Protein AF-0000000066373130 (afdb_homodimer)

Nearest PDB structures (foldseek):
  7jg9-assembly1_d  TM=2.038E-01  e=5.137E+00  Mycolicibacterium smegmatis
  7jg9-assembly1_d  TM=2.038E-01  e=3.773E+00  Mycolicibacterium smegmatis

Solvent-accessible surface area (backbone atoms only — not comparable to full-atom values): 36652 Å² total; per-residue (Å²): 127,53,70,68,50,49,51,32,49,50,33,51,51,48,52,54,63,70,34,48,72,80,34,61,65,54,43,24,52,32,41,46,44,46,37,3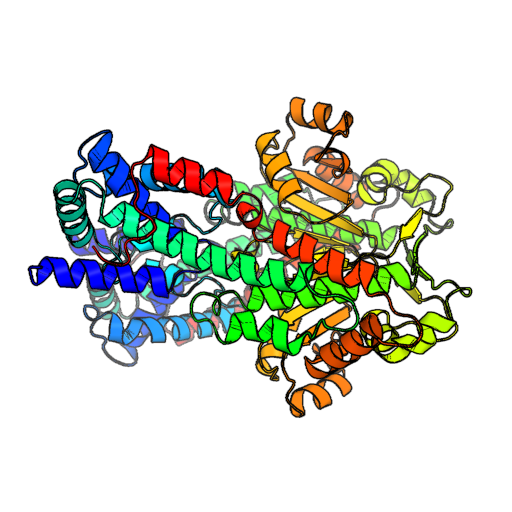0,69,71,74,50,78,64,62,47,80,46,52,82,79,42,58,67,59,28,53,53,52,24,36,56,53,28,37,72,45,42,68,43,64,85,80,66,54,71,66,62,62,51,49,50,48,34,83,90,40,46,20,39,70,39,44,39,48,48,40,51,51,16,56,75,52,68,41,33,52,37,18,41,46,53,27,53,46,49,51,43,41,48,51,50,36,46,55,51,44,49,61,68,72,34,50,50,85,66,58,46,69,69,59,58,54,42,61,24,62,72,31,72,63,36,37,77,44,40,59,59,50,51,47,39,56,51,45,18,46,51,41,35,49,41,51,71,49,49,31,30,30,33,41,41,70,47,73,90,35,46,72,52,45,63,73,42,35,71,56,44,53,55,70,67,61,53,60,94,86,46,73,42,75,40,73,42,47,65,28,54,45,34,94,52,71,64,29,66,79,37,56,38,26,40,24,27,75,41,40,33,34,40,71,40,85,40,72,37,41,59,66,55,48,51,52,52,50,74,42,44,53,58,72,28,30,34,41,35,24,45,37,67,39,66,66,36,60,54,50,42,67,65,39,57,76,73,27,52,24,46,67,34,76,43,36,42,66,54,48,52,52,52,48,46,36,33,32,66,38,94,76,51,48,31,68,55,28,54,49,35,38,54,51,47,48,39,69,72,42,40,35,58,79,42,58,63,58,51,52,51,50,32,52,76,71,64,37,55,66,82,51,89,74,115,126,54,70,67,49,49,51,33,50,52,34,51,51,50,52,54,64,71,31,47,71,79,33,60,66,51,44,24,52,30,41,47,43,45,38,29,70,72,74,48,78,65,60,44,80,46,52,83,79,43,57,68,58,29,53,52,51,25,36,54,52,29,38,72,45,42,67,42,61,86,82,66,53,70,66,63,61,51,50,48,48,34,83,92,40,46,22,39,70,38,45,41,50,46,40,52,51,16,54,76,52,68,42,32,51,39,20,39,45,52,25,52,47,47,51,43,43,47,52,51,36,46,54,52,44,48,60,70,73,35,50,50,86,66,58,47,69,69,59,56,54,41,60,25,62,72,32,71,62,35,38,76,44,39,55,59,50,52,48,40,54,50,47,18,46,51,40,35,49,42,50,71,49,49,31,31,28,32,41,43,71,45,72,90,36,45,69,53,46,64,74,40,35,71,56,42,53,55,71,67,59,52,58,94,86,46,74,40,75,40,74,41,47,64,28,50,32,51,94,55,71,66,29,68,77,36,68,42,27,39,24,27,75,41,41,33,36,39,71,41,83,40,72,37,40,59,68,56,49,51,52,52,50,72,39,46,54,57,72,28,29,34,40,35,24,45,37,67,38,65,67,36,58,53,47,43,70,65,38,59,74,73,28,53,25,46,67,33,76,43,34,42,67,54,49,52,52,50,48,47,37,31,31,66,38,95,76,50,48,32,67,56,28,54,49,36,39,53,50,47,48,39,68,74,41,43,34,60,78,42,58,65,58,51,52,52,50,31,52,75,70,63,36,54,68,81,50,90,73,114

pLDDT: mean 85.78, std 11.6, range [41.19, 98.12]

Foldseek 3Di:
DDPLLVVLVVLLVVLLLPDALLSLLLLLLLQVLLCCQPPNNDDLLPCVVCLVVSQVSSQVVSCVQFVDHAPDDSVVSSCCQDPSHNNSSSSVSVSVVCNVVVRASSLQSVLSSLVSLVLLLVLLVLLVVDALVGDAPVVSLVSQCVDSNRVVVSQVLQLLLVQLLVFLVQVVVFDKDKDDDDPVCVVVCVVCVVVCCVPVVDDSPDIDMGRKGKDADDLHPVCLQAFGIDIPVFETEAEEAAEDDPVNLVSHLVRYDGQAYEYEYAHYDPVLVVVLVVLPDSSVRYPYYHHVVNSSVSSNCCRPNPDHSGVSSSVSSSVSSCVSGVSSPPSVVSVVVCVVSPRDSPDNHD/DDPLLVVLVVLLVVLLLPDALLSLLLLLLLQVLLCCQPPNNDDLLPCVVCLVVSQVSSQVVSCVQFVDHAPDDSVVSSCCQDPSHNNSSSSVSVSVVCNVVVRASSLQSVLSSLVSLVLLLVLLVLLVVDALVGDAPVVSLVSQCVDSNRVVVSQVLQLLLVQLLVFLVQVVVFDKDKDDDDPVCVVVCVVCVVVCCVPVVDDSPDIDMGRKGKDADDLHPVCLQAFGIDIPVFETEAEEAAEDDPVNLVSNLVRYDGQAYEYEYAHYDPVLQVVLVVLPDSSVRYPYYHHVVNSSVSSNCCRPNPDHSGVSSSVSSSVSSCVSGVNSPPSVVSVVVCVVSPRDSVDNHD

InterPro domains:
  IPR019058 Restriction endonuclease, type II, HaeII [PF09554] (8-343)

Structure (mmCIF, N/CA/C/O backbone):
data_AF-0000000066373130-model_v1
#
loop_
_entity.id
_entity.type
_entity.pdbx_description
1 polymer 'Restriction endonuclease HaeII'
#
loop_
_atom_site.group_PDB
_atom_site.id
_atom_site.type_symbol
_atom_site.label_atom_id
_atom_site.label_alt_id
_atom_site.label_comp_id
_atom_site.label_asym_id
_atom_site.label_entity_id
_atom_site.label_seq_id
_atom_site.pdbx_PDB_ins_code
_atom_site.Cartn_x
_atom_site.Cartn_y
_atom_site.Cartn_z
_atom_site.occupancy
_atom_site.B_iso_or_equiv
_atom_site.auth_seq_id
_atom_site.auth_comp_id
_atom_site.auth_asym_id
_atom_site.auth_atom_id
_atom_site.pdbx_PDB_model_num
ATOM 1 N N . MET A 1 1 ? -40.75 17.141 11.211 1 78 1 MET A N 1
ATOM 2 C CA . MET A 1 1 ? -40.188 16.078 10.398 1 78 1 MET A CA 1
ATOM 3 C C . MET A 1 1 ? -40.906 14.758 10.633 1 78 1 MET A C 1
ATOM 5 O O . MET A 1 1 ? -41.219 14.406 11.773 1 78 1 MET A O 1
ATOM 9 N N . THR A 1 2 ? -41.375 14.164 9.57 1 89.5 2 THR A N 1
ATOM 10 C CA . THR A 1 2 ? -42 12.852 9.664 1 89.5 2 THR A CA 1
ATOM 11 C C . THR A 1 2 ? -41 11.805 10.172 1 89.5 2 THR A C 1
ATOM 13 O O . THR A 1 2 ? -39.812 12.078 10.266 1 89.5 2 THR A O 1
ATOM 16 N N . LEU A 1 3 ? -41.5 10.719 10.617 1 91.5 3 LEU A N 1
ATOM 17 C CA . LEU A 1 3 ? -40.656 9.641 11.109 1 91.5 3 LEU A CA 1
ATOM 18 C C . LEU A 1 3 ? -39.625 9.219 10.047 1 91.5 3 LEU A C 1
ATOM 20 O O . LEU A 1 3 ? -38.469 8.953 10.352 1 91.5 3 LEU A O 1
ATOM 24 N N . GLU A 1 4 ? -40.156 9.188 8.844 1 92.25 4 GLU A N 1
ATOM 25 C CA . GLU A 1 4 ? -39.281 8.805 7.73 1 92.25 4 GLU A CA 1
ATOM 26 C C . GLU A 1 4 ? -38.156 9.82 7.516 1 92.25 4 GLU A C 1
ATOM 28 O O . GLU A 1 4 ? -37.031 9.453 7.238 1 92.25 4 GLU A O 1
ATOM 33 N N . GLU A 1 5 ? -38.562 11.023 7.672 1 94.19 5 GLU A N 1
ATOM 34 C CA . GLU A 1 5 ? -37.594 12.102 7.523 1 94.19 5 GLU A CA 1
ATOM 35 C C . GLU A 1 5 ? -36.562 12.062 8.641 1 94.19 5 GLU A C 1
ATOM 37 O O . GLU A 1 5 ? -35.375 12.273 8.391 1 94.19 5 GLU A O 1
ATOM 42 N N . GLN A 1 6 ? -37 11.781 9.797 1 94 6 GLN A N 1
ATOM 43 C CA . GLN A 1 6 ? -36.094 11.688 10.938 1 94 6 GLN A CA 1
ATOM 44 C C . GLN A 1 6 ? -35.125 10.531 10.773 1 94 6 GLN A C 1
ATOM 46 O O . GLN A 1 6 ? -33.938 10.664 11.094 1 94 6 GLN A O 1
ATOM 51 N N . GLN A 1 7 ? -35.594 9.484 10.258 1 94.38 7 GLN A N 1
ATOM 52 C CA . GLN A 1 7 ? -34.719 8.312 10.039 1 94.38 7 GLN A CA 1
ATOM 53 C C . GLN A 1 7 ? -33.688 8.586 8.961 1 94.38 7 GLN A C 1
ATOM 55 O O . GLN A 1 7 ? -32.531 8.148 9.078 1 94.38 7 GLN A O 1
ATOM 60 N N . ALA A 1 8 ? -34.125 9.242 7.973 1 95.56 8 ALA A N 1
ATOM 61 C CA . ALA A 1 8 ? -33.219 9.594 6.898 1 95.56 8 ALA A CA 1
ATOM 62 C C . ALA A 1 8 ? -32.125 10.539 7.395 1 95.56 8 ALA A C 1
ATOM 64 O O . ALA A 1 8 ? -30.953 10.383 7.055 1 95.56 8 ALA A O 1
ATOM 65 N N . LYS A 1 9 ? -32.531 11.477 8.227 1 95.19 9 LYS A N 1
ATOM 66 C CA . LYS A 1 9 ? -31.562 12.422 8.805 1 95.19 9 LYS A CA 1
ATOM 67 C C . LYS A 1 9 ? -30.578 11.703 9.734 1 95.19 9 LYS A C 1
ATOM 69 O O . LYS A 1 9 ? -29.391 12 9.727 1 95.19 9 LYS A O 1
ATOM 74 N N . GLU A 1 10 ? -31.094 10.844 10.484 1 94.69 10 GLU A N 1
ATOM 75 C CA . GLU A 1 10 ? -30.25 10.078 11.391 1 94.69 10 GLU A CA 1
ATOM 76 C C . GLU A 1 10 ? -29.219 9.25 10.625 1 94.69 10 GLU A C 1
ATOM 78 O O . GLU A 1 10 ? -28.062 9.117 11.055 1 94.69 10 GLU A O 1
ATOM 83 N N . ALA A 1 11 ? -29.656 8.695 9.578 1 95.69 11 ALA A N 1
ATOM 84 C CA . ALA A 1 11 ? -28.734 7.934 8.734 1 95.69 11 ALA A CA 1
ATOM 85 C C . ALA A 1 11 ? -27.641 8.828 8.172 1 95.69 11 ALA A C 1
ATOM 87 O O . ALA A 1 11 ? -26.453 8.453 8.18 1 95.69 11 ALA A O 1
ATOM 88 N N . LEU A 1 12 ? -28.031 9.984 7.715 1 96.19 12 LEU A N 1
ATOM 89 C CA . LEU A 1 12 ? -27.062 10.945 7.184 1 96.19 12 LEU A CA 1
ATOM 90 C C . LEU A 1 12 ? -26.078 11.383 8.258 1 96.19 12 LEU A C 1
ATOM 92 O O . LEU A 1 12 ? -24.875 11.422 8.023 1 96.19 12 LEU A O 1
ATOM 96 N N . ASP A 1 13 ? -26.578 11.648 9.438 1 93.69 13 ASP A N 1
ATOM 97 C CA . ASP A 1 13 ? -25.734 12.039 10.555 1 93.69 13 ASP A CA 1
ATOM 98 C C . ASP A 1 13 ? -24.75 10.922 10.898 1 93.69 13 ASP A C 1
ATOM 100 O O . ASP A 1 13 ? -23.594 11.195 11.242 1 93.69 13 ASP A O 1
ATOM 104 N N . GLY A 1 14 ? -25.266 9.781 10.797 1 92 14 GLY A N 1
ATOM 105 C CA . GLY A 1 14 ? -24.406 8.641 11.07 1 92 14 GLY A CA 1
ATOM 106 C C . GLY A 1 14 ? -23.25 8.516 10.102 1 92 14 GLY A C 1
ATOM 107 O O . GLY A 1 14 ? -22.109 8.281 10.516 1 92 14 GLY A O 1
ATOM 108 N N . ILE A 1 15 ? -23.5 8.742 8.828 1 93.25 15 ILE A N 1
ATOM 109 C CA . ILE A 1 15 ? -22.453 8.648 7.805 1 93.25 15 ILE A CA 1
ATOM 110 C C . ILE A 1 15 ? -21.453 9.781 7.992 1 93.25 15 ILE A C 1
ATOM 112 O O . ILE A 1 15 ? -20.25 9.586 7.836 1 93.25 15 ILE A O 1
ATOM 116 N N . ILE A 1 16 ? -21.906 10.93 8.305 1 90.94 16 ILE A N 1
ATOM 117 C CA . ILE A 1 16 ? -21.047 12.094 8.508 1 90.94 16 ILE A CA 1
ATOM 118 C C . ILE A 1 16 ? -20.141 11.859 9.719 1 90.94 16 ILE A C 1
ATOM 120 O O . ILE A 1 16 ? -18.938 12.109 9.664 1 90.94 16 ILE A O 1
ATOM 124 N N . LYS A 1 17 ? -20.719 11.32 10.734 1 86.88 17 LYS A N 1
ATOM 125 C CA . LYS A 1 17 ? -19.969 11.07 11.969 1 86.88 17 LYS A CA 1
ATOM 126 C C . LYS A 1 17 ? -18.875 10.039 11.758 1 86.88 17 LYS A C 1
ATOM 128 O O . LYS A 1 17 ? -17.781 10.164 12.32 1 86.88 17 LYS A O 1
ATOM 133 N N . LYS A 1 18 ? -19.141 9.109 10.922 1 84.69 18 LYS A N 1
ATOM 134 C CA . LYS A 1 18 ? -18.219 7.996 10.727 1 84.69 18 LYS A CA 1
ATOM 135 C C . LYS A 1 18 ? -17.188 8.328 9.656 1 84.69 18 LYS A C 1
ATOM 137 O O . LYS A 1 18 ? -16.188 7.609 9.5 1 84.69 18 LYS A O 1
ATOM 142 N N . SER A 1 19 ? -17.438 9.375 8.953 1 85.38 19 SER A N 1
ATOM 143 C CA . SER A 1 19 ? -16.562 9.734 7.848 1 85.38 19 SER A CA 1
ATOM 144 C C . SER A 1 19 ? -15.258 10.352 8.359 1 85.38 19 SER A C 1
ATOM 146 O O . SER A 1 19 ? -15.25 11.008 9.406 1 85.38 19 SER A O 1
ATOM 148 N N . ARG A 1 20 ? -14.258 10.164 7.629 1 77.12 20 ARG A N 1
ATOM 149 C CA . ARG A 1 20 ? -13 10.875 7.859 1 77.12 20 ARG A CA 1
ATOM 150 C C . ARG A 1 20 ? -13.102 12.328 7.41 1 77.12 20 ARG A C 1
ATOM 152 O O . ARG A 1 20 ? -14.172 12.789 7.02 1 77.12 20 ARG A O 1
ATOM 159 N N . VAL A 1 21 ? -12.016 13.008 7.496 1 76.31 21 VAL A N 1
ATOM 160 C CA . VAL A 1 21 ? -11.984 14.453 7.27 1 76.31 21 VAL A CA 1
ATOM 161 C C . VAL A 1 21 ? -12.367 14.758 5.824 1 76.31 21 VAL A C 1
ATOM 163 O O . VAL A 1 21 ? -12.969 15.797 5.539 1 76.31 21 VAL A O 1
ATOM 166 N N . HIS A 1 22 ? -12.133 13.844 4.941 1 80.75 22 HIS A N 1
ATOM 167 C CA . HIS A 1 22 ? -12.336 14.117 3.523 1 80.75 22 HIS A CA 1
ATOM 168 C C . HIS A 1 22 ? -13.82 14.062 3.162 1 80.75 22 HIS A C 1
ATOM 170 O O . HIS A 1 22 ? -14.234 14.617 2.143 1 80.75 22 HIS A O 1
ATOM 176 N N . LEU A 1 23 ? -14.617 13.305 3.939 1 89.31 23 LEU A N 1
ATOM 177 C CA . LEU A 1 23 ? -16.062 13.234 3.797 1 89.31 23 LEU A CA 1
ATOM 178 C C . LEU A 1 23 ? -16.453 12.836 2.379 1 89.31 23 LEU A C 1
ATOM 180 O O . LEU A 1 23 ? -17.375 13.414 1.791 1 89.31 23 LEU A O 1
ATOM 184 N N . TYR A 1 24 ? -15.836 11.867 1.884 1 89.56 24 TYR A N 1
ATOM 185 C CA . TYR A 1 24 ? -16.094 11.453 0.51 1 89.56 24 TYR A CA 1
ATOM 186 C C . TYR A 1 24 ? -17.562 11.039 0.336 1 89.56 24 TYR A C 1
ATOM 188 O O . TYR A 1 24 ? -18.234 11.523 -0.57 1 89.56 24 TYR A O 1
ATOM 196 N N . LYS A 1 25 ? -18.031 10.242 1.217 1 93.62 25 LYS A N 1
ATOM 197 C CA . LYS A 1 25 ? -19.375 9.703 1.07 1 93.62 25 LYS A CA 1
ATOM 198 C C . LYS A 1 25 ? -20.438 10.789 1.289 1 93.62 25 LYS A C 1
ATOM 200 O O . LYS A 1 25 ? -21.359 10.922 0.492 1 93.62 25 LYS A O 1
ATOM 205 N N . PRO A 1 26 ? -20.297 11.609 2.291 1 95.12 26 PRO A N 1
ATOM 206 C CA . PRO A 1 26 ? -21.266 12.711 2.436 1 95.12 26 PRO A CA 1
ATOM 207 C C . PRO A 1 26 ? -21.266 13.656 1.235 1 95.12 26 PRO A C 1
ATOM 209 O O . PRO A 1 26 ? -22.328 14.094 0.795 1 95.12 26 PRO A O 1
ATOM 212 N N . ILE A 1 27 ? -20.141 13.914 0.683 1 95.69 27 ILE A N 1
ATOM 213 C CA . ILE A 1 27 ? -20.062 14.789 -0.484 1 95.69 27 ILE A CA 1
ATOM 214 C C . ILE A 1 27 ? -20.766 14.125 -1.669 1 95.69 27 ILE A C 1
ATOM 216 O O . ILE A 1 27 ? -21.438 14.797 -2.455 1 95.69 27 ILE A O 1
ATOM 220 N N . GLN A 1 28 ? -20.531 12.883 -1.755 1 97 28 GLN A N 1
ATOM 221 C CA . GLN A 1 28 ? -21.219 12.164 -2.82 1 97 28 GLN A CA 1
ATOM 222 C C . GLN A 1 28 ? -22.734 12.32 -2.691 1 97 28 GLN A C 1
ATOM 224 O O . GLN A 1 28 ? -23.438 12.555 -3.684 1 97 28 GLN A O 1
ATOM 229 N N . ILE A 1 29 ? -23.25 12.227 -1.523 1 97.31 29 ILE A N 1
ATOM 230 C CA . ILE A 1 29 ? -24.672 12.391 -1.264 1 97.31 29 ILE A CA 1
ATOM 231 C C . ILE A 1 29 ? -25.109 13.805 -1.638 1 97.31 29 ILE A C 1
ATOM 233 O O . ILE A 1 29 ? -26.109 13.992 -2.33 1 97.31 29 ILE A O 1
ATOM 237 N N . ALA A 1 30 ? -24.344 14.773 -1.213 1 97.69 30 ALA A N 1
ATOM 238 C CA . ALA A 1 30 ? -24.656 16.172 -1.506 1 97.69 30 ALA A CA 1
ATOM 239 C C . ALA A 1 30 ? -24.734 16.406 -3.01 1 97.69 30 ALA A C 1
ATOM 241 O O . ALA A 1 30 ? -25.625 17.109 -3.492 1 97.69 30 ALA A O 1
ATOM 242 N N . GLU A 1 31 ? -23.859 15.805 -3.715 1 97.94 31 GLU A N 1
ATOM 243 C CA . GLU A 1 31 ? -23.812 16.016 -5.156 1 97.94 31 GLU A CA 1
ATOM 244 C C . GLU A 1 31 ? -24.969 15.297 -5.859 1 97.94 31 GLU A C 1
ATOM 246 O O . GLU A 1 31 ? -25.484 15.781 -6.863 1 97.94 31 GLU A O 1
ATOM 251 N N . ILE A 1 32 ? -25.266 14.18 -5.379 1 97.81 32 ILE A N 1
ATOM 252 C CA . ILE A 1 32 ? -26.438 13.5 -5.906 1 97.81 32 ILE A CA 1
ATOM 253 C C . ILE A 1 32 ? -27.656 14.398 -5.746 1 97.81 32 ILE A C 1
ATOM 255 O O . ILE A 1 32 ? -28.422 14.594 -6.695 1 97.81 32 ILE A O 1
ATOM 259 N N . LEU A 1 33 ? -27.859 14.953 -4.609 1 98.12 33 LEU A N 1
ATOM 260 C CA . LEU A 1 33 ? -29.016 15.797 -4.301 1 98.12 33 LEU A CA 1
ATOM 261 C C . LEU A 1 33 ? -28.969 17.094 -5.113 1 98.12 33 LEU A C 1
ATOM 263 O O . LEU A 1 33 ? -30.016 17.562 -5.57 1 98.12 33 LEU A O 1
ATOM 267 N N . TYR A 1 34 ? -27.844 17.594 -5.281 1 97.94 34 TYR A N 1
ATOM 268 C CA . TYR A 1 34 ? -27.672 18.797 -6.082 1 97.94 34 TYR A CA 1
ATOM 269 C C . TYR A 1 34 ? -28.078 18.562 -7.531 1 97.94 34 TYR A C 1
ATOM 271 O O . TYR A 1 34 ? -28.797 19.359 -8.125 1 97.94 34 TYR A O 1
ATOM 279 N N . HIS A 1 35 ? -27.578 17.484 -8.078 1 97.81 35 HIS A N 1
ATOM 280 C CA . HIS A 1 35 ? -27.906 17.172 -9.461 1 97.81 35 HIS A CA 1
ATOM 281 C C . HIS A 1 35 ? -29.406 16.922 -9.625 1 97.81 35 HIS A C 1
ATOM 283 O O . HIS A 1 35 ? -30 17.312 -10.625 1 97.81 35 HIS A O 1
ATOM 289 N N . ASP A 1 36 ? -29.922 16.297 -8.656 1 97.62 36 ASP A N 1
ATOM 290 C CA . ASP A 1 36 ? -31.359 16.047 -8.672 1 97.62 36 ASP A CA 1
ATOM 291 C C . ASP A 1 36 ? -32.125 17.359 -8.641 1 97.62 36 ASP A C 1
ATOM 293 O O . ASP A 1 36 ? -33.125 17.516 -9.383 1 97.62 36 ASP A O 1
ATOM 297 N N . ARG A 1 37 ? -31.766 18.266 -7.777 1 96.75 37 ARG A N 1
ATOM 298 C CA . ARG A 1 37 ? -32.469 19.516 -7.551 1 96.75 37 ARG A CA 1
ATOM 299 C C . ARG A 1 37 ? -32.25 20.484 -8.703 1 96.75 37 ARG A C 1
ATOM 301 O O . ARG A 1 37 ? -33.188 21.156 -9.148 1 96.75 37 ARG A O 1
ATOM 308 N N . CYS A 1 38 ? -31.062 20.516 -9.25 1 96.31 38 CYS A N 1
ATOM 309 C CA . CYS A 1 38 ? -30.688 21.641 -10.094 1 96.31 38 CYS A CA 1
ATOM 310 C C . CYS A 1 38 ? -30.5 21.203 -11.539 1 96.31 38 CYS A C 1
ATOM 312 O O . CYS A 1 38 ? -30.562 22.031 -12.453 1 96.31 38 CYS A O 1
ATOM 314 N N . ILE A 1 39 ? -30.219 20.016 -11.836 1 94.62 39 ILE A N 1
ATOM 315 C CA . ILE A 1 39 ? -29.828 19.625 -13.18 1 94.62 39 ILE A CA 1
ATOM 316 C C . ILE A 1 39 ? -30.922 18.734 -13.781 1 94.62 39 ILE A C 1
ATOM 318 O O . ILE A 1 39 ? -31.609 19.141 -14.727 1 94.62 39 ILE A O 1
ATOM 322 N N . LYS A 1 40 ? -31.062 17.547 -13.203 1 93.88 40 LYS A N 1
ATOM 323 C CA . LYS A 1 40 ? -32.094 16.609 -13.664 1 93.88 40 LYS A CA 1
ATOM 324 C C . LYS A 1 40 ? -32.625 15.773 -12.508 1 93.88 40 LYS A C 1
ATOM 326 O O . LYS A 1 40 ? -31.844 15.164 -11.766 1 93.88 40 LYS A O 1
ATOM 331 N N . GLN A 1 41 ? -33.938 15.812 -12.508 1 94.5 41 GLN A N 1
ATOM 332 C CA . GLN A 1 41 ? -34.562 15.016 -11.445 1 94.5 41 GLN A CA 1
ATOM 333 C C . GLN A 1 41 ? -34.188 13.539 -11.602 1 94.5 41 GLN A C 1
ATOM 335 O O . GLN A 1 41 ? -34.375 12.961 -12.672 1 94.5 41 GLN A O 1
ATOM 340 N N . LEU A 1 42 ? -33.688 12.953 -10.539 1 95.56 42 LEU A N 1
ATOM 341 C CA . LEU A 1 42 ? -33.188 11.578 -10.562 1 95.56 42 LEU A CA 1
ATOM 342 C C . LEU A 1 42 ? -34.25 10.625 -10.008 1 95.56 42 LEU A C 1
ATOM 344 O O . LEU A 1 42 ? -35.094 11.016 -9.18 1 95.56 42 LEU A O 1
ATOM 348 N N . ASP A 1 43 ? -34.281 9.461 -10.555 1 96.06 43 ASP A N 1
ATOM 349 C CA . ASP A 1 43 ? -35.031 8.367 -9.914 1 96.06 43 ASP A CA 1
ATOM 350 C C . ASP A 1 43 ? -34.188 7.695 -8.836 1 96.06 43 ASP A C 1
ATOM 352 O O . ASP A 1 43 ? -33.469 6.738 -9.1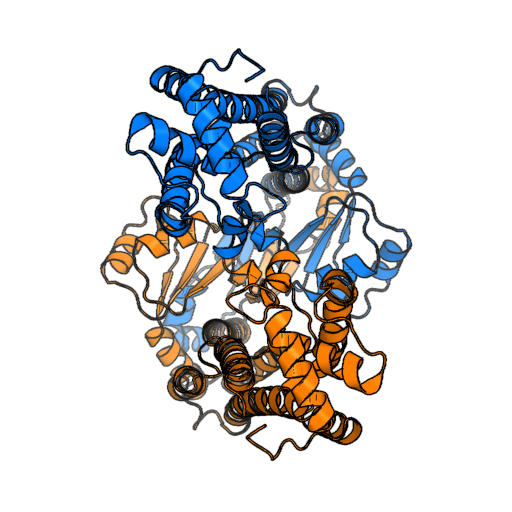09 1 96.06 43 ASP A O 1
ATOM 356 N N . PHE A 1 44 ? -34.406 8.109 -7.605 1 95.75 44 PHE A N 1
ATOM 357 C CA . PHE A 1 44 ? -33.562 7.676 -6.492 1 95.75 44 PHE A CA 1
ATOM 358 C C . PHE A 1 44 ? -33.688 6.172 -6.273 1 95.75 44 PHE A C 1
ATOM 360 O O . PHE A 1 44 ? -32.75 5.535 -5.773 1 95.75 44 PHE A O 1
ATOM 367 N N . LEU A 1 45 ? -34.812 5.676 -6.648 1 95 45 LEU A N 1
ATOM 368 C CA . LEU A 1 45 ? -35.062 4.266 -6.371 1 95 45 LEU A CA 1
ATOM 369 C C . LEU A 1 45 ? -34.344 3.377 -7.391 1 95 45 LEU A C 1
ATOM 371 O O . LEU A 1 45 ? -34.188 2.178 -7.164 1 95 45 LEU A O 1
ATOM 375 N N . ASN A 1 46 ? -33.938 4.016 -8.484 1 93.88 46 ASN A N 1
ATOM 376 C CA . ASN A 1 46 ? -33.156 3.299 -9.477 1 93.88 46 ASN A CA 1
ATOM 377 C C . ASN A 1 46 ? -31.688 3.664 -9.391 1 93.88 46 ASN A C 1
ATOM 379 O O . ASN A 1 46 ? -31.188 4.492 -10.164 1 93.88 46 ASN A O 1
ATOM 383 N N . LEU A 1 47 ? -31 2.934 -8.617 1 92.94 47 LEU A N 1
ATOM 384 C CA . LEU A 1 47 ? -29.625 3.219 -8.227 1 92.94 47 LEU A CA 1
ATOM 385 C C . LEU A 1 47 ? -28.703 3.209 -9.445 1 92.94 47 LEU A C 1
ATOM 387 O O . LEU A 1 47 ? -27.75 3.99 -9.508 1 92.94 47 LEU A O 1
ATOM 391 N N . ASP A 1 48 ? -28.969 2.477 -10.367 1 89.44 48 ASP A N 1
ATOM 392 C CA . ASP A 1 48 ? -28.078 2.277 -11.508 1 89.44 48 ASP A CA 1
ATOM 393 C C . ASP A 1 48 ? -27.984 3.543 -12.359 1 89.44 48 ASP A C 1
ATOM 395 O O . ASP A 1 48 ? -27.016 3.74 -13.094 1 89.44 48 ASP A O 1
ATOM 399 N N . THR A 1 49 ? -28.938 4.402 -12.18 1 90.25 49 THR A N 1
ATOM 400 C CA . THR A 1 49 ? -29 5.582 -13.039 1 90.25 49 THR A CA 1
ATOM 401 C C . THR A 1 49 ? -28.031 6.66 -12.562 1 90.25 49 THR A C 1
ATOM 403 O O . THR A 1 49 ? -27.719 7.59 -13.305 1 90.25 49 THR A O 1
ATOM 406 N N . TYR A 1 50 ? -27.562 6.52 -11.336 1 93.5 50 TYR A N 1
ATOM 407 C CA . TYR A 1 50 ? -26.719 7.609 -10.852 1 93.5 50 TYR A CA 1
ATOM 408 C C . TYR A 1 50 ? -25.547 7.074 -10.039 1 93.5 50 TYR A C 1
ATOM 410 O O . TYR A 1 50 ? -24.688 7.84 -9.609 1 93.5 50 TYR A O 1
ATOM 418 N N . ARG A 1 51 ? -25.438 5.84 -9.836 1 92.19 51 ARG A N 1
ATOM 419 C CA . ARG A 1 51 ? -24.438 5.211 -8.992 1 92.19 51 ARG A CA 1
ATOM 420 C C . ARG A 1 51 ? -23.031 5.586 -9.453 1 92.19 51 ARG A C 1
ATOM 422 O O . ARG A 1 51 ? -22.219 6.078 -8.664 1 92.19 51 ARG A O 1
ATOM 429 N N . ASN A 1 52 ? -22.719 5.43 -10.664 1 88.31 52 ASN A N 1
ATOM 430 C CA . ASN A 1 52 ? -21.391 5.684 -11.203 1 88.31 52 ASN A CA 1
ATOM 431 C C . ASN A 1 52 ? -21.172 7.164 -11.477 1 88.31 52 ASN A C 1
ATOM 433 O O . ASN A 1 52 ? -20.094 7.699 -11.211 1 88.31 52 ASN A O 1
ATOM 437 N N . GLN A 1 53 ? -22.141 7.809 -11.938 1 90.69 53 GLN A N 1
ATOM 438 C CA . GLN A 1 53 ? -22.031 9.234 -12.234 1 90.69 53 GLN A CA 1
ATOM 439 C C . GLN A 1 53 ? -21.781 10.039 -10.961 1 90.69 53 GLN A C 1
ATOM 441 O O . GLN A 1 53 ? -21.047 11.031 -10.984 1 90.69 53 GLN A O 1
ATOM 446 N N . SER A 1 54 ? -22.406 9.539 -9.93 1 94.75 54 SER A N 1
ATOM 447 C CA . SER A 1 54 ? -22.297 10.297 -8.695 1 94.75 54 SER A CA 1
ATOM 448 C C . SER A 1 54 ? -20.875 10.258 -8.148 1 94.75 54 SER A C 1
ATOM 450 O O . SER A 1 54 ? -20.453 11.172 -7.434 1 94.75 54 SER A O 1
ATOM 452 N N . LYS A 1 55 ? -20.141 9.242 -8.43 1 93.25 55 LYS A N 1
ATOM 453 C CA . LYS A 1 55 ? -18.734 9.188 -8.055 1 93.25 55 LYS A CA 1
ATOM 454 C C . LYS A 1 55 ? -17.938 10.266 -8.773 1 93.25 55 LYS A C 1
ATOM 456 O O . LYS A 1 55 ? -17.031 10.883 -8.188 1 93.25 55 LYS A O 1
ATOM 461 N N . ARG A 1 56 ? -18.297 10.5 -10 1 90.88 56 ARG A N 1
ATOM 462 C CA . ARG A 1 56 ? -17.625 11.547 -10.773 1 90.88 56 ARG A CA 1
ATOM 463 C C . ARG A 1 56 ? -17.969 12.93 -10.242 1 90.88 56 ARG A C 1
ATOM 465 O O . ARG A 1 56 ? -17.094 13.805 -10.164 1 90.88 56 ARG A O 1
ATOM 472 N N . TRP A 1 57 ? -19.234 13.062 -9.883 1 94.56 57 TRP A N 1
ATOM 473 C CA . TRP A 1 57 ? -19.656 14.336 -9.305 1 94.56 57 TRP A CA 1
ATOM 474 C C . TRP A 1 57 ? -18.891 14.625 -8.016 1 94.56 57 TRP A C 1
ATOM 476 O O . TRP A 1 57 ? -18.391 15.734 -7.816 1 94.56 57 TRP A O 1
ATOM 486 N N . ARG A 1 58 ? -18.797 13.617 -7.215 1 95.25 58 ARG A N 1
ATOM 487 C CA . ARG A 1 58 ? -18.062 13.727 -5.961 1 95.25 58 ARG A CA 1
ATOM 488 C C . ARG A 1 58 ? -16.594 14.062 -6.223 1 95.25 58 ARG A C 1
ATOM 490 O O . ARG A 1 58 ? -16.031 14.953 -5.578 1 95.25 58 ARG A O 1
ATOM 497 N N . ASP A 1 59 ? -16.031 13.383 -7.137 1 89.44 59 ASP A N 1
ATOM 498 C CA . ASP A 1 59 ? -14.602 13.516 -7.391 1 89.44 59 ASP A CA 1
ATOM 499 C C . ASP A 1 59 ? -14.266 14.898 -7.934 1 89.44 59 ASP A C 1
ATOM 501 O O . ASP A 1 59 ? -13.188 15.438 -7.656 1 89.44 59 ASP A O 1
ATOM 505 N N . GLU A 1 60 ? -15.117 15.445 -8.664 1 90 60 GLU A N 1
ATOM 506 C CA . GLU A 1 60 ? -14.922 16.812 -9.148 1 90 60 GLU A CA 1
ATOM 507 C C . GLU A 1 60 ? -14.82 17.797 -7.992 1 90 60 GLU A C 1
ATOM 509 O O . GLU A 1 60 ? -13.93 18.656 -7.977 1 90 60 GLU A O 1
ATOM 514 N N . ILE A 1 61 ? -15.695 17.594 -7.055 1 90.75 61 ILE A N 1
ATOM 515 C CA . ILE A 1 61 ? -15.695 18.469 -5.887 1 90.75 61 ILE A CA 1
ATOM 516 C C . ILE A 1 61 ? -14.461 18.203 -5.031 1 90.75 61 ILE A C 1
ATOM 518 O O . ILE A 1 61 ? -13.797 19.125 -4.57 1 90.75 61 ILE A O 1
ATOM 522 N N . CYS A 1 62 ? -14.203 16.922 -4.867 1 88.12 62 CYS A N 1
ATOM 523 C CA . CYS A 1 62 ? -13.078 16.531 -4.02 1 88.12 62 CYS A CA 1
ATOM 524 C C . CYS A 1 62 ? -11.758 17 -4.621 1 88.12 62 CYS A C 1
ATOM 526 O O . CYS A 1 62 ? -10.867 17.453 -3.896 1 88.12 62 CYS A O 1
ATOM 528 N N . ARG A 1 63 ? -11.656 16.906 -5.902 1 82.38 63 ARG A N 1
ATOM 529 C CA . ARG A 1 63 ? -10.461 17.406 -6.559 1 82.38 63 ARG A CA 1
ATOM 530 C C . ARG A 1 63 ? -10.281 18.891 -6.305 1 82.38 63 ARG A C 1
ATOM 532 O O . ARG A 1 63 ? -9.156 19.359 -6.09 1 82.38 63 ARG A O 1
ATOM 539 N N . ARG A 1 64 ? -11.312 19.516 -6.336 1 80.25 64 ARG A N 1
ATOM 540 C CA . ARG A 1 64 ? -11.289 20.969 -6.199 1 80.25 64 ARG A CA 1
ATOM 541 C C . ARG A 1 64 ? -10.891 21.375 -4.781 1 80.25 64 ARG A C 1
ATOM 543 O O . ARG A 1 64 ? -10.055 22.266 -4.602 1 80.25 64 ARG A O 1
ATOM 550 N N . PHE A 1 65 ? -11.469 20.656 -3.811 1 81.56 65 PHE A N 1
ATOM 551 C CA . PHE A 1 65 ? -11.312 21.156 -2.449 1 81.56 65 PHE A CA 1
ATOM 552 C C . PHE A 1 65 ? -10.305 20.312 -1.674 1 81.56 65 PHE A C 1
ATOM 554 O O . PHE A 1 65 ? -9.719 20.781 -0.694 1 81.56 65 PHE A O 1
ATOM 561 N N . LEU A 1 66 ? -10.156 19.047 -2.096 1 77 66 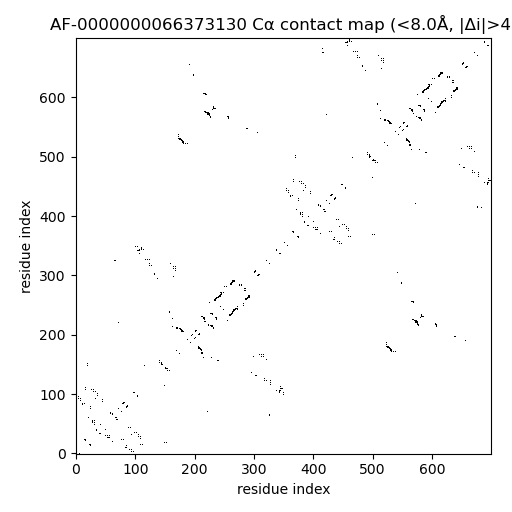LEU A N 1
ATOM 562 C CA . LEU A 1 66 ? -9.266 18.156 -1.362 1 77 66 LEU A CA 1
ATOM 563 C C . LEU A 1 66 ? -7.996 17.891 -2.162 1 77 66 LEU A C 1
ATOM 565 O O . LEU A 1 66 ? -7 17.406 -1.611 1 77 66 LEU A O 1
ATOM 569 N N . GLY A 1 67 ? -8.047 18.203 -3.41 1 71.25 67 GLY A N 1
ATOM 570 C CA . GLY A 1 67 ? -6.902 17.922 -4.27 1 71.25 67 GLY A CA 1
ATOM 571 C C . GLY A 1 67 ? -6.719 16.453 -4.555 1 71.25 67 GLY A C 1
ATOM 572 O O . GLY A 1 67 ? -5.699 16.047 -5.113 1 71.25 67 GLY A O 1
ATOM 573 N N . ARG A 1 68 ? -7.652 15.68 -4.074 1 73.56 68 ARG A N 1
ATOM 574 C CA . ARG A 1 68 ? -7.559 14.242 -4.277 1 73.56 68 ARG A CA 1
ATOM 575 C C . ARG A 1 68 ? -8.945 13.609 -4.375 1 73.56 68 ARG A C 1
ATOM 577 O O . ARG A 1 68 ? -9.945 14.266 -4.09 1 73.56 68 ARG A O 1
ATOM 584 N N . ILE A 1 69 ? -8.867 12.375 -4.797 1 77.75 69 ILE A N 1
ATOM 585 C CA . ILE A 1 69 ? -10.117 11.648 -4.938 1 77.75 69 ILE A CA 1
ATOM 586 C C . ILE A 1 69 ? -10.031 10.32 -4.188 1 77.75 69 ILE A C 1
ATOM 588 O O . ILE A 1 69 ? -8.945 9.914 -3.758 1 77.75 69 ILE A O 1
ATOM 592 N N . SER A 1 70 ? -11.156 9.742 -4.027 1 75.19 70 SER A N 1
ATOM 593 C CA . SER A 1 70 ? -11.18 8.453 -3.342 1 75.19 70 SER A CA 1
ATOM 594 C C . SER A 1 70 ? -10.43 7.391 -4.133 1 75.19 70 SER A C 1
ATOM 596 O O . SER A 1 70 ? -10.578 7.293 -5.352 1 75.19 70 SER A O 1
ATOM 598 N N . THR A 1 71 ? -9.617 6.746 -3.445 1 64.5 71 THR A N 1
ATOM 599 C CA . THR A 1 71 ? -8.852 5.68 -4.082 1 64.5 71 THR A CA 1
ATOM 600 C C . THR A 1 71 ? -9.375 4.309 -3.652 1 64.5 71 THR A C 1
ATOM 602 O O . THR A 1 71 ? -8.781 3.281 -3.994 1 64.5 71 THR A O 1
ATOM 605 N N . SER A 1 72 ? -10.469 4.371 -2.93 1 67.12 72 SER A N 1
ATOM 606 C CA . SER A 1 72 ? -11.07 3.117 -2.488 1 67.12 72 SER A CA 1
ATOM 607 C C . SER A 1 72 ? -11.617 2.32 -3.668 1 67.12 72 SER A C 1
ATOM 609 O O . SER A 1 72 ? -11.875 2.881 -4.734 1 67.12 72 SER A O 1
ATOM 611 N N . SER A 1 73 ? -11.758 1.043 -3.492 1 64.31 73 SER A N 1
ATOM 612 C CA . SER A 1 73 ? -12.367 0.205 -4.52 1 64.31 73 SER A CA 1
ATOM 613 C C . SER A 1 73 ? -13.789 0.665 -4.84 1 64.31 73 SER A C 1
ATOM 615 O O . SER A 1 73 ? -14.453 1.277 -4 1 64.31 73 SER A O 1
ATOM 617 N N . ALA A 1 74 ? -14.219 0.373 -6.059 1 66.88 74 ALA A N 1
ATOM 618 C CA . ALA A 1 74 ? -15.555 0.755 -6.496 1 66.88 74 ALA A CA 1
ATOM 619 C C . ALA A 1 74 ? -16.625 0.185 -5.566 1 66.88 74 ALA A C 1
ATOM 621 O O . ALA A 1 74 ? -17.594 0.869 -5.227 1 66.88 74 ALA A O 1
ATOM 622 N N . LYS A 1 75 ? -16.438 -0.897 -5.129 1 69 75 LYS A N 1
ATOM 623 C CA . LYS A 1 75 ? -17.406 -1.565 -4.258 1 69 75 LYS A CA 1
ATOM 624 C C . LYS A 1 75 ? -17.5 -0.866 -2.906 1 69 75 LYS A C 1
ATOM 626 O O . LYS A 1 75 ? -18.594 -0.686 -2.369 1 69 75 LYS A O 1
ATOM 631 N N . PHE A 1 76 ? -16.391 -0.493 -2.449 1 72 76 PHE A N 1
ATOM 632 C CA . PHE A 1 76 ? -16.391 0.215 -1.175 1 72 76 PHE A CA 1
ATOM 633 C C . PHE A 1 76 ? -17.094 1.565 -1.307 1 72 76 PHE A C 1
ATOM 635 O O . PHE A 1 76 ? -17.812 1.989 -0.402 1 72 76 PHE A O 1
ATOM 642 N N . GLN A 1 77 ? -16.828 2.104 -2.387 1 80.12 77 GLN A N 1
ATOM 643 C CA . GLN A 1 77 ? -17.484 3.381 -2.621 1 80.12 77 GLN A CA 1
ATOM 644 C C . GLN A 1 77 ? -19 3.205 -2.719 1 80.12 77 GLN A C 1
ATOM 646 O O . GLN A 1 77 ? -19.766 4.07 -2.281 1 80.12 77 GLN A O 1
ATOM 651 N N . ASP A 1 78 ? -19.422 2.062 -3.154 1 82.88 78 ASP A N 1
ATOM 652 C CA . ASP A 1 78 ? -20.844 1.778 -3.342 1 82.88 78 ASP A CA 1
ATOM 653 C C . ASP A 1 78 ? -21.5 1.419 -2.018 1 82.88 78 ASP A C 1
ATOM 655 O O . ASP A 1 78 ? -22.734 1.41 -1.918 1 82.88 78 ASP A O 1
ATOM 659 N N . ASN A 1 79 ? -20.734 1.139 -1.03 1 86.19 79 ASN A N 1
ATOM 660 C CA . ASN A 1 79 ? -21.312 0.844 0.282 1 86.19 79 ASN A CA 1
ATOM 661 C C . ASN A 1 79 ? -22.141 2.006 0.804 1 86.19 79 ASN A C 1
ATOM 663 O O . ASN A 1 79 ? -22.938 1.838 1.734 1 86.19 79 ASN A O 1
ATOM 667 N N . LEU A 1 80 ? -21.984 3.045 0.226 1 91.94 80 LEU A N 1
ATOM 668 C CA . LEU A 1 80 ? -22.766 4.227 0.568 1 91.94 80 LEU A CA 1
ATOM 669 C C . LEU A 1 80 ? -24.266 3.943 0.454 1 91.94 80 LEU A C 1
ATOM 671 O O . LEU A 1 80 ? -25.062 4.465 1.238 1 91.94 80 LEU A O 1
ATOM 675 N N . PHE A 1 81 ? -24.641 3.031 -0.422 1 93.06 81 PHE A N 1
ATOM 676 C CA . PHE A 1 81 ? -26.047 2.85 -0.752 1 93.06 81 PHE A CA 1
ATOM 677 C C . PHE A 1 81 ? -26.625 1.628 -0.042 1 93.06 81 PHE A C 1
ATOM 679 O O . PHE A 1 81 ? -27.766 1.246 -0.279 1 93.06 81 PHE A O 1
ATOM 686 N N . GLU A 1 82 ? -25.859 1.075 0.799 1 89.31 82 GLU A N 1
ATOM 687 C CA . GLU A 1 82 ? -26.312 -0.118 1.511 1 89.31 82 GLU A CA 1
ATOM 688 C C . GLU A 1 82 ? -27.328 0.235 2.592 1 89.31 82 GLU A C 1
ATOM 690 O O . GLU A 1 82 ? -27.484 1.405 2.949 1 89.31 82 GLU A O 1
ATOM 695 N N . LYS A 1 83 ? -27.953 -0.757 3.143 1 85.94 83 LYS A N 1
ATOM 696 C CA . LYS A 1 83 ? -29.062 -0.589 4.078 1 85.94 83 LYS A CA 1
ATOM 697 C C . LYS A 1 83 ? -28.609 0.105 5.355 1 85.94 83 LYS A C 1
ATOM 699 O O . LYS A 1 83 ? -29.359 0.867 5.961 1 85.94 83 LYS A O 1
ATOM 704 N N . ASN A 1 84 ? -27.422 -0.121 5.699 1 85.56 84 ASN A N 1
ATOM 705 C CA . ASN A 1 84 ? -26.938 0.421 6.965 1 85.56 84 ASN A CA 1
ATOM 706 C C . ASN A 1 84 ? -26.312 1.801 6.777 1 85.56 84 ASN A C 1
ATOM 708 O O . ASN A 1 84 ? -25.797 2.389 7.73 1 85.56 84 ASN A O 1
ATOM 712 N N . ALA A 1 85 ? -26.328 2.297 5.609 1 93.06 85 ALA A N 1
ATOM 713 C CA . ALA A 1 85 ? -25.828 3.637 5.316 1 93.06 85 ALA A CA 1
ATOM 714 C C . ALA A 1 85 ? -26.953 4.531 4.781 1 93.06 85 ALA A C 1
ATOM 716 O O . ALA A 1 85 ? -27.828 4.945 5.535 1 93.06 85 ALA A O 1
ATOM 717 N N . ILE A 1 86 ? -26.969 4.848 3.418 1 95 86 ILE A N 1
ATOM 718 C CA . ILE A 1 86 ? -28.031 5.641 2.826 1 95 86 ILE A CA 1
ATOM 719 C C . ILE A 1 86 ? -28.625 4.898 1.63 1 95 86 ILE A C 1
ATOM 721 O O . ILE A 1 86 ? -28.312 5.215 0.479 1 95 86 ILE A O 1
ATOM 725 N N . PRO A 1 87 ? -29.547 3.965 1.974 1 95.25 87 PRO A N 1
ATOM 726 C CA . PRO A 1 87 ? -30.188 3.27 0.855 1 95.25 87 PRO A CA 1
ATOM 727 C C . PRO A 1 87 ? -31.047 4.199 -0 1 95.25 87 PRO A C 1
ATOM 729 O O . PRO A 1 87 ? -31.375 5.305 0.428 1 95.25 87 PRO A O 1
ATOM 732 N N . PRO A 1 88 ? -31.391 3.762 -1.169 1 95.62 88 PRO A N 1
ATOM 733 C CA . PRO A 1 88 ? -32.125 4.602 -2.109 1 95.62 88 PRO A CA 1
ATOM 734 C C . PRO A 1 88 ? -33.406 5.168 -1.504 1 95.62 88 PRO A C 1
ATOM 736 O O . PRO A 1 88 ? -33.781 6.316 -1.772 1 95.62 88 PRO A O 1
ATOM 739 N N . GLU A 1 89 ? -34.062 4.418 -0.65 1 95.56 89 GLU A N 1
ATOM 740 C CA . GLU A 1 89 ? -35.312 4.871 -0.035 1 95.56 89 GLU A CA 1
ATOM 741 C C . GLU A 1 89 ? -35.062 6.086 0.858 1 95.56 89 GLU A C 1
ATOM 743 O O . GLU A 1 89 ? -35.875 7.035 0.848 1 95.56 89 GLU A O 1
ATOM 748 N N . LYS A 1 90 ? -34.062 5.996 1.596 1 96.75 90 LYS A N 1
ATOM 749 C CA . LYS A 1 90 ? -33.719 7.129 2.457 1 96.75 90 LYS A CA 1
ATOM 750 C C . LYS A 1 90 ? -33.219 8.312 1.64 1 96.75 90 LYS A C 1
ATOM 752 O O . LYS A 1 90 ? -33.469 9.469 1.984 1 96.75 90 LYS A O 1
ATOM 757 N N . LEU A 1 91 ? -32.469 7.988 0.601 1 97.38 91 LEU A N 1
ATOM 758 C CA . LEU A 1 91 ? -32 9.031 -0.292 1 97.38 91 LEU A CA 1
ATOM 759 C C . LEU A 1 91 ? -33.156 9.781 -0.938 1 97.38 91 LEU A C 1
ATOM 761 O O . LEU A 1 91 ? -33.094 10.992 -1.139 1 97.38 91 LEU A O 1
ATOM 765 N N . ALA A 1 92 ? -34.156 9.031 -1.248 1 97.19 92 ALA A N 1
ATOM 766 C CA . ALA A 1 92 ? -35.375 9.633 -1.832 1 97.19 92 ALA A CA 1
ATOM 767 C C . ALA A 1 92 ? -36 10.617 -0.859 1 97.19 92 ALA A C 1
ATOM 769 O O . ALA A 1 92 ? -36.469 11.695 -1.262 1 97.19 92 ALA A O 1
ATOM 770 N N . VAL A 1 93 ? -36.062 10.219 0.346 1 97.25 93 VAL A N 1
ATOM 771 C CA . VAL A 1 93 ? -36.625 11.094 1.378 1 97.25 93 VAL A CA 1
ATOM 772 C C . VAL A 1 93 ? -35.781 12.352 1.502 1 97.25 93 VAL A C 1
ATOM 774 O O . VAL A 1 93 ? -36.312 13.461 1.564 1 97.25 93 VAL A O 1
ATOM 777 N N . LEU A 1 94 ? -34.469 12.172 1.538 1 97.44 94 LEU A N 1
ATOM 778 C CA . LEU A 1 94 ? -33.562 13.312 1.618 1 97.44 94 LEU A CA 1
ATOM 779 C C . LEU A 1 94 ? -33.688 14.211 0.396 1 97.44 94 LEU A C 1
ATOM 781 O O . LEU A 1 94 ? -33.594 15.438 0.507 1 97.44 94 LEU A O 1
ATOM 785 N N . GLY A 1 95 ? -33.875 13.562 -0.729 1 97 95 GLY A N 1
ATOM 786 C CA . GLY A 1 95 ? -34.094 14.328 -1.944 1 97 95 GLY A CA 1
ATOM 787 C C . GLY A 1 95 ? -35.312 15.234 -1.865 1 97 95 GLY A C 1
ATOM 788 O O . GLY A 1 95 ? -35.25 16.406 -2.266 1 97 95 GLY A O 1
ATOM 789 N N . THR A 1 96 ? -36.375 14.672 -1.347 1 96.5 96 THR A N 1
ATOM 790 C CA . THR A 1 96 ? -37.594 15.453 -1.179 1 96.5 96 THR A CA 1
ATOM 791 C C . THR A 1 96 ? -37.375 16.609 -0.218 1 96.5 96 THR A C 1
ATOM 793 O O . THR A 1 96 ? -37.75 17.75 -0.503 1 96.5 96 THR A O 1
ATOM 796 N N . LEU A 1 97 ? -36.75 16.312 0.847 1 95.88 97 LEU A N 1
ATOM 797 C CA . LEU A 1 97 ? -36.438 17.344 1.83 1 95.88 97 LEU A CA 1
ATOM 798 C C . LEU A 1 97 ? -35.531 18.422 1.228 1 95.88 97 LEU A C 1
ATOM 800 O O . LEU A 1 97 ? -35.719 19.609 1.5 1 95.88 97 LEU A O 1
ATOM 804 N N . ASN A 1 98 ? -34.625 18 0.467 1 96.69 98 ASN A N 1
ATOM 805 C CA . ASN A 1 98 ? -33.688 18.922 -0.152 1 96.69 98 ASN A CA 1
ATOM 806 C C . ASN A 1 98 ? -34.375 19.859 -1.137 1 96.69 98 ASN A C 1
ATOM 808 O O . ASN A 1 98 ? -34.062 21.047 -1.181 1 96.69 98 ASN A O 1
ATOM 812 N N . ARG A 1 99 ? -35.312 19.359 -1.896 1 95.81 99 ARG A N 1
ATOM 813 C CA . ARG A 1 99 ? -36.094 20.172 -2.82 1 95.81 99 ARG A CA 1
ATOM 814 C C . ARG A 1 99 ? -36.969 21.172 -2.068 1 95.81 99 ARG A C 1
ATOM 816 O O . ARG A 1 99 ? -37.031 22.344 -2.439 1 95.81 99 ARG A O 1
ATOM 823 N N . GLN A 1 100 ? -37.562 20.672 -1.046 1 94.31 100 GLN A N 1
ATOM 824 C CA . GLN A 1 100 ? -38.469 21.5 -0.26 1 94.31 100 GLN A CA 1
ATOM 825 C C . GLN A 1 100 ? -37.719 22.641 0.42 1 94.31 100 GLN A C 1
ATOM 827 O O . GLN A 1 100 ? -38.281 23.734 0.608 1 94.31 100 GLN A O 1
ATOM 832 N N . SER A 1 101 ? -36.562 22.344 0.803 1 93.5 101 SER A N 1
ATOM 833 C CA . SER A 1 101 ? -35.781 23.344 1.519 1 93.5 101 SER A CA 1
ATOM 834 C C . SER A 1 101 ? -34.844 24.094 0.577 1 93.5 101 SER A C 1
ATOM 836 O O . SER A 1 101 ? -33.969 24.844 1.024 1 93.5 101 SER A O 1
ATOM 838 N N . ASP A 1 102 ? -34.938 23.859 -0.693 1 93.75 102 ASP A N 1
ATOM 839 C CA . ASP A 1 102 ? -34.094 24.484 -1.729 1 93.75 102 ASP A CA 1
ATOM 840 C C . ASP A 1 102 ? -32.625 24.312 -1.433 1 93.75 102 ASP A C 1
ATOM 842 O O . ASP A 1 102 ? -31.875 25.297 -1.373 1 93.75 102 ASP A O 1
ATOM 846 N N . GLY A 1 103 ? -32.219 23.016 -1.159 1 95.31 103 GLY A N 1
ATOM 847 C CA . GLY A 1 103 ? -30.828 22.656 -0.987 1 95.31 103 GLY A CA 1
ATOM 848 C C . GLY A 1 103 ? -30.406 22.594 0.469 1 95.31 103 GLY A C 1
ATOM 849 O O . GLY A 1 103 ? -29.219 22.688 0.782 1 95.31 103 GLY A O 1
ATOM 850 N N . GLY A 1 104 ? -31.328 22.5 1.349 1 93.94 104 GLY A N 1
ATOM 851 C CA . GLY A 1 104 ? -31.031 22.5 2.773 1 93.94 104 GLY A CA 1
ATOM 852 C C . GLY A 1 104 ? -30.172 21.328 3.203 1 93.94 104 GLY A C 1
ATOM 853 O O . GLY A 1 104 ? -29.297 21.484 4.07 1 93.94 104 GLY A O 1
ATOM 854 N N . VAL A 1 105 ? -30.406 20.141 2.594 1 95.88 105 VAL A N 1
ATOM 855 C CA . VAL A 1 105 ? -29.641 18.953 2.955 1 95.88 105 VAL A CA 1
ATOM 856 C C . VAL A 1 105 ? -28.203 19.094 2.436 1 95.88 105 VAL A C 1
ATOM 858 O O . VAL A 1 105 ? -27.25 18.797 3.152 1 95.88 105 VAL A O 1
ATOM 861 N N . GLU A 1 106 ? -28.094 19.562 1.195 1 96.44 106 GLU A N 1
ATOM 862 C CA . GLU A 1 106 ? -26.766 19.859 0.636 1 96.44 106 GLU A CA 1
ATOM 863 C C . GLU A 1 106 ? -25.984 20.828 1.527 1 96.44 106 GLU A C 1
ATOM 865 O O . GLU A 1 106 ? -24.844 20.562 1.877 1 96.44 106 GLU A O 1
ATOM 870 N N . SER A 1 107 ? -26.641 21.828 1.899 1 94.62 107 SER A N 1
ATOM 871 C CA . SER A 1 107 ? -26.047 22.875 2.73 1 94.62 107 SER A CA 1
ATOM 872 C C . SER A 1 107 ? -25.562 22.297 4.062 1 94.62 107 SER A C 1
ATOM 874 O O . SER A 1 107 ? -24.469 22.641 4.535 1 94.62 107 SER A O 1
ATOM 876 N N . TYR A 1 108 ? -26.406 21.5 4.566 1 94.19 108 TYR A N 1
ATOM 877 C CA . TYR A 1 108 ? -26.047 20.859 5.836 1 94.19 108 TYR A CA 1
ATOM 878 C C . TYR A 1 108 ? -24.797 20.016 5.699 1 94.19 108 TYR A C 1
ATOM 880 O O . TYR A 1 108 ? -23.891 20.094 6.543 1 94.19 108 TYR A O 1
ATOM 888 N N . ILE A 1 109 ? -24.672 19.25 4.664 1 94.81 109 ILE A N 1
ATOM 889 C CA . ILE A 1 109 ? -23.516 18.391 4.445 1 94.81 109 ILE A CA 1
ATOM 890 C C . ILE A 1 109 ? -22.25 19.234 4.262 1 94.81 109 ILE A C 1
ATOM 892 O O . ILE A 1 109 ? -21.219 18.969 4.883 1 94.81 109 ILE A O 1
ATOM 896 N N . TYR A 1 110 ? -22.328 20.203 3.455 1 92.5 110 TYR A N 1
ATOM 897 C CA . TYR A 1 110 ? -21.156 21.031 3.17 1 92.5 110 TYR A CA 1
ATOM 898 C C . TYR A 1 110 ? -20.766 21.875 4.383 1 92.5 110 TYR A C 1
ATOM 900 O O . TYR A 1 110 ? -19.609 22.203 4.566 1 92.5 110 TYR A O 1
ATOM 908 N N . LYS A 1 111 ? -21.766 22.172 5.219 1 90.88 111 LYS A N 1
ATOM 909 C CA . LYS A 1 111 ? -21.422 22.812 6.488 1 90.88 111 LYS A CA 1
ATOM 910 C C . LYS A 1 111 ? -20.578 21.891 7.367 1 90.88 111 LYS A C 1
ATOM 912 O O . LYS A 1 111 ? -19.625 22.328 7.996 1 90.88 111 LYS A O 1
ATOM 917 N N . GLN A 1 112 ? -21.031 20.625 7.41 1 89.62 112 GLN A N 1
ATOM 918 C CA . GLN A 1 112 ? -20.25 19.656 8.172 1 89.62 112 GLN A CA 1
ATOM 919 C C . GLN A 1 112 ? -18.844 19.516 7.598 1 89.62 112 GLN A C 1
ATOM 921 O O . GLN A 1 112 ? -17.875 19.375 8.352 1 89.62 112 GLN A O 1
ATOM 926 N N . PHE A 1 113 ? -18.797 19.562 6.336 1 88.44 113 PHE A N 1
ATOM 927 C CA . PHE A 1 113 ? -17.516 19.531 5.664 1 88.44 113 PHE A CA 1
ATOM 928 C C . PHE A 1 113 ? -16.672 20.75 6.062 1 88.44 113 PHE A C 1
ATOM 930 O O . PHE A 1 113 ? -15.492 20.594 6.422 1 88.44 113 PHE A O 1
ATOM 937 N N . PHE A 1 114 ? -17.281 21.844 6.027 1 84.5 114 PHE A N 1
ATOM 938 C CA . PHE A 1 114 ? -16.594 23.078 6.383 1 84.5 114 PHE A CA 1
ATOM 939 C C . PHE A 1 114 ? -16.125 23.047 7.828 1 84.5 114 PHE A C 1
ATOM 941 O O . PHE A 1 114 ? -15.008 23.469 8.133 1 84.5 114 PHE A O 1
ATOM 948 N N . ASN A 1 115 ? -16.969 22.547 8.656 1 82.69 115 ASN A N 1
ATOM 949 C CA . ASN A 1 115 ? -16.625 22.469 10.07 1 82.69 115 ASN A CA 1
ATOM 950 C C . ASN A 1 115 ? -15.414 21.562 10.297 1 82.69 115 ASN A C 1
ATOM 952 O O . ASN A 1 115 ? -14.508 21.906 11.062 1 82.69 115 ASN A O 1
ATOM 956 N N . ARG A 1 116 ? -15.445 20.469 9.656 1 81.12 116 ARG A N 1
ATOM 957 C CA . ARG A 1 116 ? -14.328 19.547 9.797 1 81.12 116 ARG A CA 1
ATOM 958 C C . ARG A 1 116 ? -13.039 20.156 9.266 1 81.12 116 ARG A C 1
ATOM 960 O O . ARG A 1 116 ? -11.977 20 9.867 1 81.12 116 ARG A O 1
ATOM 967 N N . PHE A 1 117 ? -13.18 20.781 8.234 1 77.56 117 PHE A N 1
ATOM 968 C CA . PHE A 1 117 ? -12.016 21.391 7.621 1 77.56 117 PHE A CA 1
ATOM 969 C C . PHE A 1 117 ? -11.523 22.578 8.461 1 77.56 117 PHE A C 1
ATOM 971 O O . PHE A 1 117 ? -10.32 22.828 8.531 1 77.56 117 PHE A O 1
ATOM 978 N N . SER A 1 118 ? -12.492 23.234 8.977 1 76.5 118 SER A N 1
ATOM 979 C CA . SER A 1 118 ? -12.117 24.328 9.867 1 76.5 118 SER A CA 1
ATOM 980 C C . SER A 1 118 ? -11.344 23.812 11.078 1 76.5 118 SER A C 1
ATOM 982 O O . SER A 1 118 ? -10.398 24.453 11.539 1 76.5 118 SER A O 1
ATOM 984 N N . GLN A 1 119 ? -11.812 22.688 11.508 1 77.25 119 GLN A N 1
ATOM 985 C CA . GLN A 1 119 ? -11.086 22.078 12.609 1 77.25 119 GLN A CA 1
ATOM 986 C C . GLN A 1 119 ? -9.672 21.688 12.195 1 77.25 119 GLN A C 1
ATOM 988 O O . GLN A 1 119 ? -8.727 21.859 12.969 1 77.25 119 GLN A O 1
ATOM 993 N N . MET A 1 120 ? -9.562 21.188 11.062 1 77.94 120 MET A N 1
ATOM 994 C CA . MET A 1 120 ? -8.242 20.891 10.516 1 77.94 120 MET A CA 1
ATOM 995 C C . MET A 1 120 ? -7.418 22.156 10.344 1 77.94 120 MET A C 1
ATOM 997 O O . MET A 1 120 ? -6.211 22.156 10.602 1 77.94 120 MET A O 1
ATOM 1001 N N . SER A 1 121 ? -8.109 23.172 9.898 1 76.19 121 SER A N 1
ATOM 1002 C CA . SER A 1 121 ? -7.441 24.453 9.742 1 76.19 121 SER A CA 1
ATOM 1003 C C . SER A 1 121 ? -6.93 24.984 11.078 1 76.19 121 SER A C 1
ATOM 1005 O O . SER A 1 121 ? -5.898 25.656 11.133 1 76.19 121 SER A O 1
ATOM 1007 N N . GLU A 1 122 ? -7.703 24.609 12.062 1 78.12 122 GLU A N 1
ATOM 1008 C CA . GLU A 1 122 ? -7.246 24.984 13.398 1 78.12 122 GLU A CA 1
ATOM 1009 C C . GLU A 1 122 ? -5.93 24.297 13.742 1 78.12 122 GLU A C 1
ATOM 1011 O O . GLU A 1 122 ? -5.059 24.906 14.375 1 78.12 122 GLU A O 1
ATOM 1016 N N . ALA A 1 123 ? -5.871 23.109 13.352 1 77.88 123 ALA A N 1
ATOM 1017 C CA . ALA A 1 123 ? -4.621 22.391 13.57 1 77.88 123 ALA A CA 1
ATOM 1018 C C . ALA A 1 123 ? -3.475 23.031 12.797 1 77.88 123 ALA A C 1
ATOM 1020 O O . ALA A 1 123 ? -2.375 23.203 13.336 1 77.88 123 ALA A O 1
ATOM 1021 N N . LEU A 1 124 ? -3.742 23.391 11.609 1 79.56 124 LEU A N 1
ATOM 1022 C CA . LEU A 1 124 ? -2.744 24.078 10.805 1 79.56 124 LEU A CA 1
ATOM 1023 C C . LEU A 1 124 ? -2.404 25.438 11.422 1 79.56 124 LEU A C 1
ATOM 1025 O O . LEU A 1 124 ? -1.238 25.844 11.438 1 79.56 124 LEU A O 1
ATOM 1029 N N . ALA A 1 125 ? -3.422 26.078 11.867 1 83.75 125 ALA A N 1
ATOM 1030 C CA . ALA A 1 125 ? -3.219 27.375 12.523 1 83.75 125 ALA A CA 1
ATOM 1031 C C . ALA A 1 125 ? -2.365 27.219 13.781 1 83.75 125 ALA A C 1
ATOM 1033 O O . ALA A 1 125 ? -1.537 28.078 14.086 1 83.75 125 ALA A O 1
ATOM 1034 N N . TYR A 1 126 ? -2.609 26.172 14.461 1 88.31 126 TYR A N 1
ATOM 1035 C CA . TYR A 1 126 ? -1.793 25.922 15.641 1 88.31 126 TYR A CA 1
ATOM 1036 C C . TYR A 1 126 ? -0.314 25.859 15.281 1 88.31 126 TYR A C 1
ATOM 1038 O O . TYR A 1 126 ? 0.518 26.5 15.922 1 88.31 126 TYR A O 1
ATOM 1046 N N . VAL A 1 127 ? -0.055 25.109 14.281 1 88.44 127 VAL A N 1
ATOM 1047 C CA . VAL A 1 127 ? 1.333 24.969 13.852 1 88.44 127 VAL A CA 1
ATOM 1048 C C . VAL A 1 127 ? 1.856 26.312 13.336 1 88.44 127 VAL A C 1
ATOM 1050 O O . VAL A 1 127 ? 3 26.672 13.609 1 88.44 127 VAL A O 1
ATOM 1053 N N . GLY A 1 128 ? 1.066 27.047 12.648 1 87.12 128 GLY A N 1
ATOM 1054 C CA . GLY A 1 128 ? 1.463 28.328 12.086 1 87.12 128 GLY A CA 1
ATOM 1055 C C . GLY A 1 128 ? 1.629 29.406 13.133 1 87.12 128 GLY A C 1
ATOM 1056 O O . GLY A 1 128 ? 2.432 30.328 12.961 1 87.12 128 GLY A O 1
ATOM 1057 N N . ASN A 1 129 ? 0.905 29.266 14.18 1 89.19 129 ASN A N 1
ATOM 1058 C CA . ASN A 1 129 ? 0.884 30.312 15.203 1 89.19 129 ASN A CA 1
ATOM 1059 C C . ASN A 1 129 ? 1.825 29.984 16.359 1 89.19 129 ASN A C 1
ATOM 1061 O O . ASN A 1 129 ? 1.909 30.75 17.328 1 89.19 129 ASN A O 1
ATOM 1065 N N . THR A 1 130 ? 2.307 28.891 16.25 1 89.56 130 THR A N 1
ATOM 1066 C CA . THR A 1 130 ? 3.246 28.531 17.297 1 89.56 130 THR A CA 1
ATOM 1067 C C . THR A 1 130 ? 4.684 28.625 16.797 1 89.56 130 THR A C 1
ATOM 1069 O O . THR A 1 130 ? 4.93 28.625 15.594 1 89.56 130 THR A O 1
ATOM 1072 N N . ASP A 1 131 ? 5.527 28.938 17.766 1 91.38 131 ASP A N 1
ATOM 1073 C CA . ASP A 1 131 ? 6.961 28.938 17.484 1 91.38 131 ASP A CA 1
ATOM 1074 C C . ASP A 1 131 ? 7.668 27.844 18.281 1 91.38 131 ASP A C 1
ATOM 1076 O O . ASP A 1 131 ? 7.016 26.953 18.844 1 91.38 131 ASP A O 1
ATOM 1080 N N . ARG A 1 132 ? 8.969 27.891 18.234 1 93.5 132 ARG A N 1
ATOM 1081 C CA . ARG A 1 132 ? 9.742 26.812 18.844 1 93.5 132 ARG A CA 1
ATOM 1082 C C . ARG A 1 132 ? 9.492 26.766 20.359 1 93.5 132 ARG A C 1
ATOM 1084 O O . ARG A 1 132 ? 9.656 25.703 20.984 1 93.5 132 ARG A O 1
ATOM 1091 N N . TYR A 1 133 ? 9.055 27.844 20.984 1 93.94 133 TYR A N 1
ATOM 1092 C CA . TYR A 1 133 ? 8.891 27.891 22.438 1 93.94 133 TYR A CA 1
ATOM 1093 C C . TYR A 1 133 ? 7.496 27.438 22.844 1 93.94 133 TYR A C 1
ATOM 1095 O O . TYR A 1 133 ? 7.309 26.906 23.938 1 93.94 133 TYR A O 1
ATOM 1103 N N . SER A 1 134 ? 6.613 27.578 21.969 1 94.06 134 SER A N 1
ATOM 1104 C CA . SER A 1 134 ? 5.227 27.391 22.375 1 94.06 134 SER A CA 1
ATOM 1105 C C . SER A 1 134 ? 4.664 26.078 21.812 1 94.06 134 SER A C 1
ATOM 1107 O O . SER A 1 134 ? 3.713 25.531 22.359 1 94.06 134 SER A O 1
ATOM 1109 N N . PHE A 1 135 ? 5.188 25.562 20.781 1 95.94 135 PHE A N 1
ATOM 1110 C CA . PHE A 1 135 ? 4.664 24.344 20.172 1 95.94 135 PHE A CA 1
ATOM 1111 C C . PHE A 1 135 ? 4.855 23.156 21.109 1 95.94 135 PHE A C 1
ATOM 1113 O O . PHE A 1 135 ? 5.961 22.922 21.594 1 95.94 135 PHE A O 1
ATOM 1120 N N . GLN A 1 136 ? 3.797 22.453 21.375 1 95.31 136 GLN A N 1
ATOM 1121 C CA . GLN A 1 136 ? 3.818 21.203 22.141 1 95.31 136 GLN A CA 1
ATOM 1122 C C . GLN A 1 136 ? 3.184 20.062 21.344 1 95.31 136 GLN A C 1
ATOM 1124 O O . GLN A 1 136 ? 1.998 20.125 21 1 95.31 136 GLN A O 1
ATOM 1129 N N . LEU A 1 137 ? 3.977 19 21.125 1 95.31 137 LEU A N 1
ATOM 1130 C CA . LEU A 1 137 ? 3.492 17.875 20.344 1 95.31 137 LEU A CA 1
ATOM 1131 C C . LEU A 1 137 ? 2.234 17.266 20.953 1 95.31 137 LEU A C 1
ATOM 1133 O O . LEU A 1 137 ? 1.277 16.953 20.25 1 95.31 137 LEU A O 1
ATOM 1137 N N . SER A 1 138 ? 2.244 17.094 22.25 1 92.81 138 SER A N 1
ATOM 1138 C CA . SER A 1 138 ? 1.105 16.5 22.922 1 92.81 138 SER A CA 1
ATOM 1139 C C . SER A 1 138 ? -0.168 17.297 22.703 1 92.81 138 SER A C 1
ATOM 1141 O O . SER A 1 138 ? -1.237 16.734 22.469 1 92.81 138 SER A O 1
ATOM 1143 N N . GLU A 1 139 ? -0.017 18.609 22.734 1 91.56 139 GLU A N 1
ATOM 1144 C CA . GLU A 1 139 ? -1.166 19.469 22.5 1 91.56 139 GLU A CA 1
ATOM 1145 C C . GLU A 1 139 ? -1.657 19.359 21.062 1 91.56 139 GLU A C 1
ATOM 1147 O O . GLU A 1 139 ? -2.863 19.328 20.812 1 91.56 139 GLU A O 1
ATOM 1152 N N . PHE A 1 140 ? -0.701 19.359 20.219 1 93 140 PHE A N 1
ATOM 1153 C CA . PHE A 1 140 ? -1.037 19.219 18.812 1 93 140 PHE A CA 1
ATOM 1154 C C . PHE A 1 140 ? -1.799 17.922 18.562 1 93 140 PHE A C 1
ATOM 1156 O O . PHE A 1 140 ? -2.836 17.922 17.891 1 93 140 PHE A O 1
ATOM 1163 N N . LEU A 1 141 ? -1.318 16.812 19.047 1 89.81 141 LEU A N 1
ATOM 1164 C CA . LEU A 1 141 ? -1.967 15.508 18.875 1 89.81 141 LEU A CA 1
ATOM 1165 C C . LEU A 1 141 ? -3.344 15.5 19.531 1 89.81 141 LEU A C 1
ATOM 1167 O O . LEU A 1 141 ? -4.277 14.883 19.016 1 89.81 141 LEU A O 1
ATOM 1171 N N . ASN A 1 142 ? -3.479 16.219 20.578 1 87.88 142 ASN A N 1
ATOM 1172 C CA . ASN A 1 142 ? -4.734 16.25 21.328 1 87.88 142 ASN A CA 1
ATOM 1173 C C . ASN A 1 142 ? -5.824 16.984 20.547 1 87.88 142 ASN A C 1
ATOM 1175 O O . ASN A 1 142 ? -7.016 16.734 20.75 1 87.88 142 ASN A O 1
ATOM 1179 N N . LEU A 1 143 ? -5.426 17.875 19.688 1 85.94 143 LEU A N 1
ATOM 1180 C CA . LEU A 1 143 ? -6.395 18.547 18.828 1 85.94 143 LEU A CA 1
ATOM 1181 C C . LEU A 1 143 ? -7.172 17.531 18 1 85.94 143 LEU A C 1
ATOM 1183 O O . LEU A 1 143 ? -8.336 17.766 17.656 1 85.94 143 LEU A O 1
ATOM 1187 N N . PHE A 1 144 ? -6.523 16.469 17.719 1 84.25 144 PHE A N 1
ATOM 1188 C CA . PHE A 1 144 ? -7.156 15.445 16.891 1 84.25 144 PHE A CA 1
ATOM 1189 C C . PHE A 1 144 ? -7.82 14.383 17.75 1 84.25 144 PHE A C 1
ATOM 1191 O O . PHE A 1 144 ? -8.883 13.867 17.406 1 84.25 144 PHE A O 1
ATOM 1198 N N . TRP A 1 145 ? -7.258 14.164 18.781 1 81.38 145 TRP A N 1
ATOM 1199 C CA . TRP A 1 145 ? -7.758 13.117 19.656 1 81.38 145 TRP A CA 1
ATOM 1200 C C . TRP A 1 145 ? -9.07 13.539 20.328 1 81.38 145 TRP A C 1
ATOM 1202 O O . TRP A 1 145 ? -9.977 12.719 20.484 1 81.38 145 TRP A O 1
ATOM 1212 N N . LEU A 1 146 ? -9.141 14.742 20.672 1 79.56 146 LEU A N 1
ATOM 1213 C CA . LEU A 1 146 ? -10.25 15.219 21.484 1 79.56 146 LEU A CA 1
ATOM 1214 C C . LEU A 1 146 ? -11.422 15.656 20.609 1 79.56 146 LEU A C 1
ATOM 1216 O O . LEU A 1 146 ? -12.547 15.773 21.094 1 79.56 146 LEU A O 1
ATOM 1220 N N . GLU A 1 147 ? -11.109 15.867 19.359 1 75.06 147 GLU A N 1
ATOM 1221 C CA . GLU A 1 147 ? -12.172 16.281 18.453 1 75.06 147 GLU A CA 1
ATOM 1222 C C . GLU A 1 147 ? -12.758 15.078 17.703 1 75.06 147 GLU A C 1
ATOM 1224 O O . GLU A 1 147 ? -12.078 14.469 16.875 1 75.06 147 GLU A O 1
ATOM 1229 N N . PRO A 1 148 ? -13.883 14.781 17.922 1 71.25 148 PRO A N 1
ATOM 1230 C CA . PRO A 1 148 ? -14.508 13.586 17.344 1 71.25 148 PRO A CA 1
ATOM 1231 C C . PRO A 1 148 ? -14.414 13.555 15.82 1 71.25 148 PRO A C 1
ATOM 1233 O O . PRO A 1 148 ? -14.203 12.492 15.234 1 71.25 148 PRO A O 1
ATOM 1236 N N . GLY A 1 149 ? -14.539 14.727 15.273 1 70.44 149 GLY A N 1
ATOM 1237 C CA . GLY A 1 149 ? -14.516 14.766 13.82 1 70.44 149 GLY A CA 1
ATOM 1238 C C . GLY A 1 149 ? -13.141 14.484 13.234 1 70.44 149 GLY A C 1
ATOM 1239 O O . GLY A 1 149 ? -13.016 14.133 12.062 1 70.44 149 GLY A O 1
ATOM 1240 N N . LEU A 1 150 ? -12.18 14.508 14.102 1 76.81 150 LEU A N 1
ATOM 1241 C CA . LEU A 1 150 ? -10.812 14.383 13.602 1 76.81 150 LEU A CA 1
ATOM 1242 C C . LEU A 1 150 ? -10.164 13.094 14.109 1 76.81 150 LEU A C 1
ATOM 1244 O O . LEU A 1 150 ? -9.125 12.68 13.609 1 76.81 150 LEU A O 1
ATOM 1248 N N . LYS A 1 151 ? -10.82 12.477 14.969 1 76.56 151 LYS A N 1
ATOM 1249 C CA . LYS A 1 151 ? -10.242 11.32 15.648 1 76.56 151 LYS A CA 1
ATOM 1250 C C . LYS A 1 151 ? -9.891 10.219 14.648 1 76.56 151 LYS A C 1
ATOM 1252 O O . LYS A 1 151 ? -8.883 9.531 14.812 1 76.56 151 LYS A O 1
ATOM 1257 N N . ARG A 1 152 ? -10.609 10.172 13.617 1 73.5 152 ARG A N 1
ATOM 1258 C CA . ARG A 1 152 ? -10.414 9.094 12.648 1 73.5 152 ARG A CA 1
ATOM 1259 C C . ARG A 1 152 ? -9.195 9.359 11.773 1 73.5 152 ARG A C 1
ATOM 1261 O O . ARG A 1 152 ? -8.719 8.461 11.078 1 73.5 152 ARG A O 1
ATOM 1268 N N . SER A 1 153 ? -8.695 10.57 11.969 1 77.06 153 SER A N 1
ATOM 1269 C CA . SER A 1 153 ? -7.547 10.93 11.141 1 77.06 153 SER A CA 1
ATOM 1270 C C . SER A 1 153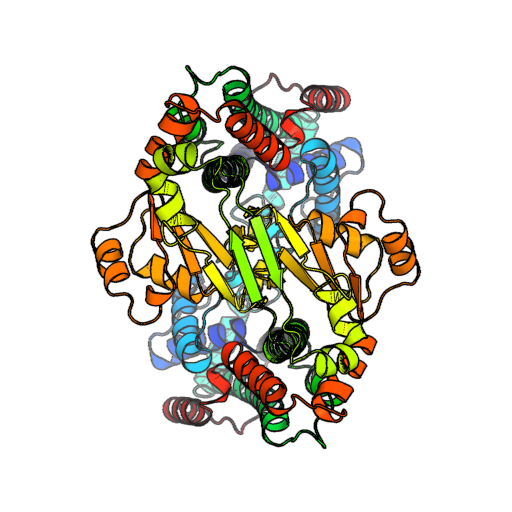 ? -6.258 10.938 11.961 1 77.06 153 SER A C 1
ATOM 1272 O O . SER A 1 153 ? -5.211 11.367 11.469 1 77.06 153 SER A O 1
ATOM 1274 N N . ILE A 1 154 ? -6.344 10.461 13.125 1 82.19 154 ILE A N 1
ATOM 1275 C CA . ILE A 1 154 ? -5.203 10.539 14.023 1 82.19 154 ILE A CA 1
ATOM 1276 C C . ILE A 1 154 ? -4.051 9.695 13.484 1 82.19 154 ILE A C 1
ATOM 1278 O O . ILE A 1 154 ? -2.883 10.039 13.664 1 82.19 154 ILE A O 1
ATOM 1282 N N . ASP A 1 155 ? -4.348 8.625 12.844 1 81.19 155 ASP A N 1
ATOM 1283 C CA . ASP A 1 155 ? -3.305 7.773 12.289 1 81.19 155 ASP A CA 1
ATOM 1284 C C . ASP A 1 155 ? -2.457 8.539 11.273 1 81.19 155 ASP A C 1
ATOM 1286 O O . ASP A 1 155 ? -1.228 8.445 11.289 1 81.19 155 ASP A O 1
ATOM 1290 N N . LYS A 1 156 ? -3.119 9.258 10.492 1 83.38 156 LYS A N 1
ATOM 1291 C CA . LYS A 1 156 ? -2.41 10.031 9.477 1 83.38 156 LYS A CA 1
ATOM 1292 C C . LYS A 1 156 ? -1.591 11.156 10.109 1 83.38 156 LYS A C 1
ATOM 1294 O O . LYS A 1 156 ? -0.483 11.453 9.656 1 83.38 156 LYS A O 1
ATOM 1299 N N . ILE A 1 157 ? -2.156 11.758 11.062 1 86.62 157 ILE A N 1
ATOM 1300 C CA . ILE A 1 157 ? -1.458 12.844 11.75 1 86.62 157 ILE A CA 1
ATOM 1301 C C . ILE A 1 157 ? -0.216 12.297 12.453 1 86.62 157 ILE A C 1
ATOM 1303 O O . ILE A 1 157 ? 0.842 12.93 12.438 1 86.62 157 ILE A O 1
ATOM 1307 N N . TYR A 1 158 ? -0.415 11.18 13.016 1 90.06 158 TYR A N 1
ATOM 1308 C CA . TYR A 1 158 ? 0.719 10.523 13.664 1 90.06 158 TYR A CA 1
ATOM 1309 C C . TYR A 1 158 ? 1.829 10.242 12.664 1 90.06 158 TYR A C 1
ATOM 1311 O O . TYR A 1 158 ? 3.008 10.461 12.953 1 90.06 158 TYR A O 1
ATOM 1319 N N . GLU A 1 159 ? 1.519 9.797 11.5 1 90.44 159 GLU A N 1
ATOM 1320 C CA . GLU A 1 159 ? 2.484 9.578 10.43 1 90.44 159 GLU A CA 1
ATOM 1321 C C . GLU A 1 159 ? 3.182 10.883 10.047 1 90.44 159 GLU A C 1
ATOM 1323 O O . GLU A 1 159 ? 4.398 10.898 9.836 1 90.44 159 GLU A O 1
ATOM 1328 N N . ILE A 1 160 ? 2.428 11.883 9.984 1 90.81 160 ILE A N 1
ATOM 1329 C CA . ILE A 1 160 ? 2.938 13.18 9.57 1 90.81 160 ILE A CA 1
ATOM 1330 C C . ILE A 1 160 ? 3.955 13.688 10.594 1 90.81 160 ILE A C 1
ATOM 1332 O O . ILE A 1 160 ? 5.039 14.148 10.219 1 90.81 160 ILE A O 1
ATOM 1336 N N . VAL A 1 161 ? 3.574 13.602 11.844 1 95.12 161 VAL A N 1
ATOM 1337 C CA . VAL A 1 161 ? 4.457 14.148 12.875 1 95.12 161 VAL A CA 1
ATOM 1338 C C . VAL A 1 161 ? 5.746 13.328 12.938 1 95.12 161 VAL A C 1
ATOM 1340 O O . VAL A 1 161 ? 6.828 13.883 13.148 1 95.12 161 VAL A O 1
ATOM 1343 N N . VAL A 1 162 ? 5.66 12.016 12.758 1 95.94 162 VAL A N 1
ATOM 1344 C CA . VAL A 1 162 ? 6.848 11.164 12.734 1 95.94 162 VAL A CA 1
ATOM 1345 C C . VAL A 1 162 ? 7.723 11.531 11.539 1 95.94 162 VAL A C 1
ATOM 1347 O O . VAL A 1 162 ? 8.922 11.773 11.695 1 95.94 162 VAL A O 1
ATOM 1350 N N . TYR A 1 163 ? 7.137 11.602 10.438 1 95.31 163 TYR A N 1
ATOM 1351 C CA . TYR A 1 163 ? 7.871 11.93 9.219 1 95.31 163 TYR A CA 1
ATOM 1352 C C . TYR A 1 163 ? 8.555 13.281 9.336 1 95.31 163 TYR A C 1
ATOM 1354 O O . TYR A 1 163 ? 9.734 13.422 8.992 1 95.31 163 TYR A O 1
ATOM 1362 N N . ALA A 1 164 ? 7.805 14.273 9.781 1 96.44 164 ALA A N 1
ATOM 1363 C CA . ALA A 1 164 ? 8.32 15.633 9.875 1 96.44 164 ALA A CA 1
ATOM 1364 C C . ALA A 1 164 ? 9.586 15.688 10.734 1 96.44 164 ALA A C 1
ATOM 1366 O O . ALA A 1 164 ? 10.57 16.312 10.359 1 96.44 164 ALA A O 1
ATOM 1367 N N . LEU A 1 165 ? 9.5 15 11.82 1 97.81 165 LEU A N 1
ATOM 1368 C CA . LEU A 1 165 ? 10.641 14.977 12.727 1 97.81 165 LEU A CA 1
ATOM 1369 C C . LEU A 1 165 ? 11.82 14.234 12.109 1 97.81 165 LEU A C 1
ATOM 1371 O O . LEU A 1 165 ? 12.945 14.727 12.109 1 97.81 165 LEU A O 1
ATOM 1375 N N . PHE A 1 166 ? 11.57 13.031 11.609 1 97 166 PHE A N 1
ATOM 1376 C CA . PHE A 1 166 ? 12.625 12.188 11.062 1 97 166 PHE A CA 1
ATOM 1377 C C . PHE A 1 166 ? 13.305 12.875 9.883 1 97 166 PHE A C 1
ATOM 1379 O O . PHE A 1 166 ? 14.531 12.875 9.781 1 97 166 PHE A O 1
ATOM 1386 N N . ASP A 1 167 ? 12.469 13.391 9.055 1 95.38 167 ASP A N 1
ATOM 1387 C CA . ASP A 1 167 ? 12.992 14.078 7.879 1 95.38 167 ASP A CA 1
ATOM 1388 C C . ASP A 1 167 ? 13.859 15.266 8.273 1 95.38 167 ASP A C 1
ATOM 1390 O O . ASP A 1 167 ? 14.953 15.461 7.738 1 95.38 167 ASP A O 1
ATOM 1394 N N . ALA A 1 168 ? 13.406 16.062 9.188 1 96.38 168 ALA A N 1
ATOM 1395 C CA . ALA A 1 168 ? 14.141 17.234 9.648 1 96.38 168 ALA A CA 1
ATOM 1396 C C . ALA A 1 168 ? 15.469 16.828 10.289 1 96.38 168 ALA A C 1
ATOM 1398 O O . ALA A 1 168 ? 16.516 17.422 9.984 1 96.38 168 ALA A O 1
ATOM 1399 N N . LEU A 1 169 ? 15.422 15.852 11.109 1 96.25 169 LEU A N 1
ATOM 1400 C CA . LEU A 1 169 ? 16.625 15.422 11.812 1 96.25 169 LEU A CA 1
ATOM 1401 C C . LEU A 1 169 ? 17.656 14.844 10.844 1 96.25 169 LEU A C 1
ATOM 1403 O O . LEU A 1 169 ? 18.828 15.18 10.914 1 96.25 169 LEU A O 1
ATOM 1407 N N . VAL A 1 170 ? 17.234 14 9.984 1 94.69 170 VAL A N 1
ATOM 1408 C CA . VAL A 1 170 ? 18.125 13.375 9.023 1 94.69 170 VAL A CA 1
ATOM 1409 C C . VAL A 1 170 ? 18.766 14.453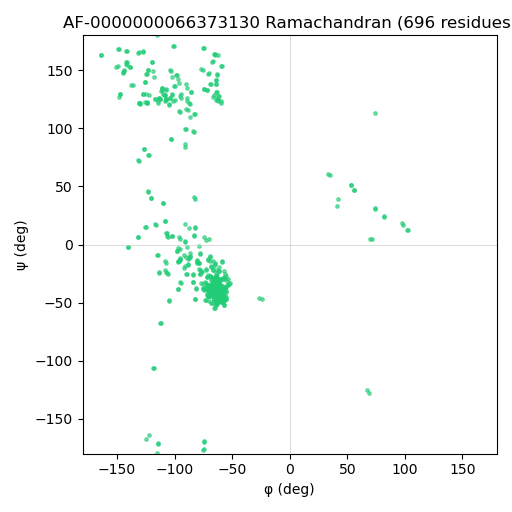 8.133 1 94.69 170 VAL A C 1
ATOM 1411 O O . VAL A 1 170 ? 19.969 14.422 7.867 1 94.69 170 VAL A O 1
ATOM 1414 N N . SER A 1 171 ? 17.953 15.367 7.754 1 93.94 171 SER A N 1
ATOM 1415 C CA . SER A 1 171 ? 18.453 16.453 6.91 1 93.94 171 SER A CA 1
ATOM 1416 C C . SER A 1 171 ? 19.453 17.328 7.656 1 93.94 171 SER A C 1
ATOM 1418 O O . SER A 1 171 ? 20.531 17.625 7.133 1 93.94 171 SER A O 1
ATOM 1420 N N . GLU A 1 172 ? 19.172 17.688 8.836 1 93.81 172 GLU A N 1
ATOM 1421 C CA . GLU A 1 172 ? 20.016 18.578 9.625 1 93.81 172 GLU A CA 1
ATOM 1422 C C . GLU A 1 172 ? 21.328 17.875 10.016 1 93.81 172 GLU A C 1
ATOM 1424 O O . GLU A 1 172 ? 22.359 18.531 10.117 1 93.81 172 GLU A O 1
ATOM 1429 N N . LEU A 1 173 ? 21.25 16.641 10.266 1 92.38 173 LEU A N 1
ATOM 1430 C CA . LEU A 1 173 ? 22.453 15.883 10.594 1 92.38 173 LEU A CA 1
ATOM 1431 C C . LEU A 1 173 ? 23.391 15.805 9.398 1 92.38 173 LEU A C 1
ATOM 1433 O O . LEU A 1 173 ? 24.594 15.539 9.562 1 92.38 173 LEU A O 1
ATOM 1437 N N . GLY A 1 174 ? 22.891 15.984 8.25 1 92.38 174 GLY A N 1
ATOM 1438 C CA . GLY A 1 174 ? 23.703 16.047 7.043 1 92.38 174 GLY A CA 1
ATOM 1439 C C . GLY A 1 174 ? 24.219 14.68 6.609 1 92.38 174 GLY A C 1
ATOM 1440 O O . GLY A 1 174 ? 25.312 14.578 6.07 1 92.38 174 GLY A O 1
ATOM 1441 N N . ILE A 1 175 ? 23.438 13.695 6.895 1 91.06 175 ILE A N 1
ATOM 1442 C CA . ILE A 1 175 ? 23.828 12.336 6.527 1 91.06 175 ILE A CA 1
ATOM 1443 C C . ILE A 1 175 ? 23.781 12.18 5.012 1 91.06 175 ILE A C 1
ATOM 1445 O O . ILE A 1 175 ? 22.875 12.695 4.355 1 91.06 175 ILE A O 1
ATOM 1449 N N . THR A 1 176 ? 24.797 11.5 4.512 1 91.94 176 THR A N 1
ATOM 1450 C CA . THR A 1 176 ? 24.844 11.281 3.07 1 91.94 176 THR A CA 1
ATOM 1451 C C . THR A 1 176 ? 24.922 9.789 2.754 1 91.94 176 THR A C 1
ATOM 1453 O O . THR A 1 176 ? 25.375 9 3.58 1 91.94 176 THR A O 1
ATOM 1456 N N . VAL A 1 177 ? 24.375 9.477 1.623 1 91.62 177 VAL A N 1
ATOM 1457 C CA . VAL A 1 177 ? 24.391 8.109 1.094 1 91.62 177 VAL A CA 1
ATOM 1458 C C . VAL A 1 177 ? 25.219 8.07 -0.188 1 91.62 177 VAL A C 1
ATOM 1460 O O . VAL A 1 177 ? 24.953 8.82 -1.129 1 91.62 177 VAL A O 1
ATOM 1463 N N . SER A 1 178 ? 26.219 7.242 -0.158 1 91.5 178 SER A N 1
ATOM 1464 C CA . SER A 1 178 ? 27.062 7.078 -1.335 1 91.5 178 SER A CA 1
ATOM 1465 C C . SER A 1 178 ? 26.875 5.707 -1.969 1 91.5 178 SER A C 1
ATOM 1467 O O . SER A 1 178 ? 26.797 4.695 -1.266 1 91.5 178 SER A O 1
ATOM 1469 N N . ILE A 1 179 ? 26.719 5.766 -3.24 1 91 179 ILE A N 1
ATOM 1470 C CA . ILE A 1 179 ? 26.609 4.531 -4.012 1 91 179 ILE A CA 1
ATOM 1471 C C . ILE A 1 179 ? 27.906 4.266 -4.754 1 91 179 ILE A C 1
ATOM 1473 O O . ILE A 1 179 ? 28.406 5.133 -5.473 1 91 179 ILE A O 1
ATOM 1477 N N . ASP A 1 180 ? 28.438 3.074 -4.531 1 89.31 180 ASP A N 1
ATOM 1478 C CA . ASP A 1 180 ? 29.719 2.736 -5.125 1 89.31 180 ASP A CA 1
ATOM 1479 C C . ASP A 1 180 ? 29.641 1.447 -5.938 1 89.31 180 ASP A C 1
ATOM 1481 O O . ASP A 1 180 ? 28.938 0.506 -5.543 1 89.31 180 ASP A O 1
ATOM 1485 N N . PHE A 1 181 ? 30.297 1.497 -7.008 1 88.31 181 PHE A N 1
ATOM 1486 C CA . PHE A 1 181 ? 30.453 0.308 -7.836 1 88.31 181 PHE A CA 1
ATOM 1487 C C . PHE A 1 181 ? 31.891 -0.224 -7.738 1 88.31 181 PHE A C 1
ATOM 1489 O O . PHE A 1 181 ? 32.844 0.535 -7.879 1 88.31 181 PHE A O 1
ATOM 1496 N N . PRO A 1 182 ? 31.969 -1.516 -7.551 1 88.62 182 PRO A N 1
ATOM 1497 C CA . PRO A 1 182 ? 33.312 -2.064 -7.469 1 88.62 182 PRO A CA 1
ATOM 1498 C C . PRO A 1 182 ? 34 -2.141 -8.828 1 88.62 182 PRO A C 1
ATOM 1500 O O . PRO A 1 182 ? 33.469 -2.736 -9.766 1 88.62 182 PRO A O 1
ATOM 1503 N N . LYS A 1 183 ? 35.156 -1.726 -8.859 1 87 183 LYS A N 1
ATOM 1504 C CA . LYS A 1 183 ? 35.938 -1.665 -10.109 1 87 183 LYS A CA 1
ATOM 1505 C C . LYS A 1 183 ? 36.188 -3.064 -10.648 1 87 183 LYS A C 1
ATOM 1507 O O . LYS A 1 183 ? 36.312 -3.254 -11.859 1 87 183 LYS A O 1
ATOM 1512 N N . GLU A 1 184 ? 36.281 -3.961 -9.766 1 89.06 184 GLU A N 1
ATOM 1513 C CA . GLU A 1 184 ? 36.562 -5.332 -10.172 1 89.06 184 GLU A CA 1
ATOM 1514 C C . GLU A 1 184 ? 35.438 -5.914 -11.008 1 89.06 184 GLU A C 1
ATOM 1516 O O . GLU A 1 184 ? 35.625 -6.879 -11.75 1 89.06 184 GLU A O 1
ATOM 1521 N N . A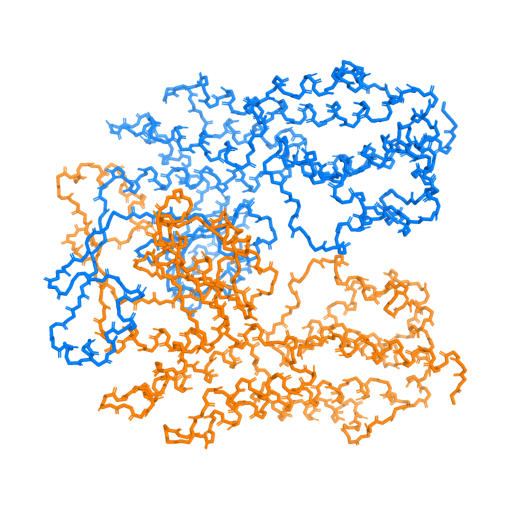SN A 1 185 ? 34.312 -5.305 -10.969 1 88.56 185 ASN A N 1
ATOM 1522 C CA . ASN A 1 185 ? 33.156 -5.824 -11.695 1 88.56 185 ASN A CA 1
ATOM 1523 C C . ASN A 1 185 ? 32.812 -4.961 -12.914 1 88.56 185 ASN A C 1
ATOM 1525 O O . ASN A 1 185 ? 31.703 -5.012 -13.422 1 88.56 185 ASN A O 1
ATOM 1529 N N . LEU A 1 186 ? 33.688 -4.234 -13.359 1 87.81 186 LEU A N 1
ATOM 1530 C CA . LEU A 1 186 ? 33.469 -3.35 -14.492 1 87.81 186 LEU A CA 1
ATOM 1531 C C . LEU A 1 186 ? 33.031 -4.141 -15.719 1 87.81 186 LEU A C 1
ATOM 1533 O O . LEU A 1 186 ? 32.25 -3.641 -16.531 1 87.81 186 LEU A O 1
ATOM 1537 N N . PHE A 1 187 ? 33.562 -5.312 -15.852 1 90.5 187 PHE A N 1
ATOM 1538 C CA . PHE A 1 187 ? 33.156 -6.145 -16.984 1 90.5 187 PHE A CA 1
ATOM 1539 C C . PHE A 1 187 ? 31.656 -6.449 -16.938 1 90.5 187 PHE A C 1
ATOM 1541 O O . PHE A 1 187 ? 31 -6.5 -17.969 1 90.5 187 PHE A O 1
ATOM 1548 N N . LEU A 1 188 ? 31.141 -6.594 -15.805 1 91.44 188 LEU A N 1
ATOM 1549 C CA . LEU A 1 188 ? 29.703 -6.816 -15.648 1 91.44 188 LEU A CA 1
ATOM 1550 C C . LEU A 1 188 ? 28.922 -5.547 -15.969 1 91.44 188 LEU A C 1
ATOM 1552 O O . LEU A 1 188 ? 27.859 -5.609 -16.594 1 91.44 188 LEU A O 1
ATOM 1556 N N . TRP A 1 189 ? 29.5 -4.527 -15.539 1 88.44 189 TRP A N 1
ATOM 1557 C CA . TRP A 1 189 ? 28.859 -3.244 -15.812 1 88.44 189 TRP A CA 1
ATOM 1558 C C . TRP A 1 189 ? 28.703 -3.018 -17.312 1 88.44 189 TRP A C 1
ATOM 1560 O O . TRP A 1 189 ? 27.656 -2.543 -17.766 1 88.44 189 TRP A O 1
ATOM 1570 N N . GLU A 1 190 ? 29.703 -3.352 -17.969 1 89.88 190 GLU A N 1
ATOM 1571 C CA . GLU A 1 190 ? 29.672 -3.178 -19.406 1 89.88 190 GLU A CA 1
ATOM 1572 C C . GLU A 1 190 ? 28.641 -4.102 -20.062 1 89.88 190 GLU A C 1
ATOM 1574 O O . GLU A 1 190 ? 27.922 -3.693 -20.969 1 89.88 190 GLU A O 1
ATOM 1579 N N . GLU A 1 191 ? 28.609 -5.25 -19.562 1 93.31 191 GLU A N 1
ATOM 1580 C CA . GLU A 1 191 ? 27.672 -6.215 -20.109 1 93.31 191 GLU A CA 1
ATOM 1581 C C . GLU A 1 191 ? 26.219 -5.777 -19.859 1 93.31 191 GLU A C 1
ATOM 1583 O O . GLU A 1 191 ? 25.375 -5.91 -20.75 1 93.31 191 GLU A O 1
ATOM 1588 N N . TYR A 1 192 ? 26.016 -5.246 -18.719 1 92.69 192 TYR A N 1
ATOM 1589 C CA . TYR A 1 192 ? 24.656 -4.875 -18.328 1 92.69 192 TYR A CA 1
ATOM 1590 C C . TYR A 1 192 ? 24.5 -3.359 -18.297 1 92.69 192 TYR A C 1
ATOM 1592 O O . TYR A 1 192 ? 23.797 -2.824 -17.438 1 92.69 192 TYR A O 1
ATOM 1600 N N . GLN A 1 193 ? 25.109 -2.734 -19.141 1 90 193 GLN A N 1
ATOM 1601 C CA . GLN A 1 193 ? 25.188 -1.278 -19.141 1 90 193 GLN A CA 1
ATOM 1602 C C . GLN A 1 193 ? 23.797 -0.655 -19.266 1 90 193 GLN A C 1
ATOM 1604 O O . GLN A 1 193 ? 23.5 0.333 -18.594 1 90 193 GLN A O 1
ATOM 1609 N N . ASP A 1 194 ? 23.016 -1.19 -20.047 1 91.19 194 ASP A N 1
ATOM 1610 C CA . ASP A 1 194 ? 21.672 -0.648 -20.266 1 91.19 194 ASP A CA 1
ATOM 1611 C C . ASP A 1 194 ? 20.875 -0.658 -18.953 1 91.19 194 ASP A C 1
ATOM 1613 O O . ASP A 1 194 ? 20.219 0.33 -18.625 1 91.19 194 ASP A O 1
ATOM 1617 N N . PHE A 1 195 ? 20.984 -1.723 -18.328 1 92.88 195 PHE A N 1
ATOM 1618 C CA . PHE A 1 195 ? 20.328 -1.848 -17.047 1 92.88 195 PHE A CA 1
ATOM 1619 C C . PHE A 1 195 ? 20.891 -0.853 -16.047 1 92.88 195 PHE A C 1
ATOM 1621 O O . PHE A 1 195 ? 20.156 -0.131 -15.375 1 92.88 195 PHE A O 1
ATOM 1628 N N . ALA A 1 196 ? 22.188 -0.858 -15.93 1 89.19 196 ALA A N 1
ATOM 1629 C CA . ALA A 1 196 ? 22.875 -0.02 -14.945 1 89.19 196 ALA A CA 1
ATOM 1630 C C . ALA A 1 196 ? 22.547 1.455 -15.164 1 89.19 196 ALA A C 1
ATOM 1632 O O . ALA A 1 196 ? 22.281 2.188 -14.211 1 89.19 196 ALA A O 1
ATOM 1633 N N . GLU A 1 197 ? 22.453 1.819 -16.312 1 87.38 197 GLU A N 1
ATOM 1634 C CA . GLU A 1 197 ? 22.203 3.221 -16.625 1 87.38 197 GLU A CA 1
ATOM 1635 C C . GLU A 1 197 ? 20.75 3.605 -16.312 1 87.38 197 GLU A C 1
ATOM 1637 O O . GLU A 1 197 ? 20.484 4.742 -15.922 1 87.38 197 GLU A O 1
ATOM 1642 N N . LYS A 1 198 ? 19.891 2.705 -16.469 1 89.69 198 LYS A N 1
ATOM 1643 C CA . LYS A 1 198 ? 18.469 3.008 -16.281 1 89.69 198 LYS A CA 1
ATOM 1644 C C . LYS A 1 198 ? 18.094 2.918 -14.797 1 89.69 198 LYS A C 1
ATOM 1646 O O . LYS A 1 198 ? 17.234 3.672 -14.328 1 89.69 198 LYS A O 1
ATOM 1651 N N . ILE A 1 199 ? 18.719 2.061 -14.086 1 91.5 199 ILE A N 1
ATOM 1652 C CA . ILE A 1 199 ? 18.266 1.745 -12.734 1 91.5 199 ILE A CA 1
ATOM 1653 C C . ILE A 1 199 ? 19.188 2.396 -11.711 1 91.5 199 ILE A C 1
ATOM 1655 O O . ILE A 1 199 ? 18.719 2.984 -10.734 1 91.5 199 ILE A O 1
ATOM 1659 N N . ILE A 1 200 ? 20.453 2.307 -11.789 1 85.19 200 ILE A N 1
ATOM 1660 C CA . ILE A 1 200 ? 21.406 2.781 -10.789 1 85.19 200 ILE A CA 1
ATOM 1661 C C . ILE A 1 200 ? 21.828 4.211 -11.125 1 85.19 200 ILE A C 1
ATOM 1663 O O . ILE A 1 200 ? 22.047 5.023 -10.219 1 85.19 200 ILE A O 1
ATOM 1667 N N . THR A 1 201 ? 21.719 4.711 -12.242 1 76.31 201 THR A N 1
ATOM 1668 C CA . THR A 1 201 ? 22.141 5.988 -12.805 1 76.31 201 THR A CA 1
ATOM 1669 C C . THR A 1 201 ? 23.469 6.438 -12.195 1 76.31 201 THR A C 1
ATOM 1671 O O . THR A 1 201 ? 23.484 7.301 -11.32 1 76.31 201 THR A O 1
ATOM 1674 N N . MET A 1 202 ? 24.516 5.707 -12.32 1 72.25 202 MET A N 1
ATOM 1675 C CA . MET A 1 202 ? 25.828 6.129 -11.852 1 72.25 202 MET A CA 1
ATOM 1676 C C . MET A 1 202 ? 26.625 6.777 -12.984 1 72.25 202 MET A C 1
ATOM 1678 O O . MET A 1 202 ? 26.594 6.309 -14.117 1 72.25 202 MET A O 1
ATOM 1682 N N . PRO A 1 203 ? 27.078 7.867 -12.641 1 59.53 203 PRO A N 1
ATOM 1683 C CA . PRO A 1 203 ? 28.016 8.383 -13.641 1 59.53 203 PRO A CA 1
ATOM 1684 C C . PRO A 1 203 ? 29.219 7.457 -13.875 1 59.53 203 PRO A C 1
ATOM 1686 O O . PRO A 1 203 ? 29.609 6.723 -12.969 1 59.53 203 PRO A O 1
ATOM 1689 N N . LYS A 1 204 ? 29.641 6.895 -15.078 1 55.09 204 LYS A N 1
ATOM 1690 C CA . LYS A 1 204 ? 30.672 5.957 -15.492 1 55.09 204 LYS A CA 1
ATOM 1691 C C . LYS A 1 204 ? 31.859 5.98 -14.523 1 55.09 204 LYS A C 1
ATOM 1693 O O . LYS A 1 204 ? 32.438 4.934 -14.211 1 55.09 204 LYS A O 1
ATOM 1698 N N . ASN A 1 205 ? 32.281 7.016 -14.18 1 54.09 205 ASN A N 1
ATOM 1699 C CA . ASN A 1 205 ? 33.531 7.07 -13.438 1 54.09 205 ASN A CA 1
ATOM 1700 C C . ASN A 1 205 ? 33.344 7.637 -12.031 1 54.09 205 ASN A C 1
ATOM 1702 O O . ASN A 1 205 ? 34.312 8.023 -11.375 1 54.09 205 ASN A O 1
ATOM 1706 N N . GLU A 1 206 ? 32.062 7.617 -11.602 1 63.22 206 GLU A N 1
ATOM 1707 C CA . GLU A 1 206 ? 32.031 8.414 -10.383 1 63.22 206 GLU A CA 1
ATOM 1708 C C . GLU A 1 206 ? 31.031 7.859 -9.367 1 63.22 206 GLU A C 1
ATOM 1710 O O . GLU A 1 206 ? 30.266 6.949 -9.688 1 63.22 206 GLU A O 1
ATOM 1715 N N . HIS A 1 207 ? 31.375 8.062 -8.094 1 74.44 207 HIS A N 1
ATOM 1716 C CA . HIS A 1 207 ? 30.562 7.863 -6.898 1 74.44 207 HIS A CA 1
ATOM 1717 C C . HIS A 1 207 ? 29.359 8.805 -6.891 1 74.44 207 HIS A C 1
ATOM 1719 O O . HIS A 1 207 ? 29.469 9.969 -7.281 1 74.44 207 HIS A O 1
ATOM 1725 N N . LEU A 1 208 ? 28.172 8.156 -6.762 1 84.75 208 LEU A N 1
ATOM 1726 C CA . LEU A 1 208 ? 26.984 8.984 -6.574 1 84.75 208 LEU A CA 1
ATOM 1727 C C . LEU A 1 208 ? 26.734 9.234 -5.09 1 84.75 208 LEU A C 1
ATOM 1729 O O . LEU A 1 208 ? 26.703 8.289 -4.297 1 84.75 208 LEU A O 1
ATOM 1733 N N . LYS A 1 209 ? 26.828 10.484 -4.773 1 88.56 209 LYS A N 1
ATOM 1734 C CA . LYS A 1 209 ? 26.547 10.867 -3.396 1 88.56 209 LYS A CA 1
ATOM 1735 C C . LYS A 1 209 ? 25.219 11.617 -3.297 1 88.56 209 LYS A C 1
ATOM 1737 O O . LYS A 1 209 ? 25 12.594 -4.016 1 88.56 209 LYS A O 1
ATOM 1742 N N . LEU A 1 210 ? 24.312 11.078 -2.441 1 90.69 210 LEU A N 1
ATOM 1743 C CA . LEU A 1 210 ? 22.984 11.664 -2.238 1 90.69 210 LEU A CA 1
ATOM 1744 C C . LEU A 1 210 ? 22.75 11.977 -0.764 1 90.69 210 LEU A C 1
ATOM 1746 O O . LEU A 1 210 ? 23.281 11.297 0.114 1 90.69 210 LEU A O 1
ATOM 1750 N N . PRO A 1 211 ? 22 13.047 -0.564 1 93.25 211 PRO A N 1
ATOM 1751 C CA . PRO A 1 211 ? 21.578 13.219 0.828 1 93.25 211 PRO A CA 1
ATOM 1752 C C . PRO A 1 211 ? 20.672 12.094 1.312 1 93.25 211 PRO A C 1
ATOM 1754 O O . PRO A 1 211 ? 19.859 11.57 0.538 1 93.25 211 PRO A O 1
ATOM 1757 N N . ALA A 1 212 ? 20.875 11.711 2.555 1 93.69 212 ALA A N 1
ATOM 1758 C CA . ALA A 1 212 ? 19.938 10.758 3.141 1 93.69 212 ALA A CA 1
ATOM 1759 C C . ALA A 1 212 ? 18.547 11.367 3.25 1 93.69 212 ALA A C 1
ATOM 1761 O O . ALA A 1 212 ? 18.391 12.539 3.598 1 93.69 212 ALA A O 1
ATOM 1762 N N . LYS A 1 213 ? 17.562 10.539 2.918 1 94.12 213 LYS A N 1
ATOM 1763 C CA . LYS A 1 213 ? 16.188 11.016 2.924 1 94.12 213 LYS A CA 1
ATOM 1764 C C . LYS A 1 213 ? 15.227 9.922 3.387 1 94.12 213 LYS A C 1
ATOM 1766 O O . LYS A 1 213 ? 15.492 8.734 3.199 1 94.12 213 LYS A O 1
ATOM 1771 N N . ILE A 1 214 ? 14.203 10.391 3.98 1 92.38 214 ILE A N 1
ATOM 1772 C CA . ILE A 1 214 ? 13.07 9.531 4.316 1 92.38 214 ILE A CA 1
ATOM 1773 C C . ILE A 1 214 ? 11.867 9.906 3.453 1 92.38 214 ILE A C 1
ATOM 1775 O O . ILE A 1 214 ? 11.594 11.094 3.236 1 92.38 214 ILE A O 1
ATOM 1779 N N . HIS A 1 215 ? 11.266 8.875 2.947 1 88.62 215 HIS A N 1
ATOM 1780 C CA . HIS A 1 215 ? 10.102 9.086 2.088 1 88.62 215 HIS A CA 1
ATOM 1781 C C . HIS A 1 215 ? 8.852 8.445 2.682 1 88.62 215 HIS A C 1
ATOM 1783 O O . HIS A 1 215 ? 8.914 7.359 3.254 1 88.62 215 HIS A O 1
ATOM 1789 N N . ARG A 1 216 ? 7.711 9.047 2.518 1 84.5 216 ARG A N 1
ATOM 1790 C CA . ARG A 1 216 ? 6.426 8.469 2.908 1 84.5 216 ARG A CA 1
ATOM 1791 C C . ARG A 1 216 ? 5.828 7.652 1.771 1 84.5 216 ARG A C 1
ATOM 1793 O O . ARG A 1 216 ? 5.957 8.016 0.601 1 84.5 216 ARG A O 1
ATOM 1800 N N . VAL A 1 217 ? 5.336 6.398 2.277 1 73.5 217 VAL A N 1
ATOM 1801 C CA . VAL A 1 217 ? 4.68 5.547 1.29 1 73.5 217 VAL A CA 1
ATOM 1802 C C . VAL A 1 217 ? 3.203 5.922 1.188 1 73.5 217 VAL A C 1
ATOM 1804 O O . VAL A 1 217 ? 2.479 5.895 2.186 1 73.5 217 VAL A O 1
ATOM 1807 N N . GLY A 1 218 ? 2.561 6.488 0.263 1 58.94 218 GLY A N 1
ATOM 1808 C CA . GLY A 1 218 ? 1.169 6.66 -0.126 1 58.94 218 GLY A CA 1
ATOM 1809 C C . GLY A 1 218 ? 0.419 7.641 0.753 1 58.94 218 GLY A C 1
ATOM 1810 O O . GLY A 1 218 ? 0.689 7.742 1.951 1 58.94 218 GLY A O 1
ATOM 1811 N N . VAL A 1 219 ? 0.055 8.68 0.254 1 48.62 219 VAL A N 1
ATOM 1812 C CA . VAL A 1 219 ? -0.889 9.57 0.917 1 48.62 219 VAL A CA 1
ATOM 1813 C C . VAL A 1 219 ? -2.277 8.938 0.932 1 48.62 219 VAL A C 1
ATOM 1815 O O . VAL A 1 219 ? -3.205 9.477 1.542 1 48.62 219 VAL A O 1
ATOM 1818 N N . THR A 1 220 ? -2.234 7.531 0.362 1 43.28 220 THR A N 1
ATOM 1819 C CA . THR A 1 220 ? -3.574 6.957 0.281 1 43.28 220 THR A CA 1
ATOM 1820 C C . THR A 1 220 ? -3.809 5.969 1.419 1 43.28 220 THR A C 1
ATOM 1822 O O . THR A 1 220 ? -2.863 5.355 1.92 1 43.28 220 THR A O 1
ATOM 1825 N N . ASN A 1 221 ? -4.98 5.883 1.964 1 41.19 221 ASN A N 1
ATOM 1826 C CA . ASN A 1 221 ? -5.395 5.051 3.088 1 41.19 221 ASN A CA 1
ATOM 1827 C C . ASN A 1 221 ? -5.277 3.564 2.76 1 41.19 221 ASN A C 1
ATOM 1829 O O . ASN A 1 221 ? -5.117 2.736 3.658 1 41.19 221 ASN A O 1
ATOM 1833 N N . ALA A 1 222 ? -5.66 3.105 1.59 1 41.56 222 ALA A N 1
ATOM 1834 C CA . ALA A 1 222 ? -5.715 1.692 1.228 1 41.56 222 ALA A CA 1
ATOM 1835 C C . ALA A 1 222 ? -4.359 1.021 1.429 1 41.56 222 ALA A C 1
ATOM 1837 O O . ALA A 1 222 ? -4.285 -0.186 1.669 1 41.56 222 ALA A O 1
ATOM 1838 N N . ALA A 1 223 ? -3.332 1.88 1.362 1 42.91 223 ALA A N 1
ATOM 1839 C CA . ALA A 1 223 ? -1.972 1.37 1.51 1 42.91 223 ALA A CA 1
ATOM 1840 C C . ALA A 1 223 ? -1.683 0.987 2.957 1 42.91 223 ALA A C 1
ATOM 1842 O O . ALA A 1 223 ? -0.542 0.68 3.311 1 42.91 223 ALA A O 1
ATOM 1843 N N . ASP A 1 224 ? -2.637 1.079 3.826 1 44.06 224 ASP A N 1
ATOM 1844 C CA . ASP A 1 224 ? -2.422 0.997 5.27 1 44.06 224 ASP A CA 1
ATOM 1845 C C . ASP A 1 224 ? -1.734 -0.313 5.648 1 44.06 224 ASP A C 1
ATOM 1847 O O . ASP A 1 224 ? -1.214 -0.448 6.758 1 44.06 224 ASP A O 1
ATOM 1851 N N . ARG A 1 225 ? -1.974 -1.313 4.812 1 49.56 225 ARG A N 1
ATOM 1852 C CA . ARG A 1 225 ? -1.351 -2.551 5.27 1 49.56 225 ARG A CA 1
ATOM 1853 C C . ARG A 1 225 ? 0.083 -2.664 4.762 1 49.56 225 ARG A C 1
ATOM 1855 O O . ARG A 1 225 ? 0.781 -3.633 5.066 1 49.56 225 ARG A O 1
ATOM 1862 N N . GLY A 1 226 ? 0.483 -1.512 4.309 1 60.97 226 GLY A N 1
ATOM 1863 C CA . GLY A 1 226 ? 1.852 -1.64 3.836 1 60.97 226 GLY A CA 1
ATOM 1864 C C . GLY A 1 226 ? 2.812 -0.688 4.52 1 60.97 226 GLY A C 1
ATOM 1865 O O . GLY A 1 226 ? 2.578 -0.271 5.656 1 60.97 226 GLY A O 1
ATOM 1866 N N . LEU A 1 227 ? 3.92 -0.484 4.016 1 77.06 227 LEU A N 1
ATOM 1867 C CA . LEU A 1 227 ? 5.039 0.346 4.445 1 77.06 227 LEU A CA 1
ATOM 1868 C C . LEU A 1 227 ? 4.648 1.819 4.465 1 77.06 227 LEU A C 1
ATOM 1870 O O . LEU A 1 227 ? 4.008 2.311 3.531 1 77.06 227 LEU A O 1
ATOM 1874 N N . ASP A 1 228 ? 4.852 2.449 5.648 1 85.75 228 ASP A N 1
ATOM 1875 C CA . ASP A 1 228 ? 4.5 3.859 5.777 1 85.75 228 ASP A CA 1
ATOM 1876 C C . ASP A 1 228 ? 5.602 4.754 5.219 1 85.75 228 ASP A C 1
ATOM 1878 O O . ASP A 1 228 ? 5.324 5.738 4.527 1 85.75 228 ASP A O 1
ATOM 1882 N N . MET A 1 229 ? 6.82 4.402 5.637 1 89.5 229 MET A N 1
ATOM 1883 C CA . MET A 1 229 ? 7.957 5.211 5.203 1 89.5 229 MET A CA 1
ATOM 1884 C C . MET A 1 229 ? 9.148 4.328 4.844 1 89.5 229 MET A C 1
ATOM 1886 O O . MET A 1 229 ? 9.281 3.215 5.355 1 89.5 229 MET A O 1
ATOM 1890 N N . TRP A 1 230 ? 9.93 4.855 3.971 1 89 230 TRP A N 1
ATOM 1891 C CA . TRP A 1 230 ? 11.188 4.191 3.648 1 89 230 TRP A CA 1
ATOM 1892 C C . TRP A 1 230 ? 12.305 5.211 3.438 1 89 230 TRP A C 1
ATOM 1894 O O . TRP A 1 230 ? 12.039 6.395 3.236 1 89 230 TRP A O 1
ATOM 1904 N N . SER A 1 231 ? 13.547 4.754 3.602 1 91.94 231 SER A N 1
ATOM 1905 C CA . SER A 1 231 ? 14.688 5.652 3.441 1 91.94 231 SER A CA 1
ATOM 1906 C C . SER A 1 231 ? 15.609 5.18 2.322 1 91.94 231 SER A C 1
ATOM 1908 O O . SER A 1 231 ? 15.648 3.99 2.002 1 91.94 231 SER A O 1
ATOM 1910 N N . ASN A 1 232 ? 16.344 6.141 1.818 1 90.75 232 ASN A N 1
ATOM 1911 C CA . ASN A 1 232 ? 17.328 5.777 0.799 1 90.75 232 ASN A CA 1
ATOM 1912 C C . ASN A 1 232 ? 18.609 5.242 1.422 1 90.75 232 ASN A C 1
ATOM 1914 O O . ASN A 1 232 ? 19.656 5.219 0.773 1 90.75 232 ASN A O 1
ATOM 1918 N N . PHE A 1 233 ? 18.562 4.914 2.656 1 88.94 233 PHE A N 1
ATOM 1919 C CA . PHE A 1 233 ? 19.703 4.27 3.309 1 88.94 233 PHE A CA 1
ATOM 1920 C C . PHE A 1 233 ? 19.281 2.951 3.949 1 88.94 233 PHE A C 1
ATOM 1922 O O . PHE A 1 233 ? 19.953 2.445 4.844 1 88.94 233 PHE A O 1
ATOM 1929 N N . GLY A 1 234 ? 18.094 2.492 3.541 1 88.5 234 GLY A N 1
ATOM 1930 C CA . GLY A 1 234 ? 17.766 1.09 3.742 1 88.5 234 GLY A CA 1
ATOM 1931 C C . GLY A 1 234 ? 16.828 0.858 4.918 1 88.5 234 GLY A C 1
ATOM 1932 O O . GLY A 1 234 ? 16.625 -0.283 5.336 1 88.5 234 GLY A O 1
ATOM 1933 N N . LEU A 1 235 ? 16.266 1.811 5.43 1 91.12 235 LEU A N 1
ATOM 1934 C CA . LEU A 1 235 ? 15.391 1.688 6.594 1 91.12 235 LEU A CA 1
ATOM 1935 C C . LEU A 1 235 ? 13.922 1.747 6.184 1 91.12 235 LEU A C 1
ATOM 1937 O O . LEU A 1 235 ? 13.531 2.611 5.398 1 91.12 235 LEU A O 1
ATOM 1941 N N . ALA A 1 236 ? 13.188 0.764 6.672 1 90.38 236 ALA A N 1
ATOM 1942 C CA . ALA A 1 236 ? 11.734 0.822 6.594 1 90.38 236 ALA A CA 1
ATOM 1943 C C . ALA A 1 236 ? 11.133 1.26 7.93 1 90.38 236 ALA A C 1
ATOM 1945 O O . ALA A 1 236 ? 11.562 0.806 8.992 1 90.38 236 ALA A O 1
ATOM 1946 N N . ILE A 1 237 ? 10.172 2.135 7.871 1 90.69 237 ILE A N 1
ATOM 1947 C CA . ILE A 1 237 ? 9.562 2.66 9.086 1 90.69 237 ILE A CA 1
ATOM 1948 C C . ILE A 1 237 ? 8.055 2.412 9.055 1 90.69 237 ILE A C 1
ATOM 1950 O O . ILE A 1 237 ? 7.371 2.809 8.102 1 90.69 237 ILE A O 1
ATOM 1954 N N . GLN A 1 238 ? 7.586 1.733 10.039 1 89.88 238 GLN A N 1
ATOM 1955 C CA . GLN A 1 238 ? 6.156 1.501 10.203 1 89.88 238 GLN A CA 1
ATOM 1956 C C . GLN A 1 238 ? 5.605 2.266 11.398 1 89.88 238 GLN A C 1
ATOM 1958 O O . GLN A 1 238 ? 6.133 2.156 12.508 1 89.88 238 GLN A O 1
ATOM 1963 N N . VAL A 1 239 ? 4.535 3.004 11.203 1 90.06 239 VAL A N 1
ATOM 1964 C CA . VAL A 1 239 ? 3.955 3.846 12.242 1 90.06 239 VAL A CA 1
ATOM 1965 C C . VAL A 1 239 ? 2.576 3.312 12.633 1 90.06 239 VAL A C 1
ATOM 1967 O O . VAL A 1 239 ? 1.729 3.082 11.766 1 90.06 239 VAL A O 1
ATOM 1970 N N . LYS A 1 240 ? 2.414 3.086 13.898 1 85.81 240 LYS A N 1
ATOM 1971 C CA . LYS A 1 240 ? 1.13 2.666 14.453 1 85.81 240 LYS A CA 1
ATOM 1972 C C . LYS A 1 240 ? 0.751 3.514 15.664 1 85.81 240 LYS A C 1
ATOM 1974 O O . LYS A 1 240 ? 1.504 3.584 16.641 1 85.81 240 LYS A O 1
ATOM 1979 N N . HIS A 1 241 ? -0.366 4.148 15.586 1 87.44 241 HIS A N 1
ATOM 1980 C CA . HIS A 1 241 ? -0.803 4.926 16.734 1 87.44 241 HIS A CA 1
ATOM 1981 C C . HIS A 1 241 ? -1.495 4.043 17.766 1 87.44 241 HIS A C 1
ATOM 1983 O O . HIS A 1 241 ? -2.594 4.359 18.234 1 87.44 241 HIS A O 1
ATOM 1989 N N . LEU A 1 242 ? -1.009 2.869 17.984 1 86.25 242 LEU A N 1
ATOM 1990 C CA . LEU A 1 242 ? -1.512 1.868 18.922 1 86.25 242 LEU A CA 1
ATOM 1991 C C . LEU A 1 242 ? -0.382 1.314 19.781 1 86.25 242 LEU A C 1
ATOM 1993 O O . LEU A 1 242 ? 0.794 1.565 19.5 1 86.25 242 LEU A O 1
ATOM 1997 N N . SER A 1 243 ? -0.879 0.645 20.844 1 88.56 243 SER A N 1
ATOM 1998 C CA . SER A 1 243 ? 0.099 -0.089 21.641 1 88.56 243 SER A CA 1
ATOM 1999 C C . SER A 1 243 ? 0.6 -1.324 20.906 1 88.56 243 SER A C 1
ATOM 2001 O O . SER A 1 243 ? -0.195 -2.094 20.359 1 88.56 243 SER A O 1
ATOM 2003 N N . LEU A 1 244 ? 1.885 -1.451 20.938 1 89.06 244 LEU A N 1
ATOM 2004 C CA . LEU A 1 244 ? 2.521 -2.555 20.219 1 89.06 244 LEU A CA 1
ATOM 2005 C C . LEU A 1 244 ? 2.596 -3.797 21.094 1 89.06 244 LEU A C 1
ATOM 2007 O O . LEU A 1 244 ? 3.191 -3.766 22.172 1 89.06 244 LEU A O 1
ATOM 2011 N N . ASP A 1 245 ? 2.025 -4.801 20.625 1 86.56 245 ASP A N 1
ATOM 2012 C CA . ASP A 1 245 ? 2.193 -6.109 21.25 1 86.56 245 ASP A CA 1
ATOM 2013 C C . ASP A 1 245 ? 2.902 -7.082 20.312 1 86.56 245 ASP A C 1
ATOM 2015 O O . ASP A 1 245 ? 3.312 -6.703 19.219 1 86.56 245 ASP A O 1
ATOM 2019 N N . GLU A 1 246 ? 3.1 -8.242 20.75 1 81.19 246 GLU A N 1
ATOM 2020 C CA . GLU A 1 246 ? 3.896 -9.195 19.984 1 81.19 246 GLU A CA 1
ATOM 2021 C C . GLU A 1 246 ? 3.189 -9.578 18.688 1 81.19 246 GLU A C 1
ATOM 2023 O O . GLU A 1 246 ? 3.83 -9.711 17.641 1 81.19 246 GLU A O 1
ATOM 2028 N N . GLU A 1 247 ? 1.946 -9.688 18.766 1 77.56 247 GLU A N 1
ATOM 2029 C CA . GLU A 1 247 ? 1.178 -10.078 17.594 1 77.56 247 GLU A CA 1
ATOM 2030 C C . GLU A 1 247 ? 1.245 -9 16.516 1 77.56 247 GLU A C 1
ATOM 2032 O O . GLU A 1 247 ? 1.484 -9.297 15.336 1 77.56 247 GLU A O 1
ATOM 2037 N N . LEU A 1 248 ? 1.092 -7.867 16.969 1 82.38 248 LEU A N 1
ATOM 2038 C CA . LEU A 1 248 ? 1.15 -6.75 16.031 1 82.38 248 LEU A CA 1
ATOM 2039 C C . LEU A 1 248 ? 2.549 -6.609 15.438 1 82.38 248 LEU A C 1
ATOM 2041 O O . LEU A 1 248 ? 2.697 -6.348 14.242 1 82.38 248 LEU A O 1
ATOM 2045 N N . ALA A 1 249 ? 3.504 -6.762 16.234 1 83.44 249 ALA A N 1
ATOM 2046 C CA . ALA A 1 249 ? 4.883 -6.672 15.758 1 83.44 249 ALA A CA 1
ATOM 2047 C C . ALA A 1 249 ? 5.168 -7.734 14.695 1 83.44 249 ALA A C 1
ATOM 2049 O O . ALA A 1 249 ? 5.777 -7.441 13.664 1 83.44 249 ALA A O 1
ATOM 2050 N N . GLU A 1 250 ? 4.762 -8.852 14.977 1 78.94 250 GLU A N 1
ATOM 2051 C CA . GLU A 1 250 ? 4.969 -9.945 14.031 1 78.94 250 GLU A CA 1
ATOM 2052 C C . GLU A 1 250 ? 4.258 -9.672 12.711 1 78.94 250 GLU A C 1
ATOM 2054 O O . GLU A 1 250 ? 4.812 -9.914 11.633 1 78.94 250 GLU A O 1
ATOM 2059 N N . ASP A 1 251 ? 3.135 -9.148 12.859 1 76.94 251 ASP A N 1
ATOM 2060 C CA . ASP A 1 251 ? 2.363 -8.828 11.664 1 76.94 251 ASP A CA 1
ATOM 2061 C C . ASP A 1 251 ? 3.08 -7.777 10.812 1 76.94 251 ASP A C 1
ATOM 2063 O O . ASP A 1 251 ? 3.131 -7.895 9.586 1 76.94 251 ASP A O 1
ATOM 2067 N N . ILE A 1 252 ? 3.613 -6.832 11.477 1 79.56 252 ILE A N 1
ATOM 2068 C CA . ILE A 1 252 ? 4.305 -5.75 10.789 1 79.56 252 ILE A CA 1
ATOM 2069 C C . ILE A 1 252 ? 5.535 -6.297 10.07 1 79.56 252 ILE A C 1
ATOM 2071 O O . ILE A 1 252 ? 5.73 -6.043 8.883 1 79.56 252 ILE A O 1
ATOM 2075 N N . VAL A 1 253 ? 6.289 -7.117 10.734 1 80.31 253 VAL A N 1
ATOM 2076 C CA . VAL A 1 253 ? 7.555 -7.602 10.203 1 80.31 253 VAL A CA 1
ATOM 2077 C C . VAL A 1 253 ? 7.293 -8.586 9.062 1 80.31 253 VAL A C 1
ATOM 2079 O O . VAL A 1 253 ? 8.023 -8.602 8.07 1 80.31 253 VAL A O 1
ATOM 2082 N N . SER A 1 254 ? 6.305 -9.273 9.211 1 74.12 254 SER A N 1
ATOM 2083 C CA . SER A 1 254 ? 5.992 -10.273 8.195 1 74.12 254 SER A CA 1
ATOM 2084 C C . SER A 1 254 ? 5.477 -9.617 6.914 1 74.12 254 SER A C 1
ATOM 2086 O O . SER A 1 254 ? 5.609 -10.18 5.824 1 74.12 254 SER A O 1
ATOM 2088 N N . SER A 1 255 ? 5.016 -8.43 7.07 1 73.38 255 SER A N 1
ATOM 2089 C CA . SER A 1 255 ? 4.383 -7.777 5.93 1 73.38 255 SER A CA 1
ATOM 2090 C C . SER A 1 255 ? 5.371 -6.879 5.191 1 73.38 255 SER A C 1
ATOM 2092 O O . SER A 1 255 ? 5.109 -6.457 4.062 1 73.38 255 SER A O 1
ATOM 2094 N N . ILE A 1 256 ? 6.484 -6.664 5.816 1 77.5 256 ILE A N 1
ATOM 2095 C CA . ILE A 1 256 ? 7.43 -5.723 5.23 1 77.5 256 ILE A CA 1
ATOM 2096 C C . ILE A 1 256 ? 8.688 -6.465 4.777 1 77.5 256 ILE A C 1
ATOM 2098 O O . ILE A 1 256 ? 9.289 -7.207 5.555 1 77.5 256 ILE A O 1
ATOM 2102 N N . SER A 1 257 ? 8.969 -6.25 3.52 1 78.44 257 SER A N 1
ATOM 2103 C CA . SER A 1 257 ? 10.203 -6.824 2.992 1 78.44 257 SER A CA 1
ATOM 2104 C C . SER A 1 257 ? 11.367 -5.844 3.121 1 78.44 257 SER A C 1
ATOM 2106 O O . SER A 1 257 ? 11.641 -5.074 2.199 1 78.44 257 SER A O 1
ATOM 2108 N N . ALA A 1 258 ? 11.984 -5.809 4.227 1 84.06 258 ALA A N 1
ATOM 2109 C CA . ALA A 1 258 ? 13.156 -4.984 4.512 1 84.06 258 ALA A CA 1
ATOM 2110 C C . ALA A 1 258 ? 14.062 -5.656 5.535 1 84.06 258 ALA A C 1
ATOM 2112 O O . ALA A 1 258 ? 13.602 -6.43 6.375 1 84.06 258 ALA A O 1
ATOM 2113 N N . ASP A 1 259 ? 15.258 -5.301 5.422 1 85.12 259 ASP A N 1
ATOM 2114 C CA . ASP A 1 259 ? 16.234 -5.891 6.344 1 85.12 259 ASP A CA 1
ATOM 2115 C C . ASP A 1 259 ? 16.25 -5.133 7.672 1 85.12 259 ASP A C 1
ATOM 2117 O O . ASP A 1 259 ? 16.641 -5.691 8.703 1 85.12 259 ASP A O 1
ATOM 2121 N N . ARG A 1 260 ? 15.883 -3.92 7.586 1 89.5 260 ARG A N 1
ATOM 2122 C CA . ARG A 1 260 ? 15.875 -3.059 8.766 1 89.5 260 ARG A CA 1
ATOM 2123 C C . ARG A 1 260 ? 14.539 -2.336 8.906 1 89.5 260 ARG A C 1
ATOM 2125 O O . ARG A 1 260 ? 14.148 -1.571 8.023 1 89.5 260 ARG A O 1
ATOM 2132 N N . ILE A 1 261 ? 13.914 -2.6 10.086 1 89.94 261 ILE A N 1
ATOM 2133 C CA . ILE A 1 261 ? 12.586 -2.035 10.297 1 89.94 261 ILE A CA 1
ATOM 2134 C C . ILE A 1 261 ? 12.555 -1.279 11.625 1 89.94 261 ILE A C 1
ATOM 2136 O O . ILE A 1 261 ? 13.016 -1.787 12.648 1 89.94 261 ILE A O 1
ATOM 2140 N N . VAL A 1 262 ? 12.102 -0.105 11.586 1 92.25 262 VAL A N 1
ATOM 2141 C CA . VAL A 1 262 ? 11.797 0.643 12.805 1 92.25 262 VAL A CA 1
ATOM 2142 C C . VAL A 1 262 ? 10.281 0.763 12.969 1 92.25 262 VAL A C 1
ATOM 2144 O O . VAL A 1 262 ? 9.57 1.099 12.016 1 92.25 262 VAL A O 1
ATOM 2147 N N . ILE A 1 263 ? 9.805 0.388 14.148 1 91.12 263 ILE A N 1
ATOM 2148 C CA . ILE A 1 263 ? 8.375 0.503 14.438 1 91.12 263 ILE A CA 1
ATOM 2149 C C . ILE A 1 263 ? 8.141 1.684 15.375 1 91.12 263 ILE A C 1
ATOM 2151 O O . ILE A 1 263 ? 8.742 1.769 16.453 1 91.12 263 ILE A O 1
ATOM 2155 N N . VAL A 1 264 ? 7.371 2.602 14.945 1 93 264 VAL A N 1
ATOM 2156 C CA . VAL A 1 264 ? 6.953 3.725 15.781 1 93 264 VAL A CA 1
ATOM 2157 C C . VAL A 1 264 ? 5.535 3.479 16.297 1 93 264 VAL A C 1
ATOM 2159 O O . VAL A 1 264 ? 4.613 3.234 15.516 1 93 264 VAL A O 1
ATOM 2162 N N . CYS A 1 265 ? 5.445 3.512 17.562 1 92.88 265 CYS A N 1
ATOM 2163 C CA . CYS A 1 265 ? 4.145 3.193 18.141 1 92.88 265 CYS A CA 1
ATOM 2164 C C . CYS A 1 265 ? 3.854 4.086 19.344 1 92.88 265 CYS A C 1
ATOM 2166 O O . CYS A 1 265 ? 4.711 4.863 19.781 1 92.88 265 CYS A O 1
ATOM 2168 N N . LYS A 1 266 ? 2.611 4.043 19.734 1 91.88 266 LYS A N 1
ATOM 2169 C CA . LYS A 1 266 ? 2.225 4.848 20.891 1 91.88 266 LYS A CA 1
ATOM 2170 C C . LYS A 1 266 ? 2.918 4.355 22.156 1 91.88 266 LYS A C 1
ATOM 2172 O O . LYS A 1 266 ? 3.533 5.141 22.875 1 91.88 266 LYS A O 1
ATOM 2177 N N . LYS A 1 267 ? 2.754 3.152 22.422 1 92.25 267 LYS A N 1
ATOM 2178 C CA . LYS A 1 267 ? 3.418 2.453 23.516 1 92.25 267 LYS A CA 1
ATOM 2179 C C . LYS A 1 267 ? 3.811 1.036 23.109 1 92.25 267 LYS A C 1
ATOM 2181 O O . LYS A 1 267 ? 3.303 0.507 22.125 1 92.25 267 LYS A O 1
ATOM 2186 N N . ALA A 1 268 ? 4.828 0.553 23.797 1 89.5 268 ALA A N 1
ATOM 2187 C CA . ALA A 1 268 ? 5.234 -0.825 23.531 1 89.5 268 ALA A CA 1
ATOM 2188 C C . ALA A 1 268 ? 5.188 -1.664 24.797 1 89.5 268 ALA A C 1
ATOM 2190 O O . ALA A 1 268 ? 5.695 -1.246 25.844 1 89.5 268 ALA A O 1
ATOM 2191 N N . GLU A 1 269 ? 4.523 -2.715 24.594 1 86.19 269 GLU A N 1
ATOM 2192 C CA . GLU A 1 269 ? 4.484 -3.625 25.734 1 86.19 269 GLU A CA 1
ATOM 2193 C C . GLU A 1 269 ? 5.879 -4.148 26.078 1 86.19 269 GLU A C 1
ATOM 2195 O O . GLU A 1 269 ? 6.711 -4.336 25.188 1 86.19 269 GLU A O 1
ATOM 2200 N N . GLN A 1 270 ? 6.086 -4.34 27.281 1 76.31 270 GLN A N 1
ATOM 2201 C CA . GLN A 1 270 ? 7.391 -4.777 27.766 1 76.31 270 GLN A CA 1
ATOM 2202 C C . GLN A 1 270 ? 7.824 -6.07 27.078 1 76.31 270 GLN A C 1
ATOM 2204 O O . GLN A 1 270 ? 9 -6.246 26.766 1 76.31 270 GLN A O 1
ATOM 2209 N N . SER A 1 271 ? 6.867 -6.902 26.844 1 76.38 271 SER A N 1
ATOM 2210 C CA . SER A 1 271 ? 7.164 -8.188 26.219 1 76.38 271 SER A CA 1
ATOM 2211 C C . SER A 1 271 ? 7.742 -7.992 24.812 1 76.38 271 SER A C 1
ATOM 2213 O O . SER A 1 271 ? 8.664 -8.703 24.422 1 76.38 271 SER A O 1
ATOM 2215 N N . VAL A 1 272 ? 7.238 -7.09 24.172 1 76.75 272 VAL A N 1
ATOM 2216 C CA . VAL A 1 272 ? 7.699 -6.82 22.812 1 76.75 272 VAL A CA 1
ATOM 2217 C C . VAL A 1 272 ? 9.117 -6.254 22.859 1 76.75 272 VAL A C 1
ATOM 2219 O O . VAL A 1 272 ? 9.977 -6.652 22.062 1 76.75 272 VAL A O 1
ATOM 2222 N N . ILE A 1 273 ? 9.32 -5.41 23.781 1 71.5 273 ILE A N 1
ATOM 2223 C CA . ILE A 1 273 ? 10.617 -4.758 23.922 1 71.5 273 ILE A CA 1
ATOM 2224 C C . ILE A 1 273 ? 11.688 -5.797 24.25 1 71.5 273 ILE A C 1
ATOM 2226 O O . ILE A 1 273 ? 12.766 -5.793 23.656 1 71.5 273 ILE A O 1
ATOM 2230 N N . VAL A 1 274 ? 11.281 -6.645 25.047 1 69.12 274 VAL A N 1
ATOM 2231 C CA . VAL A 1 274 ? 12.227 -7.676 25.484 1 69.12 274 VAL A CA 1
ATOM 2232 C C . VAL A 1 274 ? 12.492 -8.648 24.344 1 69.12 274 VAL A C 1
ATOM 2234 O O . VAL A 1 274 ? 13.625 -9.07 24.125 1 69.12 274 VAL A O 1
ATOM 2237 N N . SER A 1 275 ? 11.453 -9.031 23.656 1 66.88 275 SER A N 1
ATOM 2238 C CA . SER A 1 275 ? 11.586 -9.977 22.562 1 66.88 275 SER A CA 1
ATOM 2239 C C . SER A 1 275 ? 12.453 -9.406 21.438 1 66.88 275 SER A C 1
ATOM 2241 O O . SER A 1 275 ? 13.234 -10.125 20.828 1 66.88 275 SER A O 1
ATOM 2243 N N . LEU A 1 276 ? 12.281 -8.219 21.141 1 66.12 276 LEU A N 1
ATOM 2244 C CA . LEU A 1 276 ? 13.094 -7.547 20.141 1 66.12 276 LEU A CA 1
ATOM 2245 C C . LEU A 1 276 ? 14.578 -7.699 20.453 1 66.12 276 LEU A C 1
ATOM 2247 O O . LEU A 1 276 ? 15.406 -7.805 19.547 1 66.12 276 LEU A O 1
ATOM 2251 N N . LEU A 1 277 ? 14.812 -7.797 21.578 1 60.03 277 LEU A N 1
ATOM 2252 C CA . LEU A 1 277 ? 16.203 -7.867 22.047 1 60.03 277 LEU A CA 1
ATOM 2253 C C . LEU A 1 277 ? 16.781 -9.25 21.797 1 60.03 277 LEU A C 1
ATOM 2255 O O . LEU A 1 277 ? 18 -9.398 21.672 1 60.03 277 LEU A O 1
ATOM 2259 N N . THR A 1 278 ? 15.945 -10.141 21.688 1 64.5 278 THR A N 1
ATOM 2260 C CA . THR A 1 278 ? 16.531 -11.469 21.531 1 64.5 278 THR A CA 1
ATOM 2261 C C . THR A 1 278 ? 16.828 -11.758 20.062 1 64.5 278 THR A C 1
ATOM 2263 O O . THR A 1 278 ? 17.641 -12.641 19.75 1 64.5 278 THR A O 1
ATOM 2266 N N . GLN A 1 279 ? 16.391 -10.867 19.203 1 63.16 279 GLN A N 1
ATOM 2267 C CA . GLN A 1 279 ? 16.672 -10.766 17.781 1 63.16 279 GLN A CA 1
ATOM 2268 C C . GLN A 1 279 ? 16.641 -12.141 17.109 1 63.16 279 GLN A C 1
ATOM 2270 O O . GLN A 1 279 ? 17.547 -12.492 16.359 1 63.16 279 GLN A O 1
ATOM 2275 N N . ILE A 1 280 ? 15.773 -13.047 17.422 1 62.56 280 ILE A N 1
ATOM 2276 C CA . ILE A 1 280 ? 15.648 -14.305 16.703 1 62.56 280 ILE A CA 1
ATOM 2277 C C . ILE A 1 280 ? 14.539 -14.203 15.656 1 62.56 280 ILE A C 1
ATOM 2279 O O . ILE A 1 280 ? 13.516 -13.555 15.891 1 62.56 280 ILE A O 1
ATOM 2283 N N . GLY A 1 281 ? 14.797 -14.758 14.484 1 67.06 281 GLY A N 1
ATOM 2284 C CA . GLY A 1 281 ? 13.773 -14.844 13.453 1 67.06 281 GLY A CA 1
ATOM 2285 C C . GLY A 1 281 ? 13.375 -13.484 12.906 1 67.06 281 GLY A C 1
ATOM 2286 O O . GLY A 1 281 ? 14.227 -12.695 12.508 1 67.06 281 GLY A O 1
ATOM 2287 N N . TRP A 1 282 ? 12.086 -13.273 12.992 1 65.94 282 TRP A N 1
ATOM 2288 C CA . TRP A 1 282 ? 11.539 -12.031 12.445 1 65.94 282 TRP A CA 1
ATOM 2289 C C . TRP A 1 282 ? 11.984 -10.836 13.281 1 65.94 282 TRP A C 1
ATOM 2291 O O . TRP A 1 282 ? 12.031 -9.711 12.773 1 65.94 282 TRP A O 1
ATOM 2301 N N . LYS A 1 283 ? 12.477 -11.117 14.391 1 73.94 283 LYS A N 1
ATOM 2302 C CA . LYS A 1 283 ? 12.867 -10.047 15.305 1 73.94 283 LYS A CA 1
ATOM 2303 C C . LYS A 1 283 ? 14.203 -9.43 14.898 1 73.94 283 LYS A C 1
ATOM 2305 O O . LYS A 1 283 ? 14.5 -8.297 15.266 1 73.94 283 LYS A O 1
ATOM 2310 N N . SER A 1 284 ? 14.922 -10.227 14.148 1 79.69 284 SER A N 1
ATOM 2311 C CA . SER A 1 284 ? 16.234 -9.75 13.727 1 79.69 284 SER A CA 1
ATOM 2312 C C . SER A 1 284 ? 16.109 -8.602 12.727 1 79.69 284 SER A C 1
ATOM 2314 O O . SER A 1 284 ? 17.078 -7.859 12.508 1 79.69 284 SER A O 1
ATOM 2316 N N . ARG A 1 285 ? 14.953 -8.438 12.297 1 87.06 285 ARG A N 1
ATOM 2317 C CA . ARG A 1 285 ? 14.766 -7.398 11.289 1 87.06 285 ARG A CA 1
ATOM 2318 C C . ARG A 1 285 ? 14.312 -6.09 11.93 1 87.06 285 ARG A C 1
ATOM 2320 O O . ARG A 1 285 ? 14.344 -5.039 11.289 1 87.06 285 ARG A O 1
ATOM 2327 N N . ILE A 1 286 ? 13.922 -6.254 13.18 1 87.44 286 ILE A N 1
ATOM 2328 C CA . ILE A 1 286 ? 13.508 -5.031 13.859 1 87.44 286 ILE A CA 1
ATOM 2329 C C . ILE A 1 286 ? 14.734 -4.305 14.406 1 87.44 286 ILE A C 1
ATOM 2331 O O . ILE A 1 286 ? 15.383 -4.777 15.344 1 87.44 286 ILE A O 1
ATOM 2335 N N . GLN A 1 287 ? 14.977 -3.205 13.828 1 88.44 287 GLN A N 1
ATOM 2336 C CA . GLN A 1 287 ? 16.109 -2.41 14.273 1 88.44 287 GLN A CA 1
ATOM 2337 C C . GLN A 1 287 ? 15.836 -1.749 15.617 1 88.44 287 GLN A C 1
ATOM 2339 O O . GLN A 1 287 ? 16.672 -1.776 16.516 1 88.44 287 GLN A O 1
ATOM 2344 N N . ASN A 1 288 ? 14.656 -1.129 15.719 1 90.44 288 ASN A N 1
ATOM 2345 C CA . ASN A 1 288 ? 14.312 -0.452 16.969 1 90.44 288 ASN A CA 1
ATOM 2346 C C . ASN A 1 288 ? 12.82 -0.148 17.047 1 90.44 288 ASN A C 1
ATOM 2348 O O . ASN A 1 288 ? 12.109 -0.226 16.031 1 90.44 288 ASN A O 1
ATOM 2352 N N . ILE A 1 289 ? 12.453 0.107 18.234 1 91.62 289 ILE A N 1
ATOM 2353 C CA . ILE A 1 289 ? 11.086 0.557 18.5 1 91.62 289 ILE A CA 1
ATOM 2354 C C . ILE A 1 289 ? 11.117 1.974 19.078 1 91.62 289 ILE A C 1
ATOM 2356 O O . ILE A 1 289 ? 11.867 2.26 20 1 91.62 289 ILE A O 1
ATOM 2360 N N . VAL A 1 290 ? 10.406 2.844 18.453 1 93.88 290 VAL A N 1
ATOM 2361 C CA . VAL A 1 290 ? 10.281 4.227 18.906 1 93.88 290 VAL A CA 1
ATOM 2362 C C . VAL A 1 290 ? 8.883 4.449 19.484 1 93.88 290 VAL A C 1
ATOM 2364 O O . VAL A 1 290 ? 7.879 4.172 18.828 1 93.88 290 VAL A O 1
ATOM 2367 N N . THR A 1 291 ? 8.805 4.91 20.656 1 94.69 291 THR A N 1
ATOM 2368 C CA . THR A 1 291 ? 7.516 5.148 21.297 1 94.69 291 THR A CA 1
ATOM 2369 C C . THR A 1 291 ? 7.148 6.629 21.25 1 94.69 291 THR A C 1
ATOM 2371 O O . THR A 1 291 ? 7.977 7.465 20.875 1 94.69 291 THR A O 1
ATOM 2374 N N . GLU A 1 292 ? 5.934 6.906 21.625 1 94.12 292 GLU A N 1
ATOM 2375 C CA . GLU A 1 292 ? 5.484 8.297 21.656 1 94.12 292 GLU A CA 1
ATOM 2376 C C . GLU A 1 292 ? 6.312 9.125 22.641 1 94.12 292 GLU A C 1
ATOM 2378 O O . GLU A 1 292 ? 6.578 10.305 22.391 1 94.12 292 GLU A O 1
ATOM 2383 N N . ASP A 1 293 ? 6.727 8.492 23.719 1 94.25 293 ASP A N 1
ATOM 2384 C CA . ASP A 1 293 ? 7.578 9.18 24.688 1 94.25 293 ASP A CA 1
ATOM 2385 C C . ASP A 1 293 ? 8.906 9.586 24.047 1 94.25 293 ASP A C 1
ATOM 2387 O O . ASP A 1 293 ? 9.43 10.664 24.328 1 94.25 293 ASP A O 1
ATOM 2391 N N . ASP A 1 294 ? 9.461 8.727 23.297 1 95.38 294 ASP A N 1
ATOM 2392 C CA . ASP A 1 294 ? 10.672 9.062 22.547 1 95.38 294 ASP A CA 1
ATOM 2393 C C . ASP A 1 294 ? 10.445 10.266 21.641 1 95.38 294 ASP A C 1
ATOM 2395 O O . ASP A 1 294 ? 11.258 11.188 21.609 1 95.38 294 ASP A O 1
ATOM 2399 N N . LEU A 1 295 ? 9.328 10.203 20.953 1 96.81 295 LEU A N 1
ATOM 2400 C CA . LEU A 1 295 ? 9 11.281 20.031 1 96.81 295 LEU A CA 1
ATOM 2401 C C . LEU A 1 295 ? 8.891 12.609 20.781 1 96.81 295 LEU A C 1
ATOM 2403 O O . LEU A 1 295 ? 9.453 13.617 20.328 1 96.81 295 LEU A O 1
ATOM 2407 N N . ILE A 1 296 ? 8.18 12.562 21.859 1 96.25 296 ILE A N 1
ATOM 2408 C CA . ILE A 1 296 ? 7.992 13.773 22.641 1 96.25 296 ILE A CA 1
ATOM 2409 C C . ILE A 1 296 ? 9.352 14.32 23.078 1 96.25 296 ILE A C 1
ATOM 2411 O O . ILE A 1 296 ? 9.609 15.516 22.969 1 96.25 296 ILE A O 1
ATOM 2415 N N . SER A 1 297 ? 10.18 13.445 23.531 1 96.62 297 SER A N 1
ATOM 2416 C CA . SER A 1 297 ? 11.516 13.852 23.969 1 96.62 297 SER A CA 1
ATOM 2417 C C . SER A 1 297 ? 12.312 14.445 22.812 1 96.62 297 SER A C 1
ATOM 2419 O O . SER A 1 297 ? 12.977 15.469 22.969 1 96.62 297 SER A O 1
ATOM 2421 N N . TRP A 1 298 ? 12.281 13.805 21.703 1 97.25 298 TRP A N 1
ATOM 2422 C CA . TRP A 1 298 ? 13.023 14.281 20.531 1 97.25 298 TRP A CA 1
ATOM 2423 C C . TRP A 1 298 ? 12.461 15.609 20.031 1 97.25 298 TRP A C 1
ATOM 2425 O O . TRP A 1 298 ? 13.211 16.484 19.578 1 97.25 298 TRP A O 1
ATOM 2435 N N . TYR A 1 299 ? 11.148 15.766 20.094 1 97.62 299 TYR A N 1
ATOM 2436 C CA . TYR A 1 299 ? 10.531 17.031 19.734 1 97.62 299 TYR A CA 1
ATOM 2437 C C . TYR A 1 299 ? 11 18.156 20.656 1 97.62 299 TYR A C 1
ATOM 2439 O O . TYR A 1 299 ? 11.289 19.266 20.188 1 97.62 299 TYR A O 1
ATOM 2447 N N . GLU A 1 300 ? 11.055 17.859 21.922 1 97.06 300 GLU A N 1
ATOM 2448 C CA . GLU A 1 300 ? 11.523 18.875 22.859 1 97.06 300 GLU A CA 1
ATOM 2449 C C . GLU A 1 300 ? 12.953 19.312 22.547 1 97.06 300 GLU A C 1
ATOM 2451 O O . GLU A 1 300 ? 13.25 20.5 22.547 1 97.06 300 GLU A O 1
ATOM 2456 N N . LYS A 1 301 ? 13.75 18.406 22.25 1 96.5 301 LYS A N 1
ATOM 2457 C CA . LYS A 1 301 ? 15.125 18.734 21.891 1 96.5 301 LYS A CA 1
ATOM 2458 C C . LYS A 1 301 ? 15.172 19.531 20.578 1 96.5 301 LYS A C 1
ATOM 2460 O O . LYS A 1 301 ? 15.922 20.5 20.469 1 96.5 301 LYS A O 1
ATOM 2465 N N . ALA A 1 302 ? 14.383 19.078 19.625 1 97.56 302 ALA A N 1
ATOM 2466 C CA . ALA A 1 302 ? 14.375 19.688 18.297 1 97.56 302 ALA A CA 1
ATOM 2467 C C . ALA A 1 302 ? 13.867 21.125 18.375 1 97.56 302 ALA A C 1
ATOM 2469 O O . ALA A 1 302 ? 14.281 21.984 17.578 1 97.56 302 ALA A O 1
ATOM 2470 N N . LEU A 1 303 ? 13.016 21.375 19.359 1 97.25 303 LEU A N 1
ATOM 2471 C CA . LEU A 1 303 ? 12.383 22.672 19.453 1 97.25 303 LEU A CA 1
ATOM 2472 C C . LEU A 1 303 ? 13.125 23.578 20.438 1 97.25 303 LEU A C 1
ATOM 2474 O O . LEU A 1 303 ? 13.328 24.766 20.172 1 97.25 303 LEU A O 1
ATOM 2478 N N . ARG A 1 304 ? 13.586 23.031 21.5 1 96.38 304 ARG A N 1
ATOM 2479 C CA . ARG A 1 304 ? 14.07 23.859 22.594 1 96.38 304 ARG A CA 1
ATOM 2480 C C . ARG A 1 304 ? 15.438 23.375 23.078 1 96.38 304 ARG A C 1
ATOM 2482 O O . ARG A 1 304 ? 15.961 23.891 24.078 1 96.38 304 ARG A O 1
ATOM 2489 N N . GLY A 1 305 ? 16.031 22.484 22.484 1 94.62 305 GLY A N 1
ATOM 2490 C CA . GLY A 1 305 ? 17.328 21.969 22.891 1 94.62 305 GLY A CA 1
ATOM 2491 C C . GLY A 1 305 ? 18.469 22.922 22.578 1 94.62 305 GLY A C 1
ATOM 2492 O O . GLY A 1 305 ? 18.25 24.094 22.281 1 94.62 305 GLY A O 1
ATOM 2493 N N . GLN A 1 306 ? 19.703 22.453 22.703 1 95.06 306 GLN A N 1
ATOM 2494 C CA . GLN A 1 306 ? 20.906 23.234 22.5 1 95.06 306 GLN A CA 1
ATOM 2495 C C . GLN A 1 306 ? 21.062 23.641 21.031 1 95.06 306 GLN A C 1
ATOM 2497 O O . GLN A 1 306 ? 21.5 24.75 20.734 1 95.06 306 GLN A O 1
ATOM 2502 N N . TYR A 1 307 ? 20.781 22.75 20.125 1 94.81 307 TYR A N 1
ATOM 2503 C CA . TYR A 1 307 ? 20.844 22.984 18.688 1 94.81 307 TYR A CA 1
ATOM 2504 C C . TYR A 1 307 ? 19.5 22.703 18.047 1 94.81 307 TYR A C 1
ATOM 2506 O O . TYR A 1 307 ? 19.344 21.688 17.344 1 94.81 307 TYR A O 1
ATOM 2514 N N . PRO A 1 308 ? 18.672 23.609 18.234 1 94.94 308 PRO A N 1
ATOM 2515 C CA . PRO A 1 308 ? 17.297 23.375 17.766 1 94.94 308 PRO A CA 1
ATOM 2516 C C . PRO A 1 308 ? 17.188 23.391 16.234 1 94.94 308 PRO A C 1
ATOM 2518 O O . PRO A 1 308 ? 17.938 24.094 15.562 1 94.94 308 PRO A O 1
ATOM 2521 N N . ILE A 1 309 ? 16.266 22.562 15.773 1 96 309 ILE A N 1
ATOM 2522 C CA . ILE A 1 309 ? 15.93 22.516 14.352 1 96 309 ILE A CA 1
ATOM 2523 C C . ILE A 1 309 ? 14.453 22.844 14.148 1 96 309 ILE A C 1
ATOM 2525 O O . ILE A 1 309 ? 13.773 22.219 13.344 1 96 309 ILE A O 1
ATOM 2529 N N . ALA A 1 310 ? 13.977 23.75 14.859 1 95.5 310 ALA A N 1
ATOM 2530 C CA . ALA A 1 310 ? 12.555 24.062 14.992 1 95.5 310 ALA A CA 1
ATOM 2531 C C . ALA A 1 310 ? 11.969 24.531 13.664 1 95.5 310 ALA A C 1
ATOM 2533 O O . ALA A 1 310 ? 10.859 24.141 13.297 1 95.5 310 ALA A O 1
ATOM 2534 N N . GLU A 1 311 ? 12.641 25.328 12.953 1 93.44 311 GLU A N 1
ATOM 2535 C CA . GLU A 1 311 ? 12.109 25.875 11.711 1 93.44 311 GLU A CA 1
ATOM 2536 C C . GLU A 1 311 ? 11.836 24.781 10.688 1 93.44 311 GLU A C 1
ATOM 2538 O O . GLU A 1 311 ? 10.734 24.703 10.133 1 93.44 311 GLU A O 1
ATOM 2543 N N . ALA A 1 312 ? 12.797 23.938 10.516 1 94.56 312 ALA A N 1
ATOM 2544 C CA . ALA A 1 312 ? 12.648 22.844 9.57 1 94.56 312 ALA A CA 1
ATOM 2545 C C . ALA A 1 312 ? 11.531 21.891 10.008 1 94.56 312 ALA A C 1
ATOM 2547 O O . ALA A 1 312 ? 10.734 21.438 9.18 1 94.56 312 ALA A O 1
ATOM 2548 N N . LEU A 1 313 ? 11.5 21.641 11.234 1 96.81 313 LEU A N 1
ATOM 2549 C CA . LEU A 1 313 ? 10.523 20.719 11.789 1 96.81 313 LEU A CA 1
ATOM 2550 C C . LEU A 1 313 ? 9.102 21.25 11.602 1 96.81 313 LEU A C 1
ATOM 2552 O O . LEU A 1 313 ? 8.234 20.547 11.07 1 96.81 313 LEU A O 1
ATOM 2556 N N . LEU A 1 314 ? 8.867 22.469 12.008 1 95.19 314 LEU A N 1
ATOM 2557 C CA . LEU A 1 314 ? 7.527 23.047 11.938 1 95.19 314 LEU A CA 1
ATOM 2558 C C . LEU A 1 314 ? 7.102 23.266 10.492 1 95.19 314 LEU A C 1
ATOM 2560 O O . LEU A 1 314 ? 5.934 23.062 10.148 1 95.19 314 LEU A O 1
ATOM 2564 N N . GLU A 1 315 ? 8.023 23.578 9.68 1 93.81 315 GLU A N 1
ATOM 2565 C CA . GLU A 1 315 ? 7.719 23.703 8.258 1 93.81 315 GLU A CA 1
ATOM 2566 C C . GLU A 1 315 ? 7.332 22.359 7.648 1 93.81 315 GLU A C 1
ATOM 2568 O O . GLU A 1 315 ? 6.426 22.297 6.812 1 93.81 315 GLU A O 1
ATOM 2573 N N . ASN A 1 316 ? 8.023 21.375 8.031 1 94.31 316 ASN A N 1
ATOM 2574 C CA . ASN A 1 316 ? 7.699 20.031 7.547 1 94.31 316 ASN A CA 1
ATOM 2575 C C . ASN A 1 316 ? 6.281 19.625 7.941 1 94.31 316 ASN A C 1
ATOM 2577 O O . ASN A 1 316 ? 5.551 19.047 7.137 1 94.31 316 ASN A O 1
ATOM 2581 N N . ILE A 1 317 ? 5.957 19.922 9.164 1 93.94 317 ILE A N 1
ATOM 2582 C CA . ILE A 1 317 ? 4.617 19.578 9.625 1 93.94 317 ILE A CA 1
ATOM 2583 C C . ILE A 1 317 ? 3.576 20.312 8.781 1 93.94 317 ILE A C 1
ATOM 2585 O O . ILE A 1 317 ? 2.631 19.688 8.281 1 93.94 317 ILE A O 1
ATOM 2589 N N . LYS A 1 318 ? 3.812 21.547 8.609 1 88.75 318 LYS A N 1
ATOM 2590 C CA . LYS A 1 318 ? 2.883 22.359 7.824 1 88.75 318 LYS A CA 1
ATOM 2591 C C . LYS A 1 318 ? 2.754 21.828 6.402 1 88.75 318 LYS A C 1
ATOM 2593 O O . LYS A 1 318 ? 1.644 21.656 5.898 1 88.75 318 LYS A O 1
ATOM 2598 N N . THR A 1 319 ? 3.838 21.531 5.848 1 88.31 319 THR A N 1
ATOM 2599 C CA . THR A 1 319 ? 3.877 21.062 4.465 1 88.31 319 THR A CA 1
ATOM 2600 C C . THR A 1 319 ? 3.146 19.734 4.32 1 88.31 319 THR A C 1
ATOM 2602 O O . THR A 1 319 ? 2.367 19.547 3.385 1 88.31 319 THR A O 1
ATOM 2605 N N . GLU A 1 320 ? 3.393 18.891 5.23 1 87.25 320 GLU A N 1
ATOM 2606 C CA . GLU A 1 320 ? 2.785 17.562 5.145 1 87.25 320 GLU A CA 1
ATOM 2607 C C . GLU A 1 320 ? 1.281 17.625 5.398 1 87.25 320 GLU A C 1
ATOM 2609 O O . GLU A 1 320 ? 0.51 16.891 4.785 1 87.25 320 GLU A O 1
ATOM 2614 N N . ILE A 1 321 ? 0.873 18.469 6.266 1 83.19 321 ILE A N 1
ATOM 2615 C CA . ILE A 1 321 ? -0.556 18.641 6.504 1 83.19 321 ILE A CA 1
ATOM 2616 C C . ILE A 1 321 ? -1.226 19.203 5.25 1 83.19 321 ILE A C 1
ATOM 2618 O O . ILE A 1 321 ? -2.285 18.719 4.84 1 83.19 321 ILE A O 1
ATOM 2622 N N . MET A 1 322 ? -0.55 20.125 4.672 1 79.69 322 MET A N 1
ATOM 2623 C CA . MET A 1 322 ? -1.108 20.719 3.467 1 79.69 322 MET A CA 1
ATOM 2624 C C . MET A 1 322 ? -1.171 19.703 2.33 1 79.69 322 MET A C 1
ATOM 2626 O O . MET A 1 322 ? -2.09 19.75 1.51 1 79.69 322 MET A O 1
ATOM 2630 N N . ARG A 1 323 ? -0.211 18.922 2.344 1 77.81 323 ARG A N 1
ATOM 2631 C CA . ARG A 1 323 ? -0.193 17.875 1.324 1 77.81 323 ARG A CA 1
ATOM 2632 C C . ARG A 1 323 ? -1.319 16.859 1.549 1 77.81 323 ARG A C 1
ATOM 2634 O O . ARG A 1 323 ? -1.939 16.391 0.592 1 77.81 323 ARG A O 1
ATOM 2641 N N . GLU A 1 324 ? -1.512 16.578 2.736 1 75.31 324 GLU A N 1
ATOM 2642 C CA . GLU A 1 324 ? -2.531 15.594 3.096 1 75.31 324 GLU A CA 1
ATOM 2643 C C . GLU A 1 324 ? -3.932 16.188 3.004 1 75.31 324 GLU A C 1
ATOM 2645 O O . GLU A 1 324 ? -4.891 15.492 2.676 1 75.31 324 GLU A O 1
ATOM 2650 N N . PHE A 1 325 ? -3.93 17.531 3.342 1 73.44 325 PHE A N 1
ATOM 2651 C CA . PHE A 1 325 ? -5.215 18.219 3.414 1 73.44 325 PHE A CA 1
ATOM 2652 C C . PHE A 1 325 ? -5.164 19.547 2.658 1 73.44 325 PHE A C 1
ATOM 2654 O O . PHE A 1 325 ? -5.219 20.609 3.266 1 73.44 325 PHE A O 1
ATOM 2661 N N . PRO A 1 326 ? -5.145 19.5 1.332 1 63.78 326 PRO A N 1
ATOM 2662 C CA . PRO A 1 326 ? -4.922 20.703 0.522 1 63.78 326 PRO A CA 1
ATOM 2663 C C . PRO A 1 326 ? -6.016 21.75 0.704 1 63.78 326 PRO A C 1
ATOM 2665 O O . PRO A 1 326 ? -5.781 22.938 0.483 1 63.78 326 PRO A O 1
ATOM 2668 N N . ALA A 1 327 ? -7.16 21.406 0.981 1 59.12 327 ALA A N 1
ATOM 2669 C CA . ALA A 1 327 ? -8.297 22.312 1.069 1 59.12 327 ALA A CA 1
ATOM 2670 C C . ALA A 1 327 ? -8.086 23.359 2.168 1 59.12 327 ALA A C 1
ATOM 2672 O O . ALA A 1 327 ? -8.727 24.406 2.164 1 59.12 327 ALA A O 1
ATOM 2673 N N . VAL A 1 328 ? -7.285 23.141 3.016 1 56.31 328 VAL A N 1
ATOM 2674 C CA . VAL A 1 328 ? -7.086 24.016 4.16 1 56.31 328 VAL A CA 1
ATOM 2675 C C . VAL A 1 328 ? -6.59 25.375 3.68 1 56.31 328 VAL A C 1
ATOM 2677 O O . VAL A 1 328 ? -6.891 26.406 4.293 1 56.31 328 VAL A O 1
ATOM 2680 N N . ASN A 1 329 ? -5.98 25.422 2.551 1 56.5 329 ASN A N 1
ATOM 2681 C CA . ASN A 1 329 ? -5.434 26.688 2.082 1 56.5 329 ASN A CA 1
ATOM 2682 C C . ASN A 1 329 ? -6.473 27.5 1.316 1 56.5 329 ASN A C 1
ATOM 2684 O O . ASN A 1 329 ? -6.27 28.688 1.053 1 56.5 329 ASN A O 1
ATOM 2688 N N . GLU A 1 330 ? -7.523 26.922 1.025 1 60.25 330 GLU A N 1
ATOM 2689 C CA . GLU A 1 330 ? -8.375 27.641 0.083 1 60.25 330 GLU A CA 1
ATOM 2690 C C . GLU A 1 330 ? -9.773 27.875 0.655 1 60.25 330 GLU A C 1
ATOM 2692 O O . GLU A 1 330 ? -10.766 27.656 -0.038 1 60.25 330 GLU A O 1
ATOM 2697 N N . ALA A 1 331 ? -9.828 28.312 1.928 1 60.31 331 ALA A N 1
ATOM 2698 C CA . ALA A 1 331 ? -11.102 28.562 2.592 1 60.31 331 ALA A CA 1
ATOM 2699 C C . ALA A 1 331 ? -11.992 29.469 1.755 1 60.31 331 ALA A C 1
ATOM 2701 O O . ALA A 1 331 ? -13.203 29.25 1.654 1 60.31 331 ALA A O 1
ATOM 2702 N N . ASN A 1 332 ? -11.328 30.312 1.088 1 66.94 332 ASN A N 1
ATOM 2703 C CA . ASN A 1 332 ? -12.086 31.266 0.286 1 66.94 332 ASN A CA 1
ATOM 2704 C C . ASN A 1 332 ? -12.773 30.594 -0.896 1 66.94 332 ASN A C 1
ATOM 2706 O O . ASN A 1 332 ? -13.93 30.891 -1.207 1 66.94 332 ASN A O 1
ATOM 2710 N N . GLU A 1 333 ? -12.156 29.703 -1.38 1 77.81 333 GLU A N 1
ATOM 2711 C CA . GLU A 1 333 ? -12.742 29.031 -2.541 1 77.81 333 GLU A CA 1
ATOM 2712 C C . GLU A 1 333 ? -13.984 28.234 -2.152 1 77.81 333 GLU A C 1
ATOM 2714 O O . GLU A 1 333 ? -14.953 28.188 -2.91 1 77.81 333 GLU A O 1
ATOM 2719 N N . PHE A 1 334 ? -13.922 27.812 -0.977 1 84.44 334 PHE A N 1
ATOM 2720 C CA . PHE A 1 334 ? -15.07 27.031 -0.533 1 84.44 334 PHE A CA 1
ATOM 2721 C C . PHE A 1 334 ? -16.266 27.922 -0.249 1 84.44 334 PHE A C 1
ATOM 2723 O O . PHE A 1 334 ? -17.406 27.562 -0.549 1 84.44 334 PHE A O 1
ATOM 2730 N N . LEU A 1 335 ? -15.969 29.047 0.309 1 83.94 335 LEU A N 1
ATOM 2731 C CA . LEU A 1 335 ? -17.047 29.984 0.6 1 83.94 335 LEU A CA 1
ATOM 2732 C C . LEU A 1 335 ? -17.703 30.484 -0.688 1 83.94 335 LEU A C 1
ATOM 2734 O O . LEU A 1 335 ? -18.922 30.625 -0.755 1 83.94 335 LEU A O 1
ATOM 2738 N N . ASP A 1 336 ? -16.875 30.688 -1.687 1 86.56 336 ASP A N 1
ATOM 2739 C CA . ASP A 1 336 ? -17.406 31.062 -2.996 1 86.56 336 ASP A CA 1
ATOM 2740 C C . ASP A 1 336 ? -18.281 29.953 -3.574 1 86.56 336 ASP A C 1
ATOM 2742 O O . ASP A 1 336 ? -19.344 30.234 -4.141 1 86.56 336 ASP A O 1
ATOM 2746 N N . PHE A 1 337 ? -17.828 28.828 -3.398 1 91.25 337 PHE A N 1
ATOM 2747 C CA . PHE A 1 337 ? -18.578 27.672 -3.854 1 91.25 337 PHE A CA 1
ATOM 2748 C C . PHE A 1 337 ? -19.922 27.594 -3.158 1 91.25 337 PHE A C 1
ATOM 2750 O O . PHE A 1 337 ? -20.953 27.391 -3.809 1 91.25 337 PHE A O 1
ATOM 2757 N N . ALA A 1 338 ? -19.906 27.781 -1.869 1 90.88 338 ALA A N 1
ATOM 2758 C CA . ALA A 1 338 ? -21.141 27.719 -1.077 1 90.88 338 ALA A CA 1
ATOM 2759 C C . ALA A 1 338 ? -22.109 28.828 -1.467 1 90.88 338 ALA A C 1
ATOM 2761 O O . ALA A 1 338 ? -23.312 28.594 -1.61 1 90.88 338 ALA A O 1
ATOM 2762 N N . GLN A 1 339 ? -21.562 29.938 -1.727 1 90.31 339 GLN A N 1
ATOM 2763 C CA . GLN A 1 339 ? -22.391 31.078 -2.117 1 90.31 339 GLN A CA 1
ATOM 2764 C C . GLN A 1 339 ? -23 30.875 -3.498 1 90.31 339 GLN A C 1
ATOM 2766 O O . GLN A 1 339 ? -24.188 31.141 -3.705 1 90.31 339 GLN A O 1
ATOM 2771 N N . ASN A 1 340 ? -22.219 30.391 -4.371 1 92.19 340 ASN A N 1
ATOM 2772 C CA . ASN A 1 340 ? -22.672 30.156 -5.734 1 92.19 340 ASN A CA 1
ATOM 2773 C C . ASN A 1 340 ? -23.812 29.141 -5.777 1 92.19 340 ASN A C 1
ATOM 2775 O O . ASN A 1 340 ? -24.688 29.219 -6.645 1 92.19 340 ASN A O 1
ATOM 2779 N N . ARG A 1 341 ? -23.734 28.266 -4.809 1 94.19 341 ARG A N 1
ATOM 2780 C CA . ARG A 1 341 ? -24.766 27.219 -4.805 1 94.19 341 ARG A CA 1
ATOM 2781 C C . ARG A 1 341 ? -25.906 27.578 -3.859 1 94.19 341 ARG A C 1
ATOM 2783 O O . ARG A 1 341 ? -26.844 26.812 -3.707 1 94.19 341 ARG A O 1
ATOM 2790 N N . GLY A 1 342 ? -25.75 28.719 -3.154 1 90.62 342 GLY A N 1
ATOM 2791 C CA . GLY A 1 342 ? -26.797 29.219 -2.291 1 90.62 342 GLY A CA 1
ATOM 2792 C C . GLY A 1 342 ? -26.828 28.562 -0.929 1 90.62 342 GLY A C 1
ATOM 2793 O O . GLY A 1 342 ? -27.891 28.453 -0.303 1 90.62 342 GLY A O 1
ATOM 2794 N N . TYR A 1 343 ? -25.672 28.031 -0.526 1 92.38 343 TYR A N 1
ATOM 2795 C CA . TYR A 1 343 ? -25.641 27.312 0.749 1 92.38 343 TYR A CA 1
ATOM 2796 C C . TYR A 1 343 ? -25.406 28.281 1.903 1 92.38 343 TYR A C 1
ATOM 2798 O O . TYR A 1 343 ? -24.516 29.141 1.828 1 92.38 343 TYR A O 1
ATOM 2806 N N . ASP A 1 344 ? -26.234 28.156 2.932 1 85.31 344 ASP A N 1
ATOM 2807 C CA . ASP A 1 344 ? -25.984 28.875 4.184 1 85.31 344 ASP A CA 1
ATOM 2808 C C . ASP A 1 344 ? -25.141 28.031 5.137 1 85.31 344 ASP A C 1
ATOM 2810 O O . ASP A 1 344 ? -25.672 27.141 5.824 1 85.31 344 ASP A O 1
ATOM 2814 N N . ILE A 1 345 ? -23.922 28.281 5.184 1 80.19 345 ILE A N 1
ATOM 2815 C CA . ILE A 1 345 ? -23.016 27.438 5.949 1 80.19 345 ILE A CA 1
ATOM 2816 C C . ILE A 1 345 ? -23.031 27.859 7.418 1 80.19 345 ILE A C 1
ATOM 2818 O O . ILE A 1 345 ? -22.266 27.344 8.234 1 80.19 345 ILE A O 1
ATOM 2822 N N . THR A 1 346 ? -24 28.797 7.738 1 72.62 346 THR A N 1
ATOM 2823 C CA . THR A 1 346 ? -24.156 29.219 9.125 1 72.62 346 THR A CA 1
ATOM 2824 C C . THR A 1 346 ? -25.281 28.438 9.812 1 72.62 346 THR A C 1
ATOM 2826 O O . THR A 1 346 ? -25.375 28.422 11.039 1 72.62 346 THR A O 1
ATOM 2829 N N . VAL A 1 347 ? -26.078 27.797 9 1 65.25 347 VAL A N 1
ATOM 2830 C CA . VAL A 1 347 ? -27.234 27.109 9.555 1 65.25 347 VAL A CA 1
ATOM 2831 C C . VAL A 1 347 ? -26.844 25.672 9.93 1 65.25 347 VAL A C 1
ATOM 2833 O O . VAL A 1 347 ? -26.203 24.969 9.141 1 65.25 347 VAL A O 1
ATOM 2836 N N . THR A 1 348 ? -27.094 25.312 11.156 1 64.12 348 THR A N 1
ATOM 2837 C CA . THR A 1 348 ? -26.656 24.047 11.711 1 64.12 348 THR A CA 1
ATOM 2838 C C . THR A 1 348 ? -27.719 22.969 11.531 1 64.12 348 THR A C 1
ATOM 2840 O O . THR A 1 348 ? -27.5 21.797 11.852 1 64.12 348 THR A O 1
ATOM 2843 N N . HIS A 1 349 ? -28.922 23.328 11.086 1 67.94 349 HIS A N 1
ATOM 2844 C CA . HIS A 1 349 ? -29.953 22.312 11.062 1 67.94 349 HIS A CA 1
ATOM 2845 C C . HIS A 1 349 ? -30.766 22.391 9.766 1 67.94 349 HIS A C 1
ATOM 2847 O O . HIS A 1 349 ? -30.844 23.438 9.133 1 67.94 349 HIS A O 1
ATOM 2853 N N . PHE A 1 350 ? -31.047 21.109 9.18 1 70.75 350 PHE A N 1
ATOM 2854 C CA . PHE A 1 350 ? -32.094 21.062 8.18 1 70.75 350 PHE A CA 1
ATOM 2855 C C . PHE A 1 350 ? -33.281 20.219 8.672 1 70.75 350 PHE A C 1
ATOM 2857 O O . PHE A 1 350 ? -33.125 19.375 9.547 1 70.75 350 PHE A O 1
ATOM 2864 N N . MET B 1 1 ? -31 -31.062 -12.398 1 78.06 1 MET B N 1
ATOM 2865 C CA . MET B 1 1 ? -30.891 -29.875 -11.57 1 78.06 1 MET B CA 1
ATOM 2866 C C . MET B 1 1 ? -32.062 -28.922 -11.828 1 78.06 1 MET B C 1
ATOM 2868 O O . MET B 1 1 ? -32.438 -28.703 -12.977 1 78.06 1 MET B O 1
ATOM 2872 N N . THR B 1 2 ? -32.719 -28.531 -10.789 1 89.62 2 THR B N 1
ATOM 2873 C CA . THR B 1 2 ? -33.812 -27.547 -10.906 1 89.62 2 THR B CA 1
ATOM 2874 C C . THR B 1 2 ? -33.25 -26.203 -11.375 1 89.62 2 THR B C 1
ATOM 2876 O O . THR B 1 2 ? -32.031 -26.016 -11.43 1 89.62 2 THR B O 1
ATOM 2879 N N . LEU B 1 3 ? -34.094 -25.375 -11.828 1 91.44 3 LEU B N 1
ATOM 2880 C CA . LEU B 1 3 ? -33.688 -24.047 -12.281 1 91.44 3 LEU B CA 1
ATOM 2881 C C . LEU B 1 3 ? -32.938 -23.297 -11.188 1 91.44 3 LEU B C 1
ATOM 2883 O O . LEU B 1 3 ? -31.953 -22.625 -11.453 1 91.44 3 LEU B O 1
ATOM 2887 N N . GLU B 1 4 ? -33.469 -23.484 -10.008 1 92.25 4 GLU B N 1
ATOM 2888 C CA . GLU B 1 4 ? -32.844 -22.812 -8.859 1 92.25 4 GLU B CA 1
ATOM 2889 C C . GLU B 1 4 ? -31.438 -23.344 -8.609 1 92.25 4 GLU B C 1
ATOM 2891 O O . GLU B 1 4 ? -30.531 -22.578 -8.305 1 92.25 4 GLU B O 1
ATOM 2896 N N . GLU B 1 5 ? -31.375 -24.609 -8.773 1 94.12 5 GLU B N 1
ATOM 2897 C CA . GLU B 1 5 ? -30.078 -25.25 -8.594 1 94.12 5 GLU B CA 1
ATOM 2898 C C . GLU B 1 5 ? -29.094 -24.812 -9.672 1 94.12 5 GLU B C 1
ATOM 2900 O O . GLU B 1 5 ? -27.922 -24.547 -9.391 1 94.12 5 GLU B O 1
ATOM 2905 N N . GLN B 1 6 ? -29.562 -24.688 -10.852 1 93.94 6 GLN B N 1
ATOM 2906 C CA . GLN B 1 6 ? -28.734 -24.25 -11.969 1 93.94 6 GLN B CA 1
ATOM 2907 C C . GLN B 1 6 ? -28.266 -22.812 -11.758 1 93.94 6 GLN B C 1
ATOM 2909 O O . GLN B 1 6 ? -27.109 -22.484 -12.039 1 93.94 6 GLN B O 1
ATOM 2914 N N . GLN B 1 7 ? -29.109 -22.031 -11.266 1 94.31 7 GLN B N 1
ATOM 2915 C CA . GLN B 1 7 ? -28.766 -20.625 -11.023 1 94.31 7 GLN B CA 1
ATOM 2916 C C . GLN B 1 7 ? -27.719 -20.516 -9.906 1 94.31 7 GLN B C 1
ATOM 2918 O O . GLN B 1 7 ? -26.812 -19.672 -9.984 1 94.31 7 GLN B O 1
ATOM 2923 N N . ALA B 1 8 ? -27.922 -21.297 -8.938 1 95.56 8 ALA B N 1
ATOM 2924 C CA . ALA B 1 8 ? -26.969 -21.297 -7.836 1 95.56 8 ALA B CA 1
ATOM 2925 C C . ALA B 1 8 ? -25.578 -21.766 -8.297 1 95.56 8 ALA B C 1
ATOM 2927 O O . ALA B 1 8 ? -24.562 -21.188 -7.922 1 95.56 8 ALA B O 1
ATOM 2928 N N . LYS B 1 9 ? -25.578 -22.766 -9.148 1 95.12 9 LYS B N 1
ATOM 2929 C CA . LYS B 1 9 ? -24.328 -23.281 -9.688 1 95.12 9 LYS B CA 1
ATOM 2930 C C . LYS B 1 9 ? -23.656 -22.234 -10.586 1 95.12 9 LYS B C 1
ATOM 2932 O O . LYS B 1 9 ? -22.438 -22.062 -10.539 1 95.12 9 LYS B O 1
ATOM 2937 N N . GLU B 1 10 ? -24.422 -21.594 -11.359 1 94.69 10 GLU B N 1
ATOM 2938 C CA . GLU B 1 10 ? -23.891 -20.547 -12.234 1 94.69 10 GLU B CA 1
ATOM 2939 C C . GLU B 1 10 ? -23.266 -19.422 -11.43 1 94.69 10 GLU B C 1
ATOM 2941 O O . GLU B 1 10 ? -22.234 -18.859 -11.82 1 94.69 10 GLU B O 1
ATOM 2946 N N . ALA B 1 11 ? 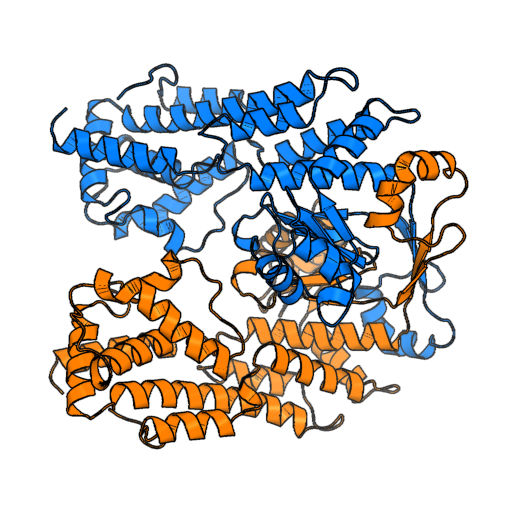-23.906 -19.094 -10.383 1 95.62 11 ALA B N 1
ATOM 2947 C CA . ALA B 1 11 ? -23.359 -18.047 -9.508 1 95.62 11 ALA B CA 1
ATOM 2948 C C . ALA B 1 11 ? -22.031 -18.484 -8.914 1 95.62 11 ALA B C 1
ATOM 2950 O O . ALA B 1 11 ? -21.078 -17.703 -8.891 1 95.62 11 ALA B O 1
ATOM 2951 N N . LEU B 1 12 ? -21.969 -19.703 -8.477 1 96.12 12 LEU B N 1
ATOM 2952 C CA . LEU B 1 12 ? -20.734 -20.25 -7.922 1 96.12 12 LEU B CA 1
ATOM 2953 C C . LEU B 1 12 ? -19.625 -20.266 -8.969 1 96.12 12 LEU B C 1
ATOM 2955 O O . LEU B 1 12 ? -18.5 -19.844 -8.695 1 96.12 12 LEU B O 1
ATOM 2959 N N . ASP B 1 13 ? -19.953 -20.688 -10.164 1 93.62 13 ASP B N 1
ATOM 2960 C CA . ASP B 1 13 ? -18.984 -20.703 -11.25 1 93.62 13 ASP B CA 1
ATOM 2961 C C . ASP B 1 13 ? -18.484 -19.297 -11.562 1 93.62 13 ASP B C 1
ATOM 2963 O O . ASP B 1 13 ? -17.297 -19.109 -11.867 1 93.62 13 ASP B O 1
ATOM 2967 N N . GLY B 1 14 ? -19.391 -18.422 -11.484 1 92.06 14 GLY B N 1
ATOM 2968 C CA . GLY B 1 14 ? -19.016 -17.047 -11.727 1 92.06 14 GLY B CA 1
ATOM 2969 C C . GLY B 1 14 ? -18.016 -16.516 -10.719 1 92.06 14 GLY B C 1
ATOM 2970 O O . GLY B 1 14 ? -17.047 -15.859 -11.094 1 92.06 14 GLY B O 1
ATOM 2971 N N . ILE B 1 15 ? -18.203 -16.844 -9.445 1 93.12 15 ILE B N 1
ATOM 2972 C CA . ILE B 1 15 ? -17.312 -16.375 -8.391 1 93.12 15 ILE B CA 1
ATOM 2973 C C . ILE B 1 15 ? -15.945 -17.047 -8.547 1 93.12 15 ILE B C 1
ATOM 2975 O O . ILE B 1 15 ? -14.906 -16.406 -8.359 1 93.12 15 ILE B O 1
ATOM 2979 N N . ILE B 1 16 ? -15.93 -18.281 -8.875 1 91 16 ILE B N 1
ATOM 2980 C CA . ILE B 1 16 ? -14.688 -19.031 -9.047 1 91 16 ILE B CA 1
ATOM 2981 C C . ILE B 1 16 ? -13.906 -18.469 -10.234 1 91 16 ILE B C 1
ATOM 2983 O O . ILE B 1 16 ? -12.703 -18.25 -10.141 1 91 16 ILE B O 1
ATOM 2987 N N . LYS B 1 17 ? -14.609 -18.156 -11.273 1 86.88 17 LYS B N 1
ATOM 2988 C CA . LYS B 1 17 ? -13.977 -17.641 -12.484 1 86.88 17 LYS B CA 1
ATOM 2989 C C . LYS B 1 17 ? -13.352 -16.281 -12.227 1 86.88 17 LYS B C 1
ATOM 2991 O O . LYS B 1 17 ? -12.273 -15.977 -12.75 1 86.88 17 LYS B O 1
ATOM 2996 N N . LYS B 1 18 ? -13.977 -15.516 -11.398 1 84.62 18 LYS B N 1
ATOM 2997 C CA . LYS B 1 18 ? -13.539 -14.141 -11.164 1 84.62 18 LYS B CA 1
ATOM 2998 C C . LYS B 1 18 ? -12.484 -14.078 -10.062 1 84.62 18 LYS B C 1
ATOM 3000 O O . LYS B 1 18 ? -11.859 -13.039 -9.852 1 84.62 18 LYS B O 1
ATOM 3005 N N . SER B 1 19 ? -12.344 -15.18 -9.375 1 85.5 19 SER B N 1
ATOM 3006 C CA . SER B 1 19 ? -11.43 -15.188 -8.242 1 85.5 19 SER B CA 1
ATOM 3007 C C . SER B 1 19 ? -9.984 -15.266 -8.695 1 85.5 19 SER B C 1
ATOM 3009 O O . SER B 1 19 ? -9.688 -15.836 -9.75 1 85.5 19 SER B O 1
ATOM 3011 N N . ARG B 1 20 ? -9.148 -14.734 -7.918 1 76.81 20 ARG B N 1
ATOM 3012 C CA . ARG B 1 20 ? -7.707 -14.914 -8.094 1 76.81 20 ARG B CA 1
ATOM 3013 C C . ARG B 1 20 ? -7.273 -16.297 -7.652 1 76.81 20 ARG B C 1
ATOM 3015 O O . ARG B 1 20 ? -8.109 -17.141 -7.285 1 76.81 20 ARG B O 1
ATOM 3022 N N . VAL B 1 21 ? -6.004 -16.516 -7.723 1 75.94 21 VAL B N 1
ATOM 3023 C CA . VAL B 1 21 ? -5.449 -17.844 -7.504 1 75.94 21 VAL B CA 1
ATOM 3024 C C . VAL B 1 21 ? -5.734 -18.297 -6.07 1 75.94 21 VAL B C 1
ATOM 3026 O O . VAL B 1 21 ? -5.91 -19.484 -5.809 1 75.94 21 VAL B O 1
ATOM 3029 N N . HIS B 1 22 ? -5.895 -17.375 -5.184 1 80.75 22 HIS B N 1
ATOM 3030 C CA . HIS B 1 22 ? -6.031 -17.734 -3.773 1 80.75 22 HIS B CA 1
ATOM 3031 C C . HIS B 1 22 ? -7.434 -18.25 -3.467 1 80.75 22 HIS B C 1
ATOM 3033 O O . HIS B 1 22 ? -7.637 -18.938 -2.469 1 80.75 22 HIS B O 1
ATOM 3039 N N . LEU B 1 23 ? -8.422 -17.828 -4.27 1 89.31 23 LEU B N 1
ATOM 3040 C CA . LEU B 1 23 ? -9.797 -18.312 -4.184 1 89.31 23 LEU B CA 1
ATOM 3041 C C . LEU B 1 23 ? -10.352 -18.109 -2.779 1 89.31 23 LEU B C 1
ATOM 3043 O O . LEU B 1 23 ? -11.008 -19 -2.23 1 89.31 23 LEU B O 1
ATOM 3047 N N . TYR B 1 24 ? -10.172 -16.984 -2.252 1 89.62 24 TYR B N 1
ATOM 3048 C CA . TYR B 1 24 ? -10.617 -16.734 -0.889 1 89.62 24 TYR B CA 1
ATOM 3049 C C . TYR B 1 24 ? -12.125 -16.891 -0.767 1 89.62 24 TYR B C 1
ATOM 3051 O O . TYR B 1 24 ? -12.609 -17.609 0.111 1 89.62 24 TYR B O 1
ATOM 3059 N N . LYS B 1 25 ? -12.836 -16.312 -1.653 1 93.56 25 LYS B N 1
ATOM 3060 C CA . LYS B 1 25 ? -14.289 -16.312 -1.556 1 93.56 25 LYS B CA 1
ATOM 3061 C C . LYS B 1 25 ? -14.852 -17.719 -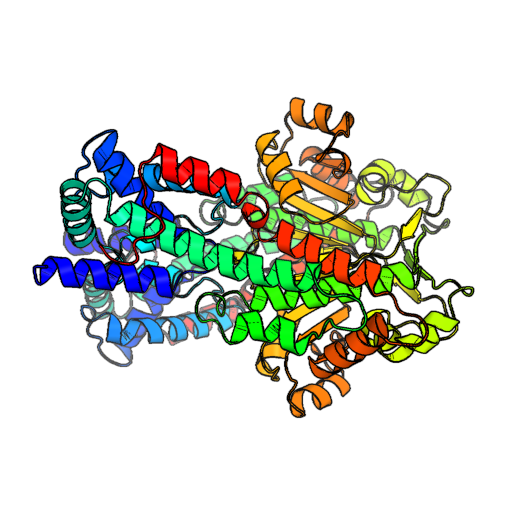1.819 1 93.56 25 LYS B C 1
ATOM 3063 O O . LYS B 1 25 ? -15.695 -18.203 -1.062 1 93.56 25 LYS B O 1
ATOM 3068 N N . PRO B 1 26 ? -14.383 -18.406 -2.814 1 95.12 26 PRO B N 1
ATOM 3069 C CA . PRO B 1 26 ? -14.852 -19.781 -3 1 95.12 26 PRO B CA 1
ATOM 3070 C C . PRO B 1 26 ? -14.539 -20.688 -1.806 1 95.12 26 PRO B C 1
ATOM 3072 O O . PRO B 1 26 ? -15.375 -21.5 -1.406 1 95.12 26 PRO B O 1
ATOM 3075 N N . ILE B 1 27 ? -13.414 -20.516 -1.222 1 95.69 27 ILE B N 1
ATOM 3076 C CA . ILE B 1 27 ? -13.055 -21.312 -0.057 1 95.69 27 ILE B CA 1
ATOM 3077 C C . ILE B 1 27 ? -13.992 -20.984 1.105 1 95.69 27 ILE B C 1
ATOM 3079 O O . ILE B 1 27 ? -14.383 -21.875 1.863 1 95.69 27 ILE B O 1
ATOM 3083 N N . GLN B 1 28 ? -14.25 -19.734 1.206 1 97 28 GLN B N 1
ATOM 3084 C CA . GLN B 1 28 ? -15.188 -19.359 2.25 1 97 28 GLN B CA 1
ATOM 3085 C C . GLN B 1 28 ? -16.531 -20.062 2.068 1 97 28 GLN B C 1
ATOM 3087 O O . GLN B 1 28 ? -17.109 -20.562 3.035 1 97 28 GLN B O 1
ATOM 3092 N N . ILE B 1 29 ? -17 -20.156 0.89 1 97.31 29 ILE B N 1
ATOM 3093 C CA . ILE B 1 29 ? -18.25 -20.828 0.581 1 97.31 29 ILE B CA 1
ATOM 3094 C C . ILE B 1 29 ? -18.125 -22.312 0.937 1 97.31 29 ILE B C 1
ATOM 3096 O O . ILE B 1 29 ? -19 -22.875 1.596 1 97.31 29 ILE B O 1
ATOM 3100 N N . ALA B 1 30 ? -17.031 -22.922 0.529 1 97.69 30 ALA B N 1
ATOM 3101 C CA . ALA B 1 30 ? -16.812 -24.344 0.806 1 97.69 30 ALA B CA 1
ATOM 3102 C C . ALA B 1 30 ? -16.828 -24.609 2.307 1 97.69 30 ALA B C 1
ATOM 3104 O O . ALA B 1 30 ? -17.422 -25.609 2.756 1 97.69 30 ALA B O 1
ATOM 3105 N N . GLU B 1 31 ? -16.281 -23.734 3.037 1 97.94 31 GLU B N 1
ATOM 3106 C CA . GLU B 1 31 ? -16.203 -23.938 4.48 1 97.94 31 GLU B CA 1
ATOM 3107 C C . GLU B 1 31 ? -17.562 -23.703 5.148 1 97.94 31 GLU B C 1
ATOM 3109 O O . GLU B 1 31 ? -17.891 -24.375 6.129 1 97.94 31 GLU B O 1
ATOM 3114 N N . ILE B 1 32 ? -18.25 -22.766 4.668 1 97.81 32 ILE B N 1
ATOM 3115 C CA . ILE B 1 32 ? -19.609 -22.594 5.164 1 97.81 32 ILE B CA 1
ATOM 3116 C C . ILE B 1 32 ? -20.406 -23.875 4.961 1 97.81 32 ILE B C 1
ATOM 3118 O O . ILE B 1 32 ? -21.047 -24.359 5.887 1 97.81 32 ILE B O 1
ATOM 3122 N N . LEU B 1 33 ? -20.328 -24.453 3.818 1 98.12 33 LEU B N 1
ATOM 3123 C CA . LEU B 1 33 ? -21.062 -25.672 3.473 1 98.12 33 LEU B CA 1
ATOM 3124 C C . LEU B 1 33 ? -20.578 -26.859 4.281 1 98.12 33 LEU B C 1
ATOM 3126 O O . LEU B 1 33 ? -21.359 -27.703 4.703 1 98.12 33 LEU B O 1
ATOM 3130 N N . TYR B 1 34 ? -19.344 -26.906 4.477 1 97.94 34 TYR B N 1
ATOM 3131 C CA . TYR B 1 34 ? -18.766 -27.969 5.277 1 97.94 34 TYR B CA 1
ATOM 3132 C C . TYR B 1 34 ? -19.281 -27.922 6.711 1 97.94 34 TYR B C 1
ATOM 3134 O O . TYR B 1 34 ? -19.656 -28.953 7.281 1 97.94 34 TYR B O 1
ATOM 3142 N N . HIS B 1 35 ? -19.219 -26.75 7.289 1 97.75 35 HIS B N 1
ATOM 3143 C CA . HIS B 1 35 ? -19.688 -26.609 8.664 1 97.75 35 HIS B CA 1
ATOM 3144 C C . HIS B 1 35 ? -21.172 -26.938 8.773 1 97.75 35 HIS B C 1
ATOM 3146 O O . HIS B 1 35 ? -21.609 -27.547 9.758 1 97.75 35 HIS B O 1
ATOM 3152 N N . ASP B 1 36 ? -21.859 -26.531 7.793 1 97.56 36 ASP B N 1
ATOM 3153 C CA . ASP B 1 36 ? -23.281 -26.828 7.758 1 97.56 36 ASP B CA 1
ATOM 3154 C C . ASP B 1 36 ? -23.516 -28.344 7.695 1 97.56 36 ASP B C 1
ATOM 3156 O O . ASP B 1 36 ? -24.375 -28.875 8.414 1 97.56 36 ASP B O 1
ATOM 3160 N N . ARG B 1 37 ? -22.812 -29.031 6.852 1 96.75 37 ARG B N 1
ATOM 3161 C CA . ARG B 1 37 ? -23 -30.453 6.594 1 96.75 37 ARG B CA 1
ATOM 3162 C C . ARG B 1 37 ? -22.469 -31.297 7.754 1 96.75 37 ARG B C 1
ATOM 3164 O O . ARG B 1 37 ? -23.109 -32.281 8.156 1 96.75 37 ARG B O 1
ATOM 3171 N N . CYS B 1 38 ? -21.375 -30.875 8.328 1 96.25 38 CYS B N 1
ATOM 3172 C CA . CYS B 1 38 ? -20.641 -31.812 9.18 1 96.25 38 CYS B CA 1
ATOM 3173 C C . CYS B 1 38 ? -20.672 -31.359 10.633 1 96.25 38 CYS B C 1
ATOM 3175 O O . CYS B 1 38 ? -20.453 -32.156 11.539 1 96.25 38 CYS B O 1
ATOM 3177 N N . ILE B 1 39 ? -20.859 -30.156 10.953 1 94.62 39 ILE B N 1
ATOM 3178 C CA . ILE B 1 39 ? -20.688 -29.672 12.312 1 94.62 39 ILE B CA 1
ATOM 3179 C C . ILE B 1 39 ? -22.062 -29.266 12.883 1 94.62 39 ILE B C 1
ATOM 3181 O O . ILE B 1 39 ? -22.562 -29.906 13.805 1 94.62 39 ILE B O 1
ATOM 3185 N N . LYS B 1 40 ? -22.609 -28.219 12.305 1 94 40 LYS B N 1
ATOM 3186 C CA . LYS B 1 40 ? -23.922 -27.734 12.734 1 94 40 LYS B CA 1
ATOM 3187 C C . LYS B 1 40 ? -24.703 -27.141 11.57 1 94 40 LYS B C 1
ATOM 3189 O O . LYS B 1 40 ? -24.188 -26.266 10.859 1 94 40 LYS B O 1
ATOM 3194 N N . GLN B 1 41 ? -25.906 -27.656 11.508 1 94.69 41 GLN B N 1
ATOM 3195 C CA . GLN B 1 41 ? -26.734 -27.125 10.43 1 94.69 41 GLN B CA 1
ATOM 3196 C C . GLN B 1 41 ? -26.969 -25.625 10.609 1 94.69 41 GLN B C 1
ATOM 3198 O O . GLN B 1 41 ? -27.375 -25.188 11.68 1 94.69 41 GLN B O 1
ATOM 3203 N N . LEU B 1 42 ? -26.688 -24.875 9.57 1 95.62 42 LEU B N 1
ATOM 3204 C CA . LEU B 1 42 ? -26.75 -23.422 9.609 1 95.62 42 LEU B CA 1
ATOM 3205 C C . LEU B 1 42 ? -28.078 -22.922 9.023 1 95.62 42 LEU B C 1
ATOM 3207 O O . LEU B 1 42 ? -28.656 -23.578 8.164 1 95.62 42 LEU B O 1
ATOM 3211 N N . ASP B 1 43 ? -28.547 -21.875 9.57 1 96.12 43 ASP B N 1
ATOM 3212 C CA . ASP B 1 43 ? -29.625 -21.141 8.914 1 96.12 43 ASP B CA 1
ATOM 3213 C C . ASP B 1 43 ? -29.062 -20.172 7.867 1 96.12 43 ASP B C 1
ATOM 3215 O O . ASP B 1 43 ? -28.766 -19.016 8.18 1 96.12 43 ASP B O 1
ATOM 3219 N N . PHE B 1 44 ? -29.078 -20.609 6.629 1 95.75 44 PHE B N 1
ATOM 3220 C CA . PHE B 1 44 ? -28.438 -19.875 5.551 1 95.75 44 PHE B CA 1
ATOM 3221 C C . PHE B 1 44 ? -29.109 -18.531 5.332 1 95.75 44 PHE B C 1
ATOM 3223 O O . PHE B 1 44 ? -28.484 -17.578 4.863 1 95.75 44 PHE B O 1
ATOM 3230 N N . LEU B 1 45 ? -30.344 -18.484 5.664 1 95 45 LEU B N 1
ATOM 3231 C CA . LEU B 1 45 ? -31.094 -17.266 5.387 1 95 45 LEU B CA 1
ATOM 3232 C C . LEU B 1 45 ? -30.797 -16.203 6.43 1 95 45 LEU B C 1
ATOM 3234 O O . LEU B 1 45 ? -31.094 -15.023 6.211 1 95 45 LEU B O 1
ATOM 3238 N N . ASN B 1 46 ? -30.219 -16.672 7.535 1 93.75 46 ASN B N 1
ATOM 3239 C CA . ASN B 1 46 ? -29.781 -15.719 8.562 1 93.75 46 ASN B CA 1
ATOM 3240 C C . ASN B 1 46 ? -28.266 -15.508 8.523 1 93.75 46 ASN B C 1
ATOM 3242 O O . ASN B 1 46 ? -27.531 -16.094 9.32 1 93.75 46 ASN B O 1
ATOM 3246 N N . LEU B 1 47 ? -27.891 -14.555 7.766 1 92.88 47 LEU B N 1
ATOM 3247 C CA . LEU B 1 47 ? -26.5 -14.305 7.422 1 92.88 47 LEU B CA 1
ATOM 3248 C C . LEU B 1 47 ? -25.672 -13.977 8.664 1 92.88 47 LEU B C 1
ATOM 3250 O O . LEU B 1 47 ? -24.5 -14.352 8.766 1 92.88 47 LEU B O 1
ATOM 3254 N N . ASP B 1 48 ? -26.219 -13.406 9.586 1 89.5 48 ASP B N 1
ATOM 3255 C CA . ASP B 1 48 ? -25.516 -12.914 10.758 1 89.5 48 ASP B CA 1
ATOM 3256 C C . ASP B 1 48 ? -24.984 -14.062 11.609 1 89.5 48 ASP B C 1
ATOM 3258 O O . ASP B 1 48 ? -24.031 -13.891 12.367 1 89.5 48 ASP B O 1
ATOM 3262 N N . THR B 1 49 ? -25.547 -15.211 11.398 1 90.31 49 THR B N 1
ATOM 3263 C CA . THR B 1 49 ? -25.188 -16.344 12.25 1 90.31 49 THR B CA 1
ATOM 3264 C C . THR B 1 49 ? -23.875 -16.984 11.805 1 90.31 49 THR B C 1
ATOM 3266 O O . THR B 1 49 ? -23.25 -17.734 12.555 1 90.31 49 THR B O 1
ATOM 3269 N N . TYR B 1 50 ? -23.469 -16.641 10.594 1 93.5 50 TYR B N 1
ATOM 3270 C CA . TYR B 1 50 ? -22.266 -17.344 10.133 1 93.5 50 TYR B CA 1
ATOM 3271 C C . TYR B 1 50 ? -21.344 -16.391 9.367 1 93.5 50 TYR B C 1
ATOM 3273 O O . TYR B 1 50 ? -20.25 -16.766 8.969 1 93.5 50 TYR B O 1
ATOM 3281 N N . ARG B 1 51 ? -21.688 -15.203 9.172 1 92.25 51 ARG B N 1
ATOM 3282 C CA . ARG B 1 51 ? -20.953 -14.234 8.367 1 92.25 51 ARG B CA 1
ATOM 3283 C C . ARG B 1 51 ? -19.531 -14.07 8.875 1 92.25 51 ARG B C 1
ATOM 3285 O O . ARG B 1 51 ? -18.578 -14.211 8.117 1 92.25 51 ARG B O 1
ATOM 3292 N N . ASN B 1 52 ? -19.344 -13.828 10.094 1 88.31 52 ASN B N 1
ATOM 3293 C CA . ASN B 1 52 ? -18.031 -13.57 10.672 1 88.31 52 ASN B CA 1
ATOM 3294 C C . ASN B 1 52 ? -17.281 -14.875 10.953 1 88.31 52 ASN B C 1
ATOM 3296 O O . ASN B 1 52 ? -16.078 -14.961 10.711 1 88.31 52 ASN B O 1
ATOM 3300 N N . GLN B 1 53 ? -17.969 -15.844 11.367 1 90.62 53 GLN B N 1
ATOM 3301 C CA . GLN B 1 53 ? -17.344 -17.125 11.648 1 90.62 53 GLN B CA 1
ATOM 3302 C C . GLN B 1 53 ? -16.766 -17.75 10.383 1 90.62 53 GLN B C 1
ATOM 3304 O O . GLN B 1 53 ? -15.711 -18.391 10.422 1 90.62 53 GLN B O 1
ATOM 3309 N N . SER B 1 54 ? -17.5 -17.5 9.344 1 94.69 54 SER B N 1
ATOM 3310 C CA . SER B 1 54 ? -17.078 -18.125 8.102 1 94.69 54 SER B CA 1
ATOM 3311 C C . SER B 1 54 ? -15.75 -17.562 7.613 1 94.69 54 SER B C 1
ATOM 3313 O O . SER B 1 54 ? -14.992 -18.234 6.91 1 94.69 54 SER B O 1
ATOM 3315 N N . LYS B 1 55 ? -15.469 -16.344 7.91 1 93.25 55 LYS B N 1
ATOM 3316 C CA . LYS B 1 55 ? -14.164 -15.75 7.582 1 93.25 55 LYS B CA 1
ATOM 3317 C C . LYS B 1 55 ? -13.039 -16.469 8.328 1 93.25 55 LYS B C 1
ATOM 3319 O O . LYS B 1 55 ? -11.969 -16.688 7.766 1 93.25 55 LYS B O 1
ATOM 3324 N N . ARG B 1 56 ? -13.336 -16.844 9.547 1 90.81 56 ARG B N 1
ATOM 3325 C CA . ARG B 1 56 ? -12.352 -17.578 10.336 1 90.81 56 ARG B CA 1
ATOM 3326 C C . ARG B 1 56 ? -12.125 -18.969 9.781 1 90.81 56 ARG B C 1
ATOM 3328 O O . ARG B 1 56 ? -10.992 -19.453 9.727 1 90.81 56 ARG B O 1
ATOM 3335 N N . TRP B 1 57 ? -13.234 -19.562 9.383 1 94.56 57 TRP B N 1
ATOM 3336 C CA . TRP B 1 57 ? -13.125 -20.891 8.789 1 94.56 57 TRP B CA 1
ATOM 3337 C C . TRP B 1 57 ? -12.273 -20.844 7.52 1 94.56 57 TRP B C 1
ATOM 3339 O O . TRP B 1 57 ? -11.391 -21.688 7.328 1 94.56 57 TRP B O 1
ATOM 3349 N N . ARG B 1 58 ? -12.547 -19.859 6.723 1 95.19 58 ARG B N 1
ATOM 3350 C CA . ARG B 1 58 ? -11.773 -19.656 5.496 1 95.19 58 ARG B CA 1
ATOM 3351 C C . ARG B 1 58 ? -10.305 -19.438 5.809 1 95.19 58 ARG B C 1
ATOM 3353 O O . ARG B 1 58 ? -9.43 -20.031 5.172 1 95.19 58 ARG B O 1
ATOM 3360 N N . ASP B 1 59 ? -10.055 -18.609 6.742 1 89.75 59 ASP B N 1
ATOM 3361 C CA . ASP B 1 59 ? -8.688 -18.203 7.043 1 89.75 59 ASP B CA 1
ATOM 3362 C C . ASP B 1 59 ? -7.875 -19.359 7.59 1 89.75 59 ASP B C 1
ATOM 3364 O O . ASP B 1 59 ? -6.668 -19.453 7.344 1 89.75 59 ASP B O 1
ATOM 3368 N N . GLU B 1 60 ? -8.484 -20.188 8.289 1 90.12 60 GLU B N 1
ATOM 3369 C CA . GLU B 1 60 ? -7.805 -21.391 8.773 1 90.12 60 GLU B CA 1
ATOM 3370 C C . GLU B 1 60 ? -7.297 -22.25 7.609 1 90.12 60 GLU B C 1
ATOM 3372 O O . GLU B 1 60 ? -6.152 -22.688 7.617 1 90.12 60 GLU B O 1
ATOM 3377 N N . ILE B 1 61 ? -8.156 -22.375 6.648 1 90.62 61 ILE B N 1
ATOM 3378 C CA . ILE B 1 61 ? -7.793 -23.172 5.48 1 90.62 61 ILE B CA 1
ATOM 3379 C C . ILE B 1 61 ? -6.73 -22.438 4.668 1 90.62 61 ILE B C 1
ATOM 3381 O O . ILE B 1 61 ? -5.754 -23.047 4.215 1 90.62 61 ILE B O 1
ATOM 3385 N N . CYS B 1 62 ? -6.961 -21.172 4.512 1 88.25 62 CYS B N 1
ATOM 3386 C CA . CYS B 1 62 ? -6.043 -20.359 3.709 1 88.25 62 CYS B CA 1
ATOM 3387 C C . CYS B 1 62 ? -4.66 -20.312 4.352 1 88.25 62 CYS B C 1
ATOM 3389 O O . CYS B 1 62 ? -3.646 -20.375 3.654 1 88.25 62 CYS B O 1
ATOM 3391 N N . ARG B 1 63 ? -4.648 -20.203 5.645 1 82.44 63 ARG B N 1
ATOM 3392 C CA . ARG B 1 63 ? -3.363 -20.234 6.336 1 82.44 63 ARG B CA 1
ATOM 3393 C C . ARG B 1 63 ? -2.633 -21.547 6.082 1 82.44 63 ARG B C 1
ATOM 3395 O O . ARG B 1 63 ? -1.414 -21.562 5.891 1 82.44 63 ARG B O 1
ATOM 3402 N N . ARG B 1 64 ? -3.367 -22.516 6.066 1 80.12 64 ARG B N 1
ATOM 3403 C CA . ARG B 1 64 ? -2.805 -23.859 5.918 1 80.12 64 ARG B CA 1
ATOM 3404 C C . ARG B 1 64 ? -2.238 -24.062 4.52 1 80.12 64 ARG B C 1
ATOM 3406 O O . ARG B 1 64 ? -1.127 -24.562 4.359 1 80.12 64 ARG B O 1
ATOM 3413 N N . PHE B 1 65 ? -3.006 -23.578 3.525 1 81.38 65 PHE B N 1
ATOM 3414 C CA . PHE B 1 65 ? -2.633 -23.969 2.168 1 81.38 65 PHE B CA 1
ATOM 3415 C C . PHE B 1 65 ? -1.997 -22.797 1.433 1 81.38 65 PHE B C 1
ATOM 3417 O O . PHE B 1 65 ? -1.26 -22.984 0.463 1 81.38 65 PHE B O 1
ATOM 3424 N N . LEU B 1 66 ? -2.342 -21.578 1.883 1 76.62 66 LEU B N 1
ATOM 3425 C CA . LEU B 1 66 ? -1.821 -20.406 1.186 1 76.62 66 LEU B CA 1
ATOM 3426 C C . LEU B 1 66 ? -0.771 -19.688 2.031 1 76.62 66 LEU B C 1
ATOM 3428 O O . LEU B 1 66 ? -0.006 -18.875 1.516 1 76.62 66 LEU B O 1
ATOM 3432 N N . GLY B 1 67 ? -0.715 -20.031 3.273 1 71.5 67 GLY B N 1
ATOM 3433 C CA . GLY B 1 67 ? 0.211 -19.359 4.172 1 71.5 67 GLY B CA 1
ATOM 3434 C C . GLY B 1 67 ? -0.181 -17.922 4.469 1 71.5 67 GLY B C 1
ATOM 3435 O O . GLY B 1 67 ? 0.597 -17.172 5.059 1 71.5 67 GLY B O 1
ATOM 3436 N N . ARG B 1 68 ? -1.317 -17.547 3.961 1 73.62 68 ARG B N 1
ATOM 3437 C CA . ARG B 1 68 ? -1.776 -16.188 4.172 1 73.62 68 ARG B CA 1
ATOM 3438 C C . ARG B 1 68 ? -3.299 -16.125 4.223 1 73.62 68 ARG B C 1
ATOM 3440 O O . ARG B 1 68 ? -3.979 -17.094 3.893 1 73.62 68 ARG B O 1
ATOM 3447 N N . ILE B 1 69 ? -3.713 -14.945 4.652 1 78.06 69 ILE B N 1
ATOM 3448 C CA . ILE B 1 69 ? -5.152 -14.734 4.746 1 78.06 69 ILE B CA 1
ATOM 3449 C C . ILE B 1 69 ? -5.539 -13.461 3.998 1 78.06 69 ILE B C 1
ATOM 3451 O O . ILE B 1 69 ? -4.676 -12.672 3.609 1 78.06 69 ILE B O 1
ATOM 3455 N N . SER B 1 70 ? -6.785 -13.352 3.791 1 75.38 70 SER B N 1
ATOM 3456 C CA . SER B 1 70 ? -7.273 -12.156 3.104 1 75.38 70 SER B CA 1
ATOM 3457 C C . SER B 1 70 ? -6.988 -10.898 3.916 1 75.38 70 SER B C 1
ATOM 3459 O O . SER B 1 70 ? -7.219 -10.875 5.129 1 75.38 70 SER B O 1
ATOM 3461 N N . THR B 1 71 ? -6.465 -9.977 3.26 1 64.62 71 THR B N 1
ATOM 3462 C CA . THR B 1 71 ? -6.172 -8.711 3.916 1 64.62 71 THR B CA 1
ATOM 3463 C C . THR B 1 71 ? -7.16 -7.629 3.48 1 64.62 71 THR B C 1
ATOM 3465 O O . THR B 1 71 ? -7.004 -6.461 3.832 1 64.62 71 THR B O 1
ATOM 3468 N N . SER B 1 72 ? -8.141 -8.094 2.736 1 66.81 72 SER B N 1
ATOM 3469 C CA . SER B 1 72 ? -9.164 -7.152 2.285 1 66.81 72 SER B CA 1
ATOM 3470 C C . SER B 1 72 ? -10 -6.641 3.455 1 66.81 72 SER B C 1
ATOM 3472 O O . SER B 1 72 ? -10.055 -7.277 4.512 1 66.81 72 SER B O 1
ATOM 3474 N N . SER B 1 73 ? -10.609 -5.516 3.295 1 64.75 73 SER B N 1
ATOM 3475 C CA . SER B 1 73 ? -11.516 -4.984 4.309 1 64.75 73 SER B CA 1
ATOM 3476 C C . SER B 1 73 ? -12.672 -5.945 4.574 1 64.75 73 SER B C 1
ATOM 3478 O O . SER B 1 73 ? -13.031 -6.742 3.707 1 64.75 73 SER B O 1
ATOM 3480 N N . ALA B 1 74 ? -13.211 -5.867 5.781 1 67 74 ALA B N 1
ATOM 3481 C CA . ALA B 1 74 ? -14.328 -6.73 6.168 1 67 74 ALA B CA 1
ATOM 3482 C C . ALA B 1 74 ? -15.492 -6.578 5.199 1 67 74 ALA B C 1
ATOM 3484 O O . ALA B 1 74 ? -16.125 -7.566 4.824 1 67 74 ALA B O 1
ATOM 3485 N N . LYS B 1 75 ? -15.719 -5.48 4.773 1 68.94 75 LYS B N 1
ATOM 3486 C CA . LYS B 1 75 ? -16.828 -5.199 3.871 1 68.94 75 LYS B CA 1
ATOM 3487 C C . LYS B 1 75 ? -16.625 -5.871 2.516 1 68.94 75 LYS B C 1
ATOM 3489 O O . LYS B 1 75 ? -17.547 -6.438 1.944 1 68.94 75 LYS B O 1
ATOM 3494 N N . PHE B 1 76 ? -15.43 -5.805 2.09 1 71.81 76 PHE B N 1
ATOM 3495 C CA . PHE B 1 76 ? -15.125 -6.445 0.814 1 71.81 76 PHE B CA 1
ATOM 3496 C C . PHE B 1 76 ? -15.273 -7.957 0.921 1 71.81 76 PHE B C 1
ATOM 3498 O O . PHE B 1 76 ? -15.75 -8.609 -0.01 1 71.81 76 PHE B O 1
ATOM 3505 N N . GLN B 1 77 ? -14.875 -8.367 2.014 1 80.12 77 GLN B N 1
ATOM 3506 C CA . GLN B 1 77 ? -15.023 -9.797 2.223 1 80.12 77 GLN B CA 1
ATOM 3507 C C . GLN B 1 77 ? -16.5 -10.203 2.264 1 80.12 77 GLN B C 1
ATOM 3509 O O . GLN B 1 77 ? -16.859 -11.273 1.784 1 80.12 77 GLN B O 1
ATOM 3514 N N . ASP B 1 78 ? -17.312 -9.312 2.688 1 82.88 78 ASP B N 1
ATOM 3515 C CA . ASP B 1 78 ? -18.734 -9.586 2.828 1 82.88 78 ASP B CA 1
ATOM 3516 C C . ASP B 1 78 ? -19.453 -9.477 1.482 1 82.88 78 ASP B C 1
ATOM 3518 O O . ASP B 1 78 ? -20.594 -9.93 1.342 1 82.88 78 ASP B O 1
ATOM 3522 N N . ASN B 1 79 ? -18.812 -8.922 0.535 1 86.38 79 ASN B N 1
ATOM 3523 C CA . ASN B 1 79 ? -19.406 -8.844 -0.793 1 86.38 79 ASN B CA 1
ATOM 3524 C C . ASN B 1 79 ? -19.734 -10.227 -1.349 1 86.38 79 ASN B C 1
ATOM 3526 O O . ASN B 1 79 ? -20.5 -10.352 -2.303 1 86.38 79 ASN B O 1
ATOM 3530 N N . LEU B 1 80 ? -19.219 -11.141 -0.77 1 91.81 80 LEU B N 1
ATOM 3531 C CA . LEU B 1 80 ? -19.484 -12.531 -1.144 1 91.81 80 LEU B CA 1
ATOM 3532 C C . LEU B 1 80 ? -20.984 -12.828 -1.081 1 91.81 80 LEU B C 1
ATOM 3534 O O . LEU B 1 80 ? -21.5 -13.594 -1.894 1 91.81 80 LEU B O 1
ATOM 3538 N N . PHE B 1 81 ? -21.703 -12.141 -0.205 1 93 81 PHE B N 1
ATOM 3539 C CA . PHE B 1 81 ? -23.078 -12.508 0.077 1 93 81 PHE B CA 1
ATOM 3540 C C . PHE B 1 81 ? -24.047 -11.57 -0.648 1 93 81 PHE B C 1
ATOM 3542 O O . PHE B 1 81 ? -25.266 -11.656 -0.454 1 93 81 PHE B O 1
ATOM 3549 N N . GLU B 1 82 ? -23.516 -10.766 -1.462 1 89.38 82 GLU B N 1
ATOM 3550 C CA . GLU B 1 82 ? -24.359 -9.812 -2.186 1 89.38 82 GLU B CA 1
ATOM 3551 C C . GLU B 1 82 ? -25.141 -10.508 -3.305 1 89.38 82 GLU B C 1
ATOM 3553 O O . GLU B 1 82 ? -24.828 -11.641 -3.672 1 89.38 82 GLU B O 1
ATOM 3558 N N . LYS B 1 83 ? -26.078 -9.82 -3.867 1 85.75 83 LYS B N 1
ATOM 3559 C CA . LYS B 1 83 ? -27.016 -10.375 -4.84 1 85.75 83 LYS B CA 1
ATOM 3560 C C . LYS B 1 83 ? -26.281 -10.828 -6.105 1 85.75 83 LYS B C 1
ATOM 3562 O O . LYS B 1 83 ? -26.688 -11.805 -6.738 1 85.75 83 LYS B O 1
ATOM 3567 N N . ASN B 1 84 ? -25.25 -10.164 -6.395 1 85.56 84 ASN B N 1
ATOM 3568 C CA . ASN B 1 84 ? -24.562 -10.461 -7.641 1 85.56 84 ASN B CA 1
ATOM 3569 C C . ASN B 1 84 ? -23.469 -11.508 -7.438 1 85.56 84 ASN B C 1
ATOM 3571 O O . ASN B 1 84 ? -22.75 -11.844 -8.375 1 85.56 84 ASN B O 1
ATOM 3575 N N . ALA B 1 85 ? -23.344 -12 -6.277 1 93 85 ALA B N 1
ATOM 3576 C CA . ALA B 1 85 ? -22.391 -13.062 -5.969 1 93 85 ALA B CA 1
ATOM 3577 C C . ALA B 1 85 ? -23.109 -14.312 -5.477 1 93 85 ALA B C 1
ATOM 3579 O O . ALA B 1 85 ? -23.75 -15.016 -6.258 1 93 85 ALA B O 1
ATOM 3580 N N . ILE B 1 86 ? -23.047 -14.633 -4.121 1 95.06 86 ILE B N 1
ATOM 3581 C CA . ILE B 1 86 ? -23.766 -15.773 -3.57 1 95.06 86 ILE B CA 1
ATOM 3582 C C . ILE B 1 86 ? -24.625 -15.328 -2.391 1 95.06 86 ILE B C 1
ATOM 3584 O O . ILE B 1 86 ? -24.25 -15.523 -1.231 1 95.06 86 ILE B O 1
ATOM 3588 N N . PRO B 1 87 ? -25.812 -14.789 -2.766 1 95.19 87 PRO B N 1
ATOM 3589 C CA . PRO B 1 87 ? -26.703 -14.398 -1.665 1 95.19 87 PRO B CA 1
ATOM 3590 C C . PRO B 1 87 ? -27.188 -15.602 -0.843 1 95.19 87 PRO B C 1
ATOM 3592 O O . PRO B 1 87 ? -27.062 -16.75 -1.284 1 95.19 87 PRO B O 1
ATOM 3595 N N . PRO B 1 88 ? -27.703 -15.336 0.319 1 95.56 88 PRO B N 1
ATOM 3596 C CA . PRO B 1 88 ? -28.109 -16.406 1.232 1 95.56 88 PRO B CA 1
ATOM 3597 C C . PRO B 1 88 ? -29.062 -17.406 0.583 1 95.56 88 PRO B C 1
ATOM 3599 O O . PRO B 1 88 ? -28.969 -18.609 0.834 1 95.56 88 PRO B O 1
ATOM 3602 N N . GLU B 1 89 ? -29.922 -16.953 -0.296 1 95.56 89 GLU B N 1
ATOM 3603 C CA . GLU B 1 89 ? -30.875 -17.828 -0.956 1 95.56 89 GLU B CA 1
ATOM 3604 C C . GLU B 1 89 ? -30.172 -18.859 -1.843 1 95.56 89 GLU B C 1
ATOM 3606 O O . GLU B 1 89 ? -30.547 -20.031 -1.861 1 95.56 89 GLU B O 1
ATOM 3611 N N . LYS B 1 90 ? -29.234 -18.375 -2.555 1 96.75 90 LYS B N 1
ATOM 3612 C CA . LYS B 1 90 ? -28.484 -19.281 -3.406 1 96.75 90 LYS B CA 1
ATOM 3613 C C . LYS B 1 90 ? -27.594 -20.203 -2.576 1 96.75 90 LYS B C 1
ATOM 3615 O O . LYS B 1 90 ? -27.406 -21.359 -2.934 1 96.75 90 LYS B O 1
ATOM 3620 N N . LEU B 1 91 ? -27.078 -19.641 -1.506 1 97.44 91 LEU B N 1
ATOM 3621 C CA . LEU B 1 91 ? -26.266 -20.453 -0.602 1 97.44 91 LEU B CA 1
ATOM 3622 C C . LEU B 1 91 ? -27.078 -21.578 0.002 1 97.44 91 LEU B C 1
ATOM 3624 O O . LEU B 1 91 ? -26.562 -22.688 0.198 1 97.44 91 LEU B O 1
ATOM 3628 N N . ALA B 1 92 ? -28.312 -21.266 0.284 1 97.19 92 ALA B N 1
ATOM 3629 C CA . ALA B 1 92 ? -29.203 -22.281 0.824 1 97.19 92 ALA B CA 1
ATOM 3630 C C . ALA B 1 92 ? -29.406 -23.422 -0.173 1 97.19 92 ALA B C 1
ATOM 3632 O O . ALA B 1 92 ? -29.438 -24.594 0.21 1 97.19 92 ALA B O 1
ATOM 3633 N N . VAL B 1 93 ? -29.578 -23.062 -1.382 1 97.31 93 VAL B N 1
ATOM 3634 C CA . VAL B 1 93 ? -29.734 -24.062 -2.436 1 97.31 93 VAL B CA 1
ATOM 3635 C C . VAL B 1 93 ? -28.469 -24.906 -2.535 1 97.31 93 VAL B C 1
ATOM 3637 O O . VAL B 1 93 ? -28.547 -26.141 -2.619 1 97.31 93 VAL B O 1
ATOM 3640 N N . LEU B 1 94 ? -27.312 -24.25 -2.521 1 97.44 94 LEU B N 1
ATOM 3641 C CA . LEU B 1 94 ? -26.047 -24.969 -2.576 1 97.44 94 LEU B CA 1
ATOM 3642 C C . LEU B 1 94 ? -25.875 -25.875 -1.364 1 97.44 94 LEU B C 1
ATOM 3644 O O . LEU B 1 94 ? -25.328 -26.969 -1.477 1 97.44 94 LEU B O 1
ATOM 3648 N N . GLY B 1 95 ? -26.297 -25.344 -0.242 1 97 95 GLY B N 1
ATOM 3649 C CA . GLY B 1 95 ? -26.25 -26.156 0.963 1 97 95 GLY B CA 1
ATOM 3650 C C . GLY B 1 95 ? -27.031 -27.453 0.84 1 97 95 GLY B C 1
ATOM 3651 O O . GLY B 1 95 ? -26.562 -28.516 1.234 1 97 95 GLY B O 1
ATOM 3652 N N . THR B 1 96 ? -28.234 -27.328 0.295 1 96.5 96 THR B N 1
ATOM 3653 C CA . THR B 1 96 ? -29.062 -28.5 0.082 1 96.5 96 THR B CA 1
ATOM 3654 C C . THR B 1 96 ? -28.391 -29.484 -0.875 1 96.5 96 THR B C 1
ATOM 3656 O O . THR B 1 96 ? -28.328 -30.688 -0.607 1 96.5 96 THR B O 1
ATOM 3659 N N . LEU B 1 97 ? -27.891 -28.969 -1.927 1 95.81 97 LEU B N 1
ATOM 3660 C CA . LEU B 1 97 ? -27.188 -29.797 -2.904 1 95.81 97 LEU B CA 1
ATOM 3661 C C . LEU B 1 97 ? -25.984 -30.469 -2.275 1 95.81 97 LEU B C 1
ATOM 3663 O O . LEU B 1 97 ? -25.688 -31.625 -2.557 1 95.81 97 LEU B O 1
ATOM 3667 N N . ASN B 1 98 ? -25.312 -29.734 -1.477 1 96.62 98 ASN B N 1
ATOM 3668 C CA . ASN B 1 98 ? -24.109 -30.234 -0.832 1 96.62 98 ASN B CA 1
ATOM 3669 C C . ASN B 1 98 ? -24.422 -31.391 0.126 1 96.62 98 ASN B C 1
ATOM 3671 O O . ASN B 1 98 ? -23.688 -32.375 0.171 1 96.62 98 ASN B O 1
ATOM 3675 N N . ARG B 1 99 ? -25.5 -31.281 0.851 1 95.94 99 ARG B N 1
ATOM 3676 C CA . ARG B 1 99 ? -25.938 -32.344 1.749 1 95.94 99 ARG B CA 1
ATOM 3677 C C . ARG B 1 99 ? -26.359 -33.594 0.965 1 95.94 99 ARG B C 1
ATOM 3679 O O . ARG B 1 99 ? -26 -34.719 1.326 1 95.94 99 ARG B O 1
ATOM 3686 N N . GLN B 1 100 ? -27.078 -33.344 -0.071 1 94.31 100 GLN B N 1
ATOM 3687 C CA . GLN B 1 100 ? -27.578 -34.438 -0.887 1 94.31 100 GLN B CA 1
ATOM 3688 C C . GLN B 1 100 ? -26.438 -35.219 -1.548 1 94.31 100 GLN B C 1
ATOM 3690 O O . GLN B 1 100 ? -26.531 -36.406 -1.757 1 94.31 100 GLN B O 1
ATOM 3695 N N . SER B 1 101 ? -25.469 -34.5 -1.894 1 93.5 101 SER B N 1
ATOM 3696 C CA . SER B 1 101 ? -24.344 -35.094 -2.586 1 93.5 101 SER B CA 1
ATOM 3697 C C . SER B 1 101 ? -23.219 -35.469 -1.616 1 93.5 101 SER B C 1
ATOM 3699 O O . SER B 1 101 ? -22.125 -35.812 -2.037 1 93.5 101 SER B O 1
ATOM 3701 N N . ASP B 1 102 ? -23.422 -35.312 -0.355 1 93.75 102 ASP B N 1
ATOM 3702 C CA . ASP B 1 102 ? -22.453 -35.594 0.706 1 93.75 102 ASP B CA 1
ATOM 3703 C C . ASP B 1 102 ? -21.141 -34.875 0.456 1 93.75 102 ASP B C 1
ATOM 3705 O O . ASP B 1 102 ? -20.078 -35.5 0.424 1 93.75 102 ASP B O 1
ATOM 3709 N N . GLY B 1 103 ? -21.25 -33.5 0.194 1 95.31 103 GLY B N 1
ATOM 3710 C CA . GLY B 1 103 ? -20.078 -32.656 0.068 1 95.31 103 GLY B CA 1
ATOM 3711 C C . GLY B 1 103 ? -19.672 -32.406 -1.373 1 95.31 103 GLY B C 1
ATOM 3712 O O . GLY B 1 103 ? -18.531 -32.031 -1.647 1 95.31 103 GLY B O 1
ATOM 3713 N N . GLY B 1 104 ? -20.547 -32.656 -2.283 1 93.88 104 GLY B N 1
ATOM 3714 C CA . GLY B 1 104 ? -20.234 -32.531 -3.697 1 93.88 104 GLY B CA 1
ATOM 3715 C C . GLY B 1 104 ? -19.844 -31.109 -4.09 1 93.88 104 GLY B C 1
ATOM 3716 O O . GLY B 1 104 ? -18.953 -30.906 -4.926 1 93.88 104 GLY B O 1
ATOM 3717 N N . VAL B 1 105 ? -20.531 -30.109 -3.486 1 95.75 105 VAL B N 1
ATOM 3718 C CA . VAL B 1 105 ? -20.25 -28.719 -3.816 1 95.75 105 VAL B CA 1
ATOM 3719 C C . VAL B 1 105 ? -18.891 -28.328 -3.248 1 95.75 105 VAL B C 1
ATOM 3721 O O . VAL B 1 105 ? -18.094 -27.672 -3.932 1 95.75 105 VAL B O 1
ATOM 3724 N N . GLU B 1 106 ? -18.641 -28.734 -2 1 96.31 106 GLU B N 1
ATOM 3725 C CA . GLU B 1 106 ? -17.328 -28.516 -1.399 1 96.31 106 GLU B CA 1
ATOM 3726 C C . GLU B 1 106 ? -16.219 -29.109 -2.268 1 96.31 106 GLU B C 1
ATOM 3728 O O . GLU B 1 106 ? -15.242 -28.422 -2.58 1 96.31 106 GLU B O 1
ATOM 3733 N N . SER B 1 107 ? -16.422 -30.266 -2.67 1 94.5 107 SER B N 1
ATOM 3734 C CA . SER B 1 107 ? -15.461 -31 -3.486 1 94.5 107 SER B CA 1
ATOM 3735 C C . SER B 1 107 ? -15.188 -30.266 -4.797 1 94.5 107 SER B C 1
ATOM 3737 O O . SER B 1 107 ? -14.039 -30.156 -5.227 1 94.5 107 SER B O 1
ATOM 3739 N N . TYR B 1 108 ? -16.25 -29.828 -5.34 1 94 108 TYR B N 1
ATOM 3740 C CA . TYR B 1 108 ? -16.125 -29.094 -6.59 1 94 108 TYR B CA 1
ATOM 3741 C C . TYR B 1 108 ? -15.273 -27.844 -6.406 1 94 108 TYR B C 1
ATOM 3743 O O . TYR B 1 108 ? -14.391 -27.562 -7.215 1 94 108 TYR B O 1
ATOM 3751 N N . ILE B 1 109 ? -15.469 -27.094 -5.363 1 94.69 109 ILE B N 1
ATOM 3752 C CA . ILE B 1 109 ? -14.734 -25.859 -5.102 1 94.69 109 ILE B CA 1
ATOM 3753 C C . ILE B 1 109 ? -13.258 -26.172 -4.875 1 94.69 109 ILE B C 1
ATOM 3755 O O . ILE B 1 109 ? -12.383 -25.547 -5.461 1 94.69 109 ILE B O 1
ATOM 3759 N N . TYR B 1 110 ? -13 -27.109 -4.07 1 92.5 110 TYR B N 1
ATOM 3760 C CA . TYR B 1 110 ? -11.617 -27.438 -3.75 1 92.5 110 TYR B CA 1
ATOM 3761 C C . TYR B 1 110 ? -10.914 -28.062 -4.949 1 92.5 110 TYR B C 1
ATOM 3763 O O . TYR B 1 110 ? -9.695 -27.922 -5.098 1 92.5 110 TYR B O 1
ATOM 3771 N N . LYS B 1 111 ? -11.68 -28.703 -5.824 1 90.75 111 LYS B N 1
ATOM 3772 C CA . LYS B 1 111 ? -11.086 -29.156 -7.082 1 90.75 111 LYS B CA 1
ATOM 3773 C C . LYS B 1 111 ? -10.633 -27.969 -7.93 1 90.75 111 LYS B C 1
ATOM 3775 O O . LYS B 1 111 ? -9.555 -28 -8.523 1 90.75 111 LYS B O 1
ATOM 3780 N N . GLN B 1 112 ? -11.523 -26.984 -7.992 1 89.5 112 GLN B N 1
ATOM 3781 C CA . GLN B 1 112 ? -11.141 -25.766 -8.719 1 89.5 112 GLN B CA 1
ATOM 3782 C C . GLN B 1 112 ? -9.906 -25.125 -8.102 1 89.5 112 GLN B C 1
ATOM 3784 O O . GLN B 1 112 ? -9.039 -24.625 -8.812 1 89.5 112 GLN B O 1
ATOM 3789 N N . PHE B 1 113 ? -9.891 -25.156 -6.84 1 88.44 113 PHE B N 1
ATOM 3790 C CA . PHE B 1 113 ? -8.727 -24.656 -6.125 1 88.44 113 PHE B CA 1
ATOM 3791 C C . PHE B 1 113 ? -7.477 -25.453 -6.492 1 88.44 113 PHE B C 1
ATOM 3793 O O . PHE B 1 113 ? -6.434 -24.875 -6.809 1 88.44 113 PHE B O 1
ATOM 3800 N N . PHE B 1 114 ? -7.629 -26.703 -6.477 1 84.38 114 PHE B N 1
ATOM 3801 C CA . PHE B 1 114 ? -6.516 -27.578 -6.805 1 84.38 114 PHE B CA 1
ATOM 3802 C C . PHE B 1 114 ? -6.043 -27.344 -8.234 1 84.38 114 PHE B C 1
ATOM 3804 O O . PHE B 1 114 ? -4.84 -27.328 -8.5 1 84.38 114 PHE B O 1
ATOM 3811 N N . ASN B 1 115 ? -6.996 -27.203 -9.102 1 82.62 115 ASN B N 1
ATOM 3812 C CA . ASN B 1 115 ? -6.66 -26.969 -10.5 1 82.62 115 ASN B CA 1
ATOM 3813 C C . ASN B 1 115 ? -5.863 -25.672 -10.68 1 82.62 115 ASN B C 1
ATOM 3815 O O . ASN B 1 115 ? -4.871 -25.641 -11.414 1 82.62 115 ASN B O 1
ATOM 3819 N N . ARG B 1 116 ? -6.332 -24.672 -10.047 1 80.88 116 ARG B N 1
ATOM 3820 C CA . ARG B 1 116 ? -5.641 -23.391 -10.141 1 80.88 116 ARG B CA 1
ATOM 3821 C C . ARG B 1 116 ? -4.234 -23.484 -9.547 1 80.88 116 ARG B C 1
ATOM 3823 O O . ARG B 1 116 ? -3.285 -22.938 -10.109 1 80.88 116 ARG B O 1
ATOM 3830 N N . PHE B 1 117 ? -4.18 -24.125 -8.516 1 77.31 117 PHE B N 1
ATOM 3831 C CA . PHE B 1 117 ? -2.891 -24.281 -7.852 1 77.31 117 PHE B CA 1
ATOM 3832 C C . PHE B 1 117 ? -1.959 -25.156 -8.672 1 77.31 117 PHE B C 1
ATOM 3834 O O . PHE B 1 117 ? -0.747 -24.938 -8.703 1 77.31 117 PHE B O 1
ATOM 3841 N N . SER B 1 118 ? -2.578 -26.125 -9.234 1 76.44 118 SER B N 1
ATOM 3842 C CA . SER B 1 118 ? -1.786 -26.984 -10.117 1 76.44 118 SER B CA 1
ATOM 3843 C C . SER B 1 118 ? -1.226 -26.188 -11.297 1 76.44 118 SER B C 1
ATOM 3845 O O . SER B 1 118 ? -0.088 -26.422 -11.711 1 76.44 118 SER B O 1
ATOM 3847 N N . GLN B 1 119 ? -2.068 -25.328 -11.734 1 77.25 119 GLN B N 1
ATOM 3848 C CA . GLN B 1 119 ? -1.592 -24.469 -12.812 1 77.25 119 GLN B CA 1
ATOM 3849 C C . GLN B 1 119 ? -0.444 -23.578 -12.344 1 77.25 119 GLN B C 1
ATOM 3851 O O . GLN B 1 119 ? 0.528 -23.375 -13.07 1 77.25 119 GLN B O 1
ATOM 3856 N N . MET B 1 120 ? -0.58 -23.094 -11.203 1 77.94 120 MET B N 1
ATOM 3857 C CA . MET B 1 120 ? 0.506 -22.312 -10.602 1 77.94 120 MET B CA 1
ATOM 3858 C C . MET B 1 120 ? 1.744 -23.188 -10.398 1 77.94 120 MET B C 1
ATOM 3860 O O . MET B 1 120 ? 2.869 -22.734 -10.617 1 77.94 120 MET B O 1
ATOM 3864 N N . SER B 1 121 ? 1.475 -24.375 -9.984 1 76.12 121 SER B N 1
ATOM 3865 C CA . SER B 1 121 ? 2.574 -25.328 -9.805 1 76.12 121 SER B CA 1
ATOM 3866 C C . SER B 1 121 ? 3.287 -25.594 -11.117 1 76.12 121 SER B C 1
ATOM 3868 O O . SER B 1 121 ? 4.5 -25.828 -11.141 1 76.12 121 SER B O 1
ATOM 3870 N N . GLU B 1 122 ? 2.455 -25.547 -12.133 1 78.19 122 GLU B N 1
ATOM 3871 C CA . GLU B 1 122 ? 3.061 -25.703 -13.453 1 78.19 122 GLU B CA 1
ATOM 3872 C C . GLU B 1 122 ? 4.027 -24.562 -13.758 1 78.19 122 GLU B C 1
ATOM 3874 O O . GLU B 1 122 ? 5.082 -24.781 -14.359 1 78.19 122 GLU B O 1
ATOM 3879 N N . ALA B 1 123 ? 3.631 -23.453 -13.367 1 77.81 123 ALA B N 1
ATOM 3880 C CA . ALA B 1 123 ? 4.516 -22.312 -13.547 1 77.81 123 ALA B CA 1
ATOM 3881 C C . ALA B 1 123 ? 5.801 -22.469 -12.742 1 77.81 123 ALA B C 1
ATOM 3883 O O . ALA B 1 123 ? 6.895 -22.203 -13.242 1 77.81 123 ALA B O 1
ATOM 3884 N N . LEU B 1 124 ? 5.641 -22.906 -11.562 1 79.69 124 LEU B N 1
ATOM 3885 C CA . LEU B 1 124 ? 6.809 -23.188 -10.727 1 79.69 124 LEU B CA 1
ATOM 3886 C C . LEU B 1 124 ? 7.656 -24.297 -11.328 1 79.69 124 LEU B C 1
ATOM 3888 O O . LEU B 1 124 ? 8.891 -24.219 -11.312 1 79.69 124 LEU B O 1
ATOM 3892 N N . ALA B 1 125 ? 6.969 -25.281 -11.805 1 83.94 125 ALA B N 1
ATOM 3893 C CA . ALA B 1 125 ? 7.668 -26.391 -12.445 1 83.94 125 ALA B CA 1
ATOM 3894 C C . ALA B 1 125 ? 8.438 -25.906 -13.672 1 83.94 125 ALA B C 1
ATOM 3896 O O . ALA B 1 125 ? 9.539 -26.391 -13.953 1 83.94 125 ALA B O 1
ATOM 3897 N N . TYR B 1 126 ? 7.844 -25.031 -14.367 1 88.38 126 TYR B N 1
ATOM 3898 C CA . TYR B 1 126 ? 8.531 -24.484 -15.523 1 88.38 126 TYR B CA 1
ATOM 3899 C C . TYR B 1 126 ? 9.867 -23.859 -15.117 1 88.38 126 TYR B C 1
ATOM 3901 O O . TYR B 1 126 ? 10.898 -24.141 -15.734 1 88.38 126 TYR B O 1
ATOM 3909 N N . VAL B 1 127 ? 9.805 -23.094 -14.117 1 88.62 127 VAL B N 1
ATOM 3910 C CA . VAL B 1 127 ? 11.023 -22.438 -13.648 1 88.62 127 VAL B CA 1
ATOM 3911 C C . VAL B 1 127 ? 11.992 -23.484 -13.125 1 88.62 127 VAL B C 1
ATOM 3913 O O . VAL B 1 127 ? 13.203 -23.406 -13.359 1 88.62 127 VAL B O 1
ATOM 3916 N N . GLY B 1 128 ? 11.516 -24.484 -12.445 1 87.12 128 GLY B N 1
ATOM 3917 C CA . GLY B 1 128 ? 12.352 -25.516 -11.867 1 87.12 128 GLY B CA 1
ATOM 3918 C C . GLY B 1 128 ? 12.945 -26.453 -12.906 1 87.12 128 GLY B C 1
ATOM 3919 O O . GLY B 1 128 ? 14.031 -27 -12.703 1 87.12 128 GLY B O 1
ATOM 3920 N N . ASN B 1 129 ? 12.25 -26.594 -13.984 1 89.12 129 ASN B N 1
ATOM 3921 C CA . ASN B 1 129 ? 12.664 -27.562 -15 1 89.12 129 ASN B CA 1
ATOM 3922 C C . ASN B 1 129 ? 13.445 -26.891 -16.125 1 89.12 129 ASN B C 1
ATOM 3924 O O . ASN B 1 129 ? 13.828 -27.547 -17.094 1 89.12 129 ASN B O 1
ATOM 3928 N N . THR B 1 130 ? 13.469 -25.703 -16.016 1 89.38 130 THR B N 1
ATOM 3929 C CA . THR B 1 130 ? 14.234 -25 -17.047 1 89.38 130 THR B CA 1
ATOM 3930 C C . THR B 1 130 ? 15.586 -24.547 -16.5 1 89.38 130 THR B C 1
ATOM 3932 O O . THR B 1 130 ? 15.781 -24.469 -15.281 1 89.38 130 THR B O 1
ATOM 3935 N N . ASP B 1 131 ? 16.5 -24.516 -17.438 1 91.44 131 ASP B N 1
ATOM 3936 C CA . ASP B 1 131 ? 17.812 -23.969 -17.109 1 91.44 131 ASP B CA 1
ATOM 3937 C C . ASP B 1 131 ? 18.078 -22.688 -17.891 1 91.44 131 ASP B C 1
ATOM 3939 O O . ASP B 1 131 ? 17.156 -22.109 -18.484 1 91.44 131 ASP B O 1
ATOM 3943 N N . ARG B 1 132 ? 19.297 -22.219 -17.797 1 93.69 132 ARG B N 1
ATOM 3944 C CA . ARG B 1 132 ? 19.625 -20.938 -18.406 1 93.69 132 ARG B CA 1
ATOM 3945 C C . ARG B 1 132 ? 19.422 -20.969 -19.906 1 93.69 132 ARG B C 1
ATOM 3947 O O . ARG B 1 132 ? 19.188 -19.938 -20.531 1 93.69 132 ARG B O 1
ATOM 3954 N N . TYR B 1 133 ? 19.438 -22.141 -20.547 1 94 133 TYR B N 1
ATOM 3955 C CA . TYR B 1 133 ? 19.344 -22.234 -22 1 94 133 TYR B CA 1
ATOM 3956 C C . TYR B 1 133 ? 17.906 -22.344 -22.438 1 94 133 TYR B C 1
ATOM 3958 O O . TYR B 1 133 ? 17.547 -21.906 -23.547 1 94 133 TYR B O 1
ATOM 3966 N N . SER B 1 134 ? 17.109 -22.812 -21.609 1 94.19 134 SER B N 1
ATOM 3967 C CA . SER B 1 134 ? 15.758 -23.141 -22.062 1 94.19 134 SER B CA 1
ATOM 3968 C C . SER B 1 134 ? 14.727 -22.156 -21.5 1 94.19 134 SER B C 1
ATOM 3970 O O . SER B 1 134 ? 13.648 -21.984 -22.078 1 94.19 134 SER B O 1
ATOM 3972 N N . PHE B 1 135 ? 15 -21.5 -20.453 1 96.06 135 PHE B N 1
ATOM 3973 C CA . PHE B 1 135 ? 14.039 -20.562 -19.875 1 96.06 135 PHE B CA 1
ATOM 3974 C C . PHE B 1 135 ? 13.805 -19.391 -20.797 1 96.06 135 PHE B C 1
ATOM 3976 O O . PHE B 1 135 ? 14.75 -18.75 -21.266 1 96.06 135 PHE B O 1
ATOM 3983 N N . GLN B 1 136 ? 12.547 -19.109 -21.078 1 95.5 136 GLN B N 1
ATOM 3984 C CA . GLN B 1 136 ? 12.125 -17.953 -21.844 1 95.5 136 GLN B CA 1
ATOM 3985 C C . GLN B 1 136 ? 11.086 -17.141 -21.078 1 95.5 136 GLN B C 1
ATOM 3987 O O . GLN B 1 136 ? 10 -17.641 -20.781 1 95.5 136 GLN B O 1
ATOM 3992 N N . LEU B 1 137 ? 11.406 -15.852 -20.859 1 95.62 137 LEU B N 1
ATOM 3993 C CA . LEU B 1 137 ? 10.508 -15 -20.078 1 95.62 137 LEU B CA 1
ATOM 3994 C C . LEU B 1 137 ? 9.133 -14.906 -20.734 1 95.62 137 LEU B C 1
ATOM 3996 O O . LEU B 1 137 ? 8.109 -14.984 -20.062 1 95.62 137 LEU B O 1
ATOM 4000 N N . SER B 1 138 ? 9.117 -14.742 -22.016 1 93.25 138 SER B N 1
ATOM 4001 C CA . SER B 1 138 ? 7.852 -14.602 -22.734 1 93.25 138 SER B CA 1
ATOM 4002 C C . SER B 1 138 ? 6.973 -15.836 -22.547 1 93.25 138 SER B C 1
ATOM 4004 O O . SER B 1 138 ? 5.762 -15.719 -22.359 1 93.25 138 SER B O 1
ATOM 4006 N N . GLU B 1 139 ? 7.57 -16.984 -22.578 1 91.75 139 GLU B N 1
ATOM 4007 C CA . GLU B 1 139 ? 6.828 -18.219 -22.375 1 91.75 139 GLU B CA 1
ATOM 4008 C C . GLU B 1 139 ? 6.293 -18.328 -20.953 1 91.75 139 GLU B C 1
ATOM 4010 O O . GLU B 1 139 ? 5.152 -18.734 -20.734 1 91.75 139 GLU B O 1
ATOM 4015 N N . PHE B 1 140 ? 7.152 -17.953 -20.094 1 92.75 140 PHE B N 1
ATOM 4016 C CA . PHE B 1 140 ? 6.75 -17.969 -18.703 1 92.75 140 PHE B CA 1
ATOM 4017 C C . PHE B 1 140 ? 5.551 -17.062 -18.469 1 92.75 140 PHE B C 1
ATOM 4019 O O . PHE B 1 140 ? 4.57 -17.469 -17.828 1 92.75 140 PHE B O 1
ATOM 4026 N N . LEU B 1 141 ? 5.609 -15.844 -18.938 1 90.5 141 LEU B N 1
ATOM 4027 C CA . LEU B 1 141 ? 4.516 -14.891 -18.781 1 90.5 141 LEU B CA 1
ATOM 4028 C C . LEU B 1 141 ? 3.258 -15.383 -19.484 1 90.5 141 LEU B C 1
ATOM 4030 O O . LEU B 1 141 ? 2.146 -15.18 -19 1 90.5 141 LEU B O 1
ATOM 4034 N N . ASN B 1 142 ? 3.426 -16.078 -20.547 1 88.19 142 ASN B N 1
ATOM 4035 C CA . ASN B 1 142 ? 2.301 -16.594 -21.312 1 88.19 142 ASN B CA 1
ATOM 4036 C C . ASN B 1 142 ? 1.543 -17.672 -20.562 1 88.19 142 ASN B C 1
ATOM 4038 O O . ASN B 1 142 ? 0.356 -17.906 -20.812 1 88.19 142 ASN B O 1
ATOM 4042 N N . LEU B 1 143 ? 2.234 -18.375 -19.688 1 86.38 143 LEU B N 1
ATOM 4043 C CA . LEU B 1 143 ? 1.566 -19.375 -18.859 1 86.38 143 LEU B CA 1
ATOM 4044 C C . LEU B 1 143 ? 0.445 -18.75 -18.047 1 86.38 143 LEU B C 1
ATOM 4046 O O . LEU B 1 143 ? -0.551 -19.406 -17.734 1 86.38 143 LEU B O 1
ATOM 4050 N N . PHE B 1 144 ? 0.629 -17.5 -17.75 1 84.31 144 PHE B N 1
ATOM 4051 C CA . PHE B 1 144 ? -0.362 -16.812 -16.938 1 84.31 144 PHE B CA 1
ATOM 4052 C C . PHE B 1 144 ? -1.358 -16.062 -17.828 1 84.31 144 PHE B C 1
ATOM 4054 O O . PHE B 1 144 ? -2.547 -15.992 -17.5 1 84.31 144 PHE B O 1
ATOM 4061 N N . TRP B 1 145 ? -0.904 -15.648 -18.828 1 81.44 145 TRP B N 1
ATOM 4062 C CA . TRP B 1 145 ? -1.743 -14.852 -19.719 1 81.44 145 TRP B CA 1
ATOM 4063 C C . TRP B 1 145 ? -2.777 -15.727 -20.422 1 81.44 145 TRP B C 1
ATOM 4065 O O . TRP B 1 145 ? -3.926 -15.32 -20.609 1 81.44 145 TRP B O 1
ATOM 4075 N N . LEU B 1 146 ? -2.381 -16.859 -20.781 1 79.75 146 LEU B N 1
ATOM 4076 C CA . LEU B 1 146 ? -3.213 -17.703 -21.641 1 79.75 146 LEU B CA 1
ATOM 4077 C C . LEU B 1 146 ? -4.152 -18.562 -20.797 1 79.75 146 LEU B C 1
ATOM 4079 O O . LEU B 1 146 ? -5.145 -19.094 -21.297 1 79.75 146 LEU B O 1
ATOM 4083 N N . GLU B 1 147 ? -3.811 -18.641 -19.531 1 75.38 147 GLU B N 1
ATOM 4084 C CA . GLU B 1 147 ? -4.668 -19.438 -18.656 1 75.38 147 GLU B CA 1
ATOM 4085 C C . GLU B 1 147 ? -5.672 -18.547 -17.922 1 75.38 147 GLU B C 1
ATOM 4087 O O . GLU B 1 147 ? -5.289 -17.734 -17.062 1 75.38 147 GLU B O 1
ATOM 4092 N N . PRO B 1 148 ? -6.812 -18.703 -18.172 1 71.25 148 PRO B N 1
ATOM 4093 C CA . PRO B 1 148 ? -7.848 -17.828 -17.609 1 71.25 148 PRO B CA 1
ATOM 4094 C C . PRO B 1 148 ? -7.816 -17.781 -16.078 1 71.25 148 PRO B C 1
ATOM 4096 O O . PRO B 1 148 ? -8.031 -16.719 -15.484 1 71.25 148 PRO B O 1
ATOM 4099 N N . GLY B 1 149 ? -7.512 -18.906 -15.539 1 70.38 149 GLY B N 1
ATOM 4100 C CA . GLY B 1 149 ? -7.516 -18.953 -14.086 1 70.38 149 GLY B CA 1
ATOM 4101 C C . GLY B 1 149 ? -6.359 -18.188 -13.461 1 70.38 149 GLY B C 1
ATOM 4102 O O . GLY B 1 149 ? -6.41 -17.844 -12.281 1 70.38 149 GLY B O 1
ATOM 4103 N N . LEU B 1 150 ? -5.43 -17.859 -14.289 1 77 150 LEU B N 1
ATOM 4104 C CA . LEU B 1 150 ? -4.227 -17.234 -13.758 1 77 150 LEU B CA 1
ATOM 4105 C C . LEU B 1 150 ? -4.094 -15.797 -14.25 1 77 150 LEU B C 1
ATOM 4107 O O . LEU B 1 150 ? -3.295 -15.023 -13.719 1 77 150 LEU B O 1
ATOM 4111 N N . LYS B 1 151 ? -4.914 -15.461 -15.148 1 76.88 151 LYS B N 1
ATOM 4112 C CA . LYS B 1 151 ? -4.789 -14.164 -15.805 1 76.88 151 LYS B CA 1
ATOM 4113 C C . LYS B 1 151 ? -4.906 -13.023 -14.797 1 76.88 151 LYS B C 1
ATOM 4115 O O . LYS B 1 151 ? -4.23 -12 -14.93 1 76.88 151 LYS B O 1
ATOM 4120 N N . ARG B 1 152 ? -5.621 -13.258 -13.781 1 72.81 152 ARG B N 1
ATOM 4121 C CA . ARG B 1 152 ? -5.871 -12.188 -12.812 1 72.81 152 ARG B CA 1
ATOM 4122 C C . ARG B 1 152 ? -4.668 -11.992 -11.898 1 72.81 152 ARG B C 1
ATOM 4124 O O . ARG B 1 152 ? -4.582 -10.984 -11.188 1 72.81 152 ARG B O 1
ATOM 4131 N N . SER B 1 153 ? -3.746 -12.922 -12.094 1 77.06 153 SER B N 1
ATOM 4132 C CA . SER B 1 153 ? -2.572 -12.836 -11.234 1 77.06 153 SER B CA 1
ATOM 4133 C C . SER B 1 153 ? -1.353 -12.344 -12.008 1 77.06 153 SER B C 1
ATOM 4135 O O . SER B 1 153 ? -0.237 -12.344 -11.477 1 77.06 153 SER B O 1
ATOM 4137 N N . ILE B 1 154 ? -1.584 -11.922 -13.172 1 82.19 154 ILE B N 1
ATOM 4138 C CA . ILE B 1 154 ? -0.471 -11.555 -14.039 1 82.19 154 ILE B CA 1
ATOM 4139 C C . ILE B 1 154 ? 0.256 -10.336 -13.461 1 82.19 154 ILE B C 1
ATOM 4141 O O . ILE B 1 154 ? 1.475 -10.211 -13.602 1 82.19 154 ILE B O 1
ATOM 4145 N N . ASP B 1 155 ? -0.431 -9.461 -12.844 1 81.5 155 ASP B N 1
ATOM 4146 C CA . ASP B 1 155 ? 0.193 -8.281 -12.25 1 81.5 155 ASP B CA 1
ATOM 4147 C C . ASP B 1 155 ? 1.239 -8.672 -11.211 1 81.5 155 ASP B C 1
ATOM 4149 O O . ASP B 1 155 ? 2.344 -8.125 -11.195 1 81.5 155 ASP B O 1
ATOM 4153 N N . LYS B 1 156 ? 0.874 -9.594 -10.453 1 83.25 156 LYS B N 1
ATOM 4154 C CA . LYS B 1 156 ? 1.794 -10.055 -9.414 1 83.25 156 LYS B CA 1
ATOM 4155 C C . LYS B 1 156 ? 2.996 -10.773 -10.023 1 83.25 156 LYS B C 1
ATOM 4157 O O . LYS B 1 156 ? 4.121 -10.625 -9.531 1 83.25 156 LYS B O 1
ATOM 4162 N N . ILE B 1 157 ? 2.723 -11.539 -10.992 1 86.69 157 ILE B N 1
ATOM 4163 C CA . ILE B 1 157 ? 3.799 -12.273 -11.648 1 86.69 157 ILE B CA 1
ATOM 4164 C C . ILE B 1 157 ? 4.762 -11.289 -12.32 1 86.69 157 ILE B C 1
ATOM 4166 O O . ILE B 1 157 ? 5.977 -11.477 -12.273 1 86.69 157 ILE B O 1
ATOM 4170 N N . TYR B 1 158 ? 4.176 -10.328 -12.898 1 90.25 158 TYR B N 1
ATOM 4171 C CA . TYR B 1 158 ? 5 -9.289 -13.508 1 90.25 158 TYR B CA 1
ATOM 4172 C C . TYR B 1 158 ? 5.891 -8.617 -12.469 1 90.25 158 TYR B C 1
ATOM 4174 O O . TYR B 1 158 ? 7.074 -8.383 -12.727 1 90.25 158 TYR B O 1
ATOM 4182 N N . GLU B 1 159 ? 5.406 -8.336 -11.32 1 90.44 159 GLU B N 1
ATOM 4183 C CA . GLU B 1 159 ? 6.188 -7.777 -10.219 1 90.44 159 GLU B CA 1
ATOM 4184 C C . GLU B 1 159 ? 7.312 -8.719 -9.805 1 90.44 159 GLU B C 1
ATOM 4186 O O . GLU B 1 159 ? 8.438 -8.281 -9.57 1 90.44 159 GLU B O 1
ATOM 4191 N N . ILE B 1 160 ? 6.988 -9.938 -9.766 1 90.75 160 ILE B N 1
ATOM 4192 C CA . ILE B 1 160 ? 7.938 -10.945 -9.328 1 90.75 160 ILE B CA 1
ATOM 4193 C C . ILE B 1 160 ? 9.102 -11.031 -10.32 1 90.75 160 ILE B C 1
ATOM 4195 O O . ILE B 1 160 ? 10.266 -11.039 -9.922 1 90.75 160 ILE B O 1
ATOM 4199 N N . VAL B 1 161 ? 8.742 -11.086 -11.594 1 95.31 161 VAL B N 1
ATOM 4200 C CA . VAL B 1 161 ? 9.797 -11.258 -12.586 1 95.31 161 VAL B CA 1
ATOM 4201 C C . VAL B 1 161 ? 10.68 -10.016 -12.625 1 95.31 161 VAL B C 1
ATOM 4203 O O . VAL B 1 161 ? 11.898 -10.109 -12.805 1 95.31 161 VAL B O 1
ATOM 4206 N N . VAL B 1 162 ? 10.102 -8.828 -12.461 1 96 162 VAL B N 1
ATOM 4207 C CA . VAL B 1 162 ? 10.875 -7.59 -12.414 1 96 162 VAL B CA 1
ATOM 4208 C C . VAL B 1 162 ? 11.797 -7.605 -11.188 1 96 162 VAL B C 1
ATOM 4210 O O . VAL B 1 162 ? 13 -7.371 -11.312 1 96 162 VAL B O 1
ATOM 4213 N N . TYR B 1 163 ? 11.25 -7.895 -10.094 1 95.31 163 TYR B N 1
ATOM 4214 C CA . TYR B 1 163 ? 12.016 -7.926 -8.859 1 95.31 163 TYR B CA 1
ATOM 4215 C C . TYR B 1 163 ? 13.172 -8.922 -8.961 1 95.31 163 TYR B C 1
ATOM 4217 O O . TYR B 1 163 ? 14.305 -8.609 -8.578 1 95.31 163 TYR B O 1
ATOM 4225 N N . ALA B 1 164 ? 12.859 -10.117 -9.406 1 96.44 164 ALA B N 1
ATOM 4226 C CA . ALA B 1 164 ? 13.859 -11.18 -9.492 1 96.44 164 ALA B CA 1
ATOM 4227 C C . ALA B 1 164 ? 15.062 -10.742 -10.312 1 96.44 164 ALA B C 1
ATOM 4229 O O . ALA B 1 164 ? 16.203 -10.961 -9.914 1 96.44 164 ALA B O 1
ATOM 4230 N N . LEU B 1 165 ? 14.766 -10.141 -11.414 1 97.81 165 LEU B N 1
ATOM 4231 C CA . LEU B 1 165 ? 15.836 -9.68 -12.297 1 97.81 165 LEU B CA 1
ATOM 4232 C C . LEU B 1 165 ? 16.625 -8.547 -11.648 1 97.81 165 LEU B C 1
ATOM 4234 O O . LEU B 1 165 ? 17.859 -8.578 -11.617 1 97.81 165 LEU B O 1
ATOM 4238 N N . PHE B 1 166 ? 15.93 -7.539 -11.164 1 97.06 166 PHE B N 1
ATOM 4239 C CA . PHE B 1 166 ? 16.578 -6.359 -10.594 1 97.06 166 PHE B CA 1
ATOM 4240 C C . PHE B 1 166 ? 17.438 -6.742 -9.391 1 97.06 166 PHE B C 1
ATOM 4242 O O . PHE B 1 166 ? 18.562 -6.277 -9.258 1 97.06 166 PHE B O 1
ATOM 4249 N N . ASP B 1 167 ? 16.828 -7.547 -8.578 1 95.38 167 ASP B N 1
ATOM 4250 C CA . ASP B 1 167 ? 17.547 -7.988 -7.391 1 95.38 167 ASP B CA 1
ATOM 4251 C C . ASP B 1 167 ? 18.812 -8.758 -7.762 1 95.38 167 ASP B C 1
ATOM 4253 O O . ASP B 1 167 ? 19.891 -8.523 -7.195 1 95.38 167 ASP B O 1
ATOM 4257 N N . ALA B 1 168 ? 18.719 -9.656 -8.68 1 96.44 168 ALA B N 1
ATOM 4258 C CA . ALA B 1 168 ? 19.859 -10.461 -9.117 1 96.44 168 ALA B CA 1
ATOM 4259 C C . ALA B 1 168 ? 20.938 -9.578 -9.719 1 96.44 168 ALA B C 1
ATOM 4261 O O . ALA B 1 168 ? 22.125 -9.727 -9.398 1 96.44 168 ALA B O 1
ATOM 4262 N N . LEU B 1 169 ? 20.562 -8.688 -10.547 1 96.25 169 LEU B N 1
ATOM 4263 C CA . LEU B 1 169 ? 21.531 -7.832 -11.227 1 96.25 169 LEU B CA 1
ATOM 4264 C C . LEU B 1 169 ? 22.234 -6.914 -10.234 1 96.25 169 LEU B C 1
ATOM 4266 O O . LEU B 1 169 ? 23.453 -6.777 -10.266 1 96.25 169 LEU B O 1
ATOM 4270 N N . VAL B 1 170 ? 21.484 -6.305 -9.383 1 94.62 170 VAL B N 1
ATOM 4271 C CA . VAL B 1 170 ? 22.062 -5.395 -8.398 1 94.62 170 VAL B CA 1
ATOM 4272 C C . VAL B 1 170 ? 23.031 -6.156 -7.492 1 94.62 170 VAL B C 1
ATOM 4274 O O . VAL B 1 170 ? 24.125 -5.668 -7.195 1 94.62 170 VAL B O 1
ATOM 4277 N N . SER B 1 171 ? 22.625 -7.301 -7.133 1 93.94 171 SER B N 1
ATOM 4278 C CA . SER B 1 171 ? 23.469 -8.125 -6.273 1 93.94 171 SER B CA 1
ATOM 4279 C C . SER B 1 171 ? 24.75 -8.547 -6.992 1 93.94 171 SER B C 1
ATOM 4281 O O . SER B 1 171 ? 25.844 -8.422 -6.445 1 93.94 171 SER B O 1
ATOM 4283 N N . GLU B 1 172 ? 24.656 -8.992 -8.172 1 93.81 172 GLU B N 1
ATOM 4284 C CA . GLU B 1 172 ? 25.797 -9.484 -8.938 1 93.81 172 GLU B CA 1
ATOM 4285 C C . GLU B 1 172 ? 26.75 -8.352 -9.297 1 93.81 172 GLU B C 1
ATOM 4287 O O . GLU B 1 172 ? 27.969 -8.555 -9.375 1 93.81 172 GLU B O 1
ATOM 4292 N N . LEU B 1 173 ? 26.219 -7.219 -9.555 1 92.38 173 LEU B N 1
ATOM 4293 C CA . LEU B 1 173 ? 27.062 -6.059 -9.859 1 92.38 173 LEU B CA 1
ATOM 4294 C C . LEU B 1 173 ? 27.875 -5.637 -8.641 1 92.38 173 LEU B C 1
ATOM 4296 O O . LEU B 1 173 ? 28.875 -4.941 -8.773 1 92.38 173 LEU B O 1
ATOM 4300 N N . GLY B 1 174 ? 27.438 -6 -7.5 1 92.25 174 GLY B N 1
ATOM 4301 C CA . GLY B 1 174 ? 28.172 -5.754 -6.273 1 92.25 174 GLY B CA 1
ATOM 4302 C C . GLY B 1 174 ? 28.125 -4.305 -5.824 1 92.25 174 GLY B C 1
ATOM 4303 O O . GLY B 1 174 ? 29.078 -3.789 -5.254 1 92.25 174 GLY B O 1
ATOM 4304 N N . ILE B 1 175 ? 27.047 -3.678 -6.145 1 91 175 ILE B N 1
ATOM 4305 C CA . ILE B 1 175 ? 26.875 -2.277 -5.77 1 91 175 ILE B CA 1
ATOM 4306 C C . ILE B 1 175 ? 26.719 -2.166 -4.254 1 91 175 ILE B C 1
ATOM 4308 O O . ILE B 1 175 ? 26.062 -2.994 -3.623 1 91 175 ILE B O 1
ATOM 4312 N N . THR B 1 176 ? 27.391 -1.153 -3.713 1 91.94 176 THR B N 1
ATOM 4313 C CA . THR B 1 176 ? 27.312 -0.944 -2.271 1 91.94 176 THR B CA 1
ATOM 4314 C C . THR B 1 176 ? 26.812 0.461 -1.958 1 91.94 176 THR B C 1
ATOM 4316 O O . THR B 1 176 ? 26.938 1.373 -2.775 1 91.94 176 THR B O 1
ATOM 4319 N N . VAL B 1 177 ? 26.156 0.537 -0.848 1 91.69 177 VAL B N 1
ATOM 4320 C CA . VAL B 1 177 ? 25.656 1.799 -0.322 1 91.69 177 VAL B CA 1
ATOM 4321 C C . VAL B 1 177 ? 26.375 2.145 0.98 1 91.69 177 VAL B C 1
ATOM 4323 O O . VAL B 1 177 ? 26.406 1.338 1.911 1 91.69 177 VAL B O 1
ATOM 4326 N N . SER B 1 178 ? 26.969 3.311 0.978 1 91.5 178 SER B N 1
ATOM 4327 C CA . SER B 1 178 ? 27.672 3.775 2.176 1 91.5 178 SER B CA 1
ATOM 4328 C C . SER B 1 178 ? 26.953 4.969 2.797 1 91.5 178 SER B C 1
ATOM 4330 O O . SER B 1 178 ? 26.516 5.875 2.088 1 91.5 178 SER B O 1
ATOM 4332 N N . ILE B 1 179 ? 26.797 4.84 4.059 1 90.94 179 ILE B N 1
ATOM 4333 C CA . ILE B 1 179 ? 26.203 5.938 4.82 1 90.94 179 ILE B CA 1
ATOM 4334 C C . ILE B 1 179 ? 27.281 6.68 5.594 1 90.94 179 ILE B C 1
ATOM 4336 O O . ILE B 1 179 ? 28.062 6.062 6.324 1 90.94 179 ILE B O 1
ATOM 4340 N N . ASP B 1 180 ? 27.328 7.98 5.387 1 89.31 180 ASP B N 1
ATOM 4341 C CA . ASP B 1 180 ? 28.375 8.781 6.012 1 89.31 180 ASP B CA 1
ATOM 4342 C C . ASP B 1 180 ? 27.781 9.945 6.805 1 89.31 180 ASP B C 1
ATOM 4344 O O . ASP B 1 180 ? 26.797 10.547 6.383 1 89.31 180 ASP B O 1
ATOM 4348 N N . PHE B 1 181 ? 28.375 10.141 7.887 1 88.5 181 PHE B N 1
ATOM 4349 C CA . PHE B 1 181 ? 28.047 11.297 8.711 1 88.5 181 PHE B CA 1
ATOM 4350 C C . PHE B 1 181 ? 29.172 12.328 8.648 1 88.5 181 PHE B C 1
ATOM 4352 O O . PHE B 1 181 ? 30.344 11.992 8.812 1 88.5 181 PHE B O 1
ATOM 4359 N N . PRO B 1 182 ? 28.766 13.57 8.445 1 88.75 182 PRO B N 1
ATOM 4360 C CA . PRO B 1 182 ? 29.812 14.594 8.398 1 88.75 182 PRO B CA 1
ATOM 4361 C C . PRO B 1 182 ? 30.375 14.922 9.781 1 88.75 182 PRO B C 1
ATOM 4363 O O . PRO B 1 182 ? 29.625 15.266 10.695 1 88.75 182 PRO B O 1
ATOM 4366 N N . LYS B 1 183 ? 31.609 14.984 9.859 1 87.12 183 LYS B N 1
ATOM 4367 C CA . LYS B 1 183 ? 32.281 15.211 11.125 1 87.12 183 LYS B CA 1
ATOM 4368 C C . LYS B 1 183 ? 32 16.609 11.672 1 87.12 183 LYS B C 1
ATOM 4370 O O . LYS B 1 183 ? 32 16.812 12.883 1 87.12 183 LYS B O 1
ATOM 4375 N N . GLU B 1 184 ? 31.766 17.469 10.773 1 89.25 184 GLU B N 1
ATOM 4376 C CA . GLU B 1 184 ? 31.5 18.844 11.18 1 89.25 184 GLU B CA 1
ATOM 4377 C C . GLU B 1 184 ? 30.203 18.938 11.984 1 89.25 184 GLU B C 1
ATOM 4379 O O . GLU B 1 184 ? 30 19.906 12.727 1 89.25 184 GLU B O 1
ATOM 4384 N N . ASN B 1 185 ? 29.406 17.938 11.914 1 88.62 185 ASN B N 1
ATOM 4385 C CA . ASN B 1 185 ? 28.109 17.969 12.602 1 88.62 185 ASN B CA 1
ATOM 4386 C C . ASN B 1 185 ? 28.094 17.047 13.812 1 88.62 185 ASN B C 1
ATOM 4388 O O . ASN B 1 185 ? 27.031 16.656 14.289 1 88.62 185 ASN B O 1
ATOM 4392 N N . LEU B 1 186 ? 29.172 16.719 14.297 1 88 186 LEU B N 1
ATOM 4393 C CA . LEU B 1 186 ? 29.281 15.805 15.43 1 88 186 LEU B CA 1
ATOM 4394 C C . LEU B 1 186 ? 28.516 16.359 16.641 1 88 186 LEU B C 1
ATOM 4396 O O . LEU B 1 186 ? 27.969 15.594 17.422 1 88 186 LEU B O 1
ATOM 4400 N N . PHE B 1 187 ? 28.547 17.641 16.781 1 90.88 187 PHE B N 1
ATOM 4401 C CA . PHE B 1 187 ? 27.844 18.25 17.891 1 90.88 187 PHE B CA 1
ATOM 4402 C C . PHE B 1 187 ? 26.344 17.969 17.797 1 90.88 187 PHE B C 1
ATOM 4404 O O . PHE B 1 187 ? 25.688 17.75 18.812 1 90.88 187 PHE B O 1
ATOM 4411 N N . LEU B 1 188 ? 25.844 17.906 16.656 1 91.62 188 LEU B N 1
ATOM 4412 C CA . LEU B 1 188 ? 24.438 17.562 16.453 1 91.62 188 LEU B CA 1
ATOM 4413 C C . LEU B 1 188 ? 24.188 16.094 16.766 1 91.62 188 LEU B C 1
ATOM 4415 O O . LEU B 1 188 ? 23.172 15.75 17.359 1 91.62 188 LEU B O 1
ATOM 4419 N N . TRP B 1 189 ? 25.125 15.375 16.344 1 88.69 189 TRP B N 1
ATOM 4420 C CA . TRP B 1 189 ? 25.016 13.938 16.609 1 88.69 189 TRP B CA 1
ATOM 4421 C C . TRP B 1 189 ? 24.922 13.672 18.109 1 88.69 189 TRP B C 1
ATOM 4423 O O . TRP B 1 189 ? 24.109 12.836 18.547 1 88.69 189 TRP B O 1
ATOM 4433 N N . GLU B 1 190 ? 25.703 14.352 18.797 1 90.12 190 GLU B N 1
ATOM 4434 C CA . GLU B 1 190 ? 25.703 14.172 20.234 1 90.12 190 GLU B CA 1
ATOM 4435 C C . GLU B 1 190 ? 24.391 14.641 20.859 1 90.12 190 GLU B C 1
ATOM 4437 O O . GLU B 1 190 ? 23.859 13.984 21.75 1 90.12 190 GLU B O 1
ATOM 4442 N N . GLU B 1 191 ? 23.922 15.68 20.344 1 93.56 191 GLU B N 1
ATOM 4443 C CA . GLU B 1 191 ? 22.672 16.219 20.859 1 93.56 191 GLU B CA 1
ATOM 4444 C C . GLU B 1 191 ? 21.516 15.258 20.594 1 93.56 191 GLU B C 1
ATOM 4446 O O . GLU B 1 191 ? 20.656 15.055 21.453 1 93.56 191 GLU B O 1
ATOM 4451 N N . TYR B 1 192 ? 21.562 14.695 19.438 1 92.81 192 TYR B N 1
ATOM 4452 C CA . TYR B 1 192 ? 20.453 13.836 19.016 1 92.81 192 TYR B CA 1
ATOM 4453 C C . TYR B 1 192 ? 20.891 12.375 18.984 1 92.81 192 TYR B C 1
ATOM 4455 O O . TYR B 1 192 ? 20.469 11.609 18.109 1 92.81 192 TYR B O 1
ATOM 4463 N N . GLN B 1 193 ? 21.672 12.031 19.828 1 90.25 193 GLN B N 1
ATOM 4464 C CA . GLN B 1 193 ? 22.297 10.711 19.859 1 90.25 193 GLN B CA 1
ATOM 4465 C C . GLN B 1 193 ? 21.25 9.609 19.953 1 90.25 193 GLN B C 1
ATOM 4467 O O . GLN B 1 193 ? 21.359 8.578 19.281 1 90.25 193 GLN B O 1
ATOM 4472 N N . ASP B 1 194 ? 20.297 9.797 20.719 1 91.38 194 ASP B N 1
ATOM 4473 C CA . ASP B 1 194 ? 19.266 8.789 20.891 1 91.38 194 ASP B CA 1
ATOM 4474 C C . ASP B 1 194 ? 18.547 8.5 19.562 1 91.38 194 ASP B C 1
ATOM 4476 O O . ASP B 1 194 ? 18.344 7.336 19.219 1 91.38 194 ASP B O 1
ATOM 4480 N N . PHE B 1 195 ? 18.266 9.531 18.938 1 92.88 195 PHE B N 1
ATOM 4481 C CA . PHE B 1 195 ? 17.625 9.406 17.625 1 92.88 195 PHE B CA 1
ATOM 4482 C C . PHE B 1 195 ? 18.562 8.711 16.641 1 92.88 195 PHE B C 1
ATOM 4484 O O . PHE B 1 195 ? 18.156 7.766 15.969 1 92.88 195 PHE B O 1
ATOM 4491 N N . ALA B 1 196 ? 19.75 9.219 16.578 1 89.5 196 ALA B N 1
ATOM 4492 C CA . ALA B 1 196 ? 20.734 8.703 15.609 1 89.5 196 ALA B CA 1
ATOM 4493 C C . ALA B 1 196 ? 20.984 7.219 15.82 1 89.5 196 ALA B C 1
ATOM 4495 O O . ALA B 1 196 ? 21.047 6.449 14.859 1 89.5 196 ALA B O 1
ATOM 4496 N N . GLU B 1 197 ? 21.016 6.832 16.969 1 87.81 197 GLU B N 1
ATOM 4497 C CA . GLU B 1 197 ? 21.312 5.434 17.281 1 87.81 197 GLU B CA 1
ATOM 4498 C C . GLU B 1 197 ? 20.125 4.535 16.922 1 87.81 197 GLU B C 1
ATOM 4500 O O . GLU B 1 197 ? 20.312 3.389 16.516 1 87.81 197 GLU B O 1
ATOM 4505 N N . LYS B 1 198 ? 18.984 5.027 17.062 1 90.06 198 LYS B N 1
ATOM 4506 C CA . LYS B 1 198 ? 17.797 4.211 16.844 1 90.06 198 LYS B CA 1
ATOM 4507 C C . LYS B 1 198 ? 17.438 4.156 15.359 1 90.06 198 LYS B C 1
ATOM 4509 O O . LYS B 1 198 ? 16.938 3.139 14.875 1 90.06 198 LYS B O 1
ATOM 4514 N N . ILE B 1 199 ? 17.703 5.195 14.656 1 91.62 199 ILE B N 1
ATOM 4515 C CA . ILE B 1 199 ? 17.188 5.324 13.297 1 91.62 199 ILE B CA 1
ATOM 4516 C C . ILE B 1 199 ? 18.328 5.082 12.297 1 91.62 199 ILE B C 1
ATOM 4518 O O . ILE B 1 199 ? 18.141 4.371 11.305 1 91.62 199 ILE B O 1
ATOM 4522 N N . ILE B 1 200 ? 19.453 5.648 12.398 1 85.5 200 ILE B N 1
ATOM 4523 C CA . ILE B 1 200 ? 20.547 5.578 11.43 1 85.5 200 ILE B CA 1
ATOM 4524 C C . ILE B 1 200 ? 21.469 4.418 11.781 1 85.5 200 ILE B C 1
ATOM 4526 O O . ILE B 1 200 ? 22.016 3.766 10.891 1 85.5 200 ILE B O 1
ATOM 4530 N N . THR B 1 201 ? 21.516 3.875 12.875 1 75.75 201 THR B N 1
ATOM 4531 C CA . THR B 1 201 ? 22.359 2.846 13.461 1 75.75 201 THR B CA 1
ATOM 4532 C C . THR B 1 201 ? 23.781 2.941 12.898 1 75.75 201 THR B C 1
ATOM 4534 O O . THR B 1 201 ? 24.156 2.182 12 1 75.75 201 THR B O 1
ATOM 4537 N N . MET B 1 202 ? 24.484 4.004 13.055 1 71.56 202 MET B N 1
ATOM 4538 C CA . MET B 1 202 ? 25.875 4.113 12.625 1 71.56 202 MET B CA 1
ATOM 4539 C C . MET B 1 202 ? 26.828 3.805 13.773 1 71.56 202 MET B C 1
ATOM 4541 O O . MET B 1 202 ? 26.594 4.227 14.906 1 71.56 202 MET B O 1
ATOM 4545 N N . PRO B 1 203 ? 27.656 2.955 13.453 1 58.78 203 PRO B N 1
ATOM 4546 C CA . PRO B 1 203 ? 28.688 2.824 14.477 1 58.78 203 PRO B CA 1
ATOM 4547 C C . PRO B 1 203 ? 29.453 4.129 14.727 1 58.78 203 PRO B C 1
ATOM 4549 O O . PRO B 1 203 ? 29.578 4.949 13.82 1 58.78 203 PRO B O 1
ATOM 4552 N N . LYS B 1 204 ? 29.562 4.812 15.93 1 55.06 204 LYS B N 1
ATOM 4553 C CA . LYS B 1 204 ? 30.172 6.07 16.359 1 55.06 204 LYS B CA 1
ATOM 4554 C C . LYS B 1 204 ? 31.312 6.477 15.414 1 55.06 204 LYS B C 1
ATOM 4556 O O . LYS B 1 204 ? 31.453 7.656 15.086 1 55.06 204 LYS B O 1
ATOM 4561 N N . ASN B 1 205 ? 32.094 5.676 15.117 1 54.25 205 ASN B N 1
ATOM 4562 C CA . ASN B 1 205 ? 33.312 6.094 14.422 1 54.25 205 ASN B CA 1
ATOM 4563 C C . ASN B 1 205 ? 33.375 5.492 13.016 1 54.25 205 ASN B C 1
ATOM 4565 O O . ASN B 1 205 ? 34.438 5.516 12.383 1 54.25 205 ASN B O 1
ATOM 4569 N N . GLU B 1 206 ? 32.188 5.027 12.562 1 63.06 206 GLU B N 1
ATOM 4570 C CA . GLU B 1 206 ? 32.5 4.289 11.352 1 63.06 206 GLU B CA 1
ATOM 4571 C C . GLU B 1 206 ? 31.406 4.441 10.305 1 63.06 206 GLU B C 1
ATOM 4573 O O . GLU B 1 206 ? 30.344 4.973 10.594 1 63.06 206 GLU B O 1
ATOM 4578 N N . HIS B 1 207 ? 31.859 4.414 9.039 1 74 207 HIS B N 1
ATOM 4579 C CA . HIS B 1 207 ? 31.062 4.305 7.82 1 74 207 HIS B CA 1
ATOM 4580 C C . HIS B 1 207 ? 30.297 2.984 7.773 1 74 207 HIS B C 1
ATOM 4582 O O . HIS B 1 207 ? 30.828 1.939 8.156 1 74 207 HIS B O 1
ATOM 4588 N N . LEU B 1 208 ? 28.953 3.141 7.633 1 84.56 208 LEU B N 1
ATOM 4589 C CA . LEU B 1 208 ? 28.172 1.928 7.414 1 84.56 208 LEU B CA 1
ATOM 4590 C C . LEU B 1 208 ? 28.078 1.611 5.926 1 84.56 208 LEU B C 1
ATOM 4592 O O . LEU B 1 208 ? 27.719 2.48 5.125 1 84.56 208 LEU B O 1
ATOM 4596 N N . LYS B 1 209 ? 28.656 0.499 5.625 1 88.25 209 LYS B N 1
ATOM 4597 C CA . LYS B 1 209 ? 28.578 0.036 4.242 1 88.25 209 LYS B CA 1
ATOM 4598 C C . LYS B 1 209 ? 27.625 -1.154 4.113 1 88.25 209 LYS B C 1
ATOM 4600 O O . LYS B 1 209 ? 27.766 -2.143 4.836 1 88.25 209 LYS B O 1
ATOM 4605 N N . LEU B 1 210 ? 26.609 -1.012 3.225 1 90.56 210 LEU B N 1
ATOM 4606 C CA . LEU B 1 210 ? 25.609 -2.047 2.988 1 90.56 210 LEU B CA 1
ATOM 4607 C C . LEU B 1 210 ? 25.547 -2.418 1.51 1 90.56 210 LEU B C 1
ATOM 4609 O O . LEU B 1 210 ? 25.812 -1.578 0.644 1 90.56 210 LEU B O 1
ATOM 4613 N N . PRO B 1 211 ? 25.266 -3.693 1.281 1 93.25 211 PRO B N 1
ATOM 4614 C CA . PRO B 1 211 ? 24.969 -4 -0.121 1 93.25 211 PRO B CA 1
ATOM 4615 C C . PRO B 1 211 ? 23.719 -3.299 -0.63 1 93.25 211 PRO B C 1
ATOM 4617 O O . PRO B 1 211 ? 22.75 -3.127 0.121 1 93.25 211 PRO B O 1
ATOM 4620 N N . ALA B 1 212 ? 23.797 -2.861 -1.864 1 93.62 212 ALA B N 1
ATOM 4621 C CA . ALA B 1 212 ? 22.578 -2.332 -2.475 1 93.62 212 ALA B CA 1
ATOM 4622 C C . ALA B 1 212 ? 21.516 -3.42 -2.615 1 93.62 212 ALA B C 1
ATOM 4624 O O . ALA B 1 212 ? 21.828 -4.562 -2.961 1 93.62 212 ALA B O 1
ATOM 4625 N N . LYS B 1 213 ? 20.297 -3.025 -2.305 1 94 213 LYS B N 1
ATOM 4626 C CA . LYS B 1 213 ? 19.203 -3.992 -2.344 1 94 213 LYS B CA 1
ATOM 4627 C C . LYS B 1 213 ? 17.906 -3.344 -2.832 1 94 213 LYS B C 1
ATOM 4629 O O . LYS B 1 213 ? 17.703 -2.145 -2.639 1 94 213 LYS B O 1
ATOM 4634 N N . ILE B 1 214 ? 17.141 -4.16 -3.457 1 92.44 214 ILE B N 1
ATOM 4635 C CA . ILE B 1 214 ? 15.781 -3.797 -3.828 1 92.44 214 ILE B CA 1
ATOM 4636 C C . ILE B 1 214 ? 14.789 -4.602 -2.996 1 92.44 214 ILE B C 1
ATOM 4638 O O . ILE B 1 214 ? 14.977 -5.801 -2.781 1 92.44 214 ILE B O 1
ATOM 4642 N N . HIS B 1 215 ? 13.812 -3.883 -2.502 1 88.56 215 HIS B N 1
ATOM 4643 C CA . HIS B 1 215 ? 12.805 -4.523 -1.673 1 88.56 215 HIS B CA 1
ATOM 4644 C C . HIS B 1 215 ? 11.414 -4.402 -2.299 1 88.56 215 HIS B C 1
ATOM 4646 O O . HIS B 1 215 ? 11.086 -3.365 -2.879 1 88.56 215 HIS B O 1
ATOM 4652 N N . ARG B 1 216 ? 10.594 -5.402 -2.039 1 84.44 216 ARG B N 1
ATOM 4653 C CA . ARG B 1 216 ? 9.195 -5.344 -2.445 1 84.44 216 ARG B CA 1
ATOM 4654 C C . ARG B 1 216 ? 8.32 -4.824 -1.312 1 84.44 216 ARG B C 1
ATOM 4656 O O . ARG B 1 216 ? 8.555 -5.137 -0.143 1 84.44 216 ARG B O 1
ATOM 4663 N N . VAL B 1 217 ? 7.488 -3.803 -1.408 1 72.5 217 VAL B N 1
ATOM 4664 C CA . VAL B 1 217 ? 6.645 -3.227 -0.365 1 72.5 217 VAL B CA 1
ATOM 4665 C C . VAL B 1 217 ? 5.523 -4.199 -0.015 1 72.5 217 VAL B C 1
ATOM 4667 O O . VAL B 1 217 ? 5.168 -4.352 1.157 1 72.5 217 VAL B O 1
ATOM 4670 N N . GLY B 1 218 ? 4.773 -4.797 -0.735 1 59.34 218 GLY B N 1
ATOM 4671 C CA . GLY B 1 218 ? 3.631 -5.57 -0.274 1 59.34 218 GLY B CA 1
ATOM 4672 C C . GLY B 1 218 ? 3.332 -6.77 -1.15 1 59.34 218 GLY B C 1
ATOM 4673 O O . GLY B 1 218 ? 3.627 -6.762 -2.346 1 59.34 218 GLY B O 1
ATOM 4674 N N . VAL B 1 219 ? 3.283 -7.93 -0.317 1 48.41 219 VAL B N 1
ATOM 4675 C CA . VAL B 1 219 ? 2.738 -9.094 -1 1 48.41 219 VAL B CA 1
ATOM 4676 C C . VAL B 1 219 ? 1.216 -9 -1.06 1 48.41 219 VAL B C 1
ATOM 4678 O O . VAL B 1 219 ? 0.561 -9.805 -1.726 1 48.41 219 VAL B O 1
ATOM 4681 N N . THR B 1 220 ? 0.73 -7.766 -0.37 1 43.09 220 THR B N 1
ATOM 4682 C CA . THR B 1 220 ? -0.727 -7.707 -0.32 1 43.09 220 THR B CA 1
ATOM 4683 C C . THR B 1 220 ? -1.272 -6.852 -1.461 1 43.09 220 THR B C 1
ATOM 4685 O O . THR B 1 220 ? -0.607 -5.926 -1.923 1 43.09 220 THR B O 1
ATOM 4688 N N . ASN B 1 221 ? -2.359 -7.223 -2.041 1 41.44 221 ASN B N 1
ATOM 4689 C CA . ASN B 1 221 ? -3.012 -6.594 -3.186 1 41.44 221 ASN B CA 1
ATOM 4690 C C . ASN B 1 221 ? -3.492 -5.184 -2.852 1 41.44 221 ASN B C 1
ATOM 4692 O O . ASN B 1 221 ? -3.629 -4.34 -3.74 1 41.44 221 ASN B O 1
ATOM 4696 N N . ALA B 1 222 ? -4.031 -4.938 -1.688 1 41.19 222 ALA B N 1
ATOM 4697 C CA . ALA B 1 222 ? -4.668 -3.672 -1.335 1 41.19 222 ALA B CA 1
ATOM 4698 C C . ALA B 1 222 ? -3.701 -2.504 -1.516 1 41.19 222 ALA B C 1
ATOM 4700 O O . ALA B 1 222 ? -4.125 -1.366 -1.725 1 41.19 222 ALA B O 1
ATOM 4701 N N . ALA B 1 223 ? -2.41 -2.891 -1.465 1 42.72 223 ALA B N 1
ATOM 4702 C CA . ALA B 1 223 ? -1.382 -1.859 -1.566 1 42.72 223 ALA B CA 1
ATOM 4703 C C . ALA B 1 223 ? -1.25 -1.354 -3 1 42.72 223 ALA B C 1
ATOM 4705 O O . ALA B 1 223 ? -0.306 -0.63 -3.326 1 42.72 223 ALA B O 1
ATOM 4706 N N . ASP B 1 224 ? -2.086 -1.76 -3.922 1 44.59 224 ASP B N 1
ATOM 4707 C CA . ASP B 1 224 ? -1.886 -1.562 -5.355 1 44.59 224 ASP B CA 1
ATOM 4708 C C . ASP B 1 224 ? -1.681 -0.084 -5.68 1 44.59 224 ASP B C 1
ATOM 4710 O O . ASP B 1 224 ? -1.246 0.26 -6.781 1 44.59 224 ASP B O 1
ATOM 4714 N N . ARG B 1 225 ? -2.26 0.752 -4.816 1 49.19 225 ARG B N 1
ATOM 4715 C CA . ARG B 1 225 ? -2.09 2.137 -5.246 1 49.19 225 ARG B CA 1
ATOM 4716 C C . ARG B 1 225 ? -0.825 2.744 -4.648 1 49.19 225 ARG B C 1
ATOM 4718 O O . ARG B 1 225 ? -0.534 3.922 -4.863 1 49.19 225 ARG B O 1
ATOM 4725 N N . GLY B 1 226 ? -0.048 1.75 -4.23 1 61.81 226 GLY B N 1
ATOM 4726 C CA . GLY B 1 226 ? 1.159 2.346 -3.682 1 61.81 226 GLY B CA 1
ATOM 4727 C C . GLY B 1 226 ? 2.43 1.82 -4.32 1 61.81 226 GLY B C 1
ATOM 4728 O O . GLY B 1 226 ? 2.4 1.312 -5.445 1 61.81 226 GLY B O 1
ATOM 4729 N N . LEU B 1 227 ? 3.508 2.051 -3.812 1 77.44 227 LEU B N 1
ATOM 4730 C CA . LEU B 1 227 ? 4.867 1.704 -4.207 1 77.44 227 LEU B CA 1
ATOM 4731 C C . LEU B 1 227 ? 5.062 0.192 -4.223 1 77.44 227 LEU B C 1
ATOM 4733 O O . LEU B 1 227 ? 4.629 -0.504 -3.301 1 77.44 227 LEU B O 1
ATOM 4737 N N . ASP B 1 228 ? 5.523 -0.317 -5.41 1 85.81 228 ASP B N 1
ATOM 4738 C CA . ASP B 1 228 ? 5.727 -1.756 -5.543 1 85.81 228 ASP B CA 1
ATOM 4739 C C . ASP B 1 228 ? 7.074 -2.176 -4.953 1 85.81 228 ASP B C 1
ATOM 4741 O O . ASP B 1 228 ? 7.164 -3.193 -4.266 1 85.81 228 ASP B O 1
ATOM 4745 N N . MET B 1 229 ? 8.086 -1.39 -5.34 1 89.5 229 MET B N 1
ATOM 4746 C CA . MET B 1 229 ? 9.438 -1.715 -4.879 1 89.5 229 MET B CA 1
ATOM 4747 C C . MET B 1 229 ? 10.195 -0.452 -4.496 1 89.5 229 MET B C 1
ATOM 4749 O O . MET B 1 229 ? 9.914 0.632 -5.008 1 89.5 229 MET B O 1
ATOM 4753 N N . TRP B 1 230 ? 11.102 -0.652 -3.602 1 88.94 230 TRP B N 1
ATOM 4754 C CA . TRP B 1 230 ? 12.008 0.438 -3.248 1 88.94 230 TRP B CA 1
ATOM 4755 C C . TRP B 1 230 ? 13.414 -0.084 -3.002 1 88.94 230 TRP B C 1
ATOM 4757 O O . TRP B 1 230 ? 13.617 -1.283 -2.797 1 88.94 230 TRP B O 1
ATOM 4767 N N . SER B 1 231 ? 14.406 0.814 -3.135 1 91.94 231 SER B N 1
ATOM 4768 C CA . SER B 1 231 ? 15.797 0.415 -2.939 1 91.94 231 SER B CA 1
ATOM 4769 C C . SER B 1 231 ? 16.438 1.193 -1.797 1 91.94 231 SER B C 1
ATOM 4771 O O . SER B 1 231 ? 16.016 2.307 -1.481 1 91.94 231 SER B O 1
ATOM 4773 N N . ASN B 1 232 ? 17.484 0.573 -1.273 1 90.75 232 ASN B N 1
ATOM 4774 C CA . ASN B 1 232 ? 18.219 1.271 -0.228 1 90.75 232 ASN B CA 1
ATOM 4775 C C . ASN B 1 232 ? 19.219 2.258 -0.816 1 90.75 232 ASN B C 1
ATOM 4777 O O . ASN B 1 232 ? 20.172 2.666 -0.14 1 90.75 232 ASN B O 1
ATOM 4781 N N . PHE B 1 233 ? 19.078 2.566 -2.057 1 89.06 233 PHE B N 1
ATOM 4782 C CA . PHE B 1 233 ? 19.906 3.596 -2.682 1 89.06 233 PHE B CA 1
ATOM 4783 C C . PHE B 1 233 ? 19.031 4.66 -3.34 1 89.06 233 PHE B C 1
ATOM 4785 O O . PHE B 1 233 ? 19.5 5.395 -4.211 1 89.06 233 PHE B O 1
ATOM 4792 N N . GLY B 1 234 ? 17.766 4.633 -2.965 1 88.56 234 GLY B N 1
ATOM 4793 C CA . GLY B 1 234 ? 16.938 5.809 -3.184 1 88.56 234 GLY B CA 1
ATOM 4794 C C . GLY B 1 234 ? 16.016 5.68 -4.387 1 88.56 234 GLY B C 1
ATOM 4795 O O . GLY B 1 234 ? 15.406 6.66 -4.816 1 88.56 234 GLY B O 1
ATOM 4796 N N . LEU B 1 235 ? 15.867 4.574 -4.914 1 91.25 235 LEU B N 1
ATOM 4797 C CA . LEU B 1 235 ? 15.047 4.367 -6.102 1 91.25 235 LEU B CA 1
ATOM 4798 C C . LEU B 1 235 ? 13.695 3.758 -5.73 1 91.25 235 LEU B C 1
ATOM 4800 O O . LEU B 1 235 ? 13.633 2.801 -4.953 1 91.25 235 LEU B O 1
ATOM 4804 N N . ALA B 1 236 ? 12.656 4.398 -6.223 1 90.44 236 ALA B N 1
ATOM 4805 C CA . ALA B 1 236 ? 11.328 3.795 -6.188 1 90.44 236 ALA B CA 1
ATOM 4806 C C . ALA B 1 236 ? 10.969 3.17 -7.531 1 90.44 236 ALA B C 1
ATOM 4808 O O . ALA B 1 236 ? 11.227 3.76 -8.586 1 90.44 236 ALA B O 1
ATOM 4809 N N . ILE B 1 237 ? 10.398 1.988 -7.504 1 90.88 237 ILE B N 1
ATOM 4810 C CA . ILE B 1 237 ? 10.07 1.276 -8.734 1 90.88 237 ILE B CA 1
ATOM 4811 C C . ILE B 1 237 ? 8.578 0.937 -8.742 1 90.88 237 ILE B C 1
ATOM 4813 O O . ILE B 1 237 ? 8.07 0.303 -7.816 1 90.88 237 ILE B O 1
ATOM 4817 N N . GLN B 1 238 ? 7.906 1.408 -9.734 1 89.94 238 GLN B N 1
ATOM 4818 C CA . GLN B 1 238 ? 6.5 1.081 -9.938 1 89.94 238 GLN B CA 1
ATOM 4819 C C . GLN B 1 238 ? 6.312 0.173 -11.148 1 89.94 238 GLN B C 1
ATOM 4821 O O . GLN B 1 238 ? 6.785 0.485 -12.242 1 89.94 238 GLN B O 1
ATOM 4826 N N . VAL B 1 239 ? 5.609 -0.92 -10.984 1 90.19 239 VAL B N 1
ATOM 4827 C CA . VAL B 1 239 ? 5.418 -1.914 -12.039 1 90.19 239 VAL B CA 1
ATOM 4828 C C . VAL B 1 239 ? 3.953 -1.943 -12.461 1 90.19 239 VAL B C 1
ATOM 4830 O O . VAL B 1 239 ? 3.059 -2.062 -11.625 1 90.19 239 VAL B O 1
ATOM 4833 N N . LYS B 1 240 ? 3.742 -1.783 -13.734 1 86.06 240 LYS B N 1
ATOM 4834 C CA . LYS B 1 240 ? 2.41 -1.876 -14.328 1 86.06 240 LYS B CA 1
ATOM 4835 C C . LYS B 1 240 ? 2.41 -2.789 -15.547 1 86.06 240 LYS B C 1
ATOM 4837 O O . LYS B 1 240 ? 3.16 -2.561 -16.5 1 86.06 240 LYS B O 1
ATOM 4842 N N . HIS B 1 241 ? 1.627 -3.793 -15.516 1 87.69 241 HIS B N 1
ATOM 4843 C CA . HIS B 1 241 ? 1.538 -4.66 -16.688 1 87.69 241 HIS B CA 1
ATOM 4844 C C . HIS B 1 241 ? 0.58 -4.086 -17.719 1 87.69 241 HIS B C 1
ATOM 4846 O O . HIS B 1 241 ? -0.322 -4.781 -18.188 1 87.69 241 HIS B O 1
ATOM 4852 N N . LEU B 1 242 ? 0.607 -2.83 -17.938 1 86.69 242 LEU B N 1
ATOM 4853 C CA . LEU B 1 242 ? -0.212 -2.078 -18.875 1 86.69 242 LEU B CA 1
ATOM 4854 C C . LEU B 1 242 ? 0.647 -1.137 -19.719 1 86.69 242 LEU B C 1
ATOM 4856 O O . LEU B 1 242 ? 1.827 -0.938 -19.422 1 86.69 242 LEU B O 1
ATOM 4860 N N . SER B 1 243 ? -0.038 -0.699 -20.797 1 88.81 243 SER B N 1
ATOM 4861 C CA . SER B 1 243 ? 0.611 0.355 -21.562 1 88.81 243 SER B CA 1
ATOM 4862 C C . SER B 1 243 ? 0.589 1.683 -20.812 1 88.81 243 SER B C 1
ATOM 4864 O O . SER B 1 243 ? -0.455 2.1 -20.312 1 88.81 243 SER B O 1
ATOM 4866 N N . LEU B 1 244 ? 1.733 2.275 -20.797 1 89.25 244 LEU B N 1
ATOM 4867 C CA . LEU B 1 244 ? 1.887 3.531 -20.078 1 89.25 244 LEU B CA 1
ATOM 4868 C C . LEU B 1 244 ? 1.511 4.719 -20.953 1 89.25 244 LEU B C 1
ATOM 4870 O O . LEU B 1 244 ? 2.115 4.93 -22 1 89.25 244 LEU B O 1
ATOM 4874 N N . ASP B 1 245 ? 0.587 5.418 -20.516 1 86.62 245 ASP B N 1
ATOM 4875 C CA . ASP B 1 245 ? 0.263 6.695 -21.141 1 86.62 245 ASP B CA 1
ATOM 4876 C C . ASP B 1 245 ? 0.522 7.859 -20.188 1 86.62 245 ASP B C 1
ATOM 4878 O O . ASP B 1 245 ? 1.021 7.656 -19.078 1 86.62 245 ASP B O 1
ATOM 4882 N N . GLU B 1 246 ? 0.26 9.016 -20.625 1 80.94 246 GLU B N 1
ATOM 4883 C CA . GLU B 1 246 ? 0.612 10.188 -19.828 1 80.94 246 GLU B CA 1
ATOM 4884 C C . GLU B 1 246 ? -0.218 10.266 -18.547 1 80.94 246 GLU B C 1
ATOM 4886 O O . GLU B 1 246 ? 0.298 10.617 -17.484 1 80.94 246 GLU B O 1
ATOM 4891 N N . GLU B 1 247 ? -1.409 9.891 -18.672 1 77.12 247 GLU B N 1
ATOM 4892 C CA . GLU B 1 247 ? -2.295 9.945 -17.516 1 77.12 247 GLU B CA 1
ATOM 4893 C C . GLU B 1 247 ? -1.848 8.969 -16.422 1 77.12 247 GLU B C 1
ATOM 4895 O O . GLU B 1 247 ? -1.771 9.328 -15.25 1 77.12 247 GLU B O 1
ATOM 4900 N N . LEU B 1 248 ? -1.532 7.875 -16.891 1 82.44 248 LEU B N 1
ATOM 4901 C CA . LEU B 1 248 ? -1.072 6.855 -15.953 1 82.44 248 LEU B CA 1
ATOM 4902 C C . LEU B 1 248 ? 0.257 7.258 -15.32 1 82.44 248 LEU B C 1
ATOM 4904 O O . LEU B 1 248 ? 0.465 7.066 -14.125 1 82.44 248 LEU B O 1
ATOM 4908 N N . ALA B 1 249 ? 1.096 7.766 -16.094 1 83.5 249 ALA B N 1
ATOM 4909 C CA . ALA B 1 249 ? 2.391 8.211 -15.586 1 83.5 249 ALA B CA 1
ATOM 4910 C C . ALA B 1 249 ? 2.221 9.289 -14.523 1 83.5 249 ALA B C 1
ATOM 4912 O O . ALA B 1 249 ? 2.869 9.25 -13.469 1 83.5 249 ALA B O 1
ATOM 4913 N N . GLU B 1 250 ? 1.43 10.172 -14.805 1 78.69 250 GLU B N 1
ATOM 4914 C CA . GLU B 1 250 ? 1.18 11.258 -13.852 1 78.69 250 GLU B CA 1
ATOM 4915 C C . GLU B 1 250 ? 0.592 10.719 -12.555 1 78.69 250 GLU B C 1
ATOM 4917 O O . GLU B 1 250 ? 0.977 11.156 -11.469 1 78.69 250 GLU B O 1
ATOM 4922 N N . ASP B 1 251 ? -0.246 9.812 -12.734 1 77 251 ASP B N 1
ATOM 4923 C CA . ASP B 1 251 ? -0.866 9.211 -11.555 1 77 251 ASP B CA 1
ATOM 4924 C C . ASP B 1 251 ? 0.174 8.508 -10.688 1 77 251 ASP B C 1
ATOM 4926 O O . ASP B 1 251 ? 0.145 8.625 -9.461 1 77 251 ASP B O 1
ATOM 4930 N N . ILE B 1 252 ? 1.047 7.84 -11.328 1 79.75 252 ILE B N 1
ATOM 4931 C CA . ILE B 1 252 ? 2.082 7.098 -10.617 1 79.75 252 ILE B CA 1
ATOM 4932 C C . ILE B 1 252 ? 2.99 8.07 -9.867 1 79.75 252 ILE B C 1
ATOM 4934 O O . ILE B 1 252 ? 3.234 7.906 -8.672 1 79.75 252 ILE B O 1
ATOM 4938 N N . VAL B 1 253 ? 3.393 9.125 -10.516 1 80.31 253 VAL B N 1
ATOM 4939 C CA . VAL B 1 253 ? 4.359 10.055 -9.945 1 80.31 253 VAL B CA 1
ATOM 4940 C C . VAL B 1 253 ? 3.709 10.852 -8.812 1 80.31 253 VAL B C 1
ATOM 4942 O O . VAL B 1 253 ? 4.352 11.141 -7.805 1 80.31 253 VAL B O 1
ATOM 4945 N N . SER B 1 254 ? 2.539 11.102 -9.008 1 74.19 254 SER B N 1
ATOM 4946 C CA . SER B 1 254 ? 1.842 11.898 -8 1 74.19 254 SER B CA 1
ATOM 4947 C C . SER B 1 254 ? 1.589 11.078 -6.734 1 74.19 254 SER B C 1
ATOM 4949 O O . SER B 1 254 ? 1.477 11.641 -5.641 1 74.19 254 SER B O 1
ATOM 4951 N N . SER B 1 255 ? 1.609 9.805 -6.902 1 73.88 255 SER B N 1
ATOM 4952 C CA . SER B 1 255 ? 1.249 8.953 -5.777 1 73.88 255 SER B CA 1
ATOM 4953 C C . SER B 1 255 ? 2.486 8.492 -5.012 1 73.88 255 SER B C 1
ATOM 4955 O O . SER B 1 255 ? 2.381 8 -3.885 1 73.88 255 SER B O 1
ATOM 4957 N N . ILE B 1 256 ? 3.621 8.711 -5.609 1 77.88 256 ILE B N 1
ATOM 4958 C CA . ILE B 1 256 ? 4.84 8.195 -5 1 77.88 256 ILE B CA 1
ATOM 4959 C C . ILE B 1 256 ? 5.707 9.352 -4.516 1 77.88 256 ILE B C 1
ATOM 4961 O O . ILE B 1 256 ? 6.004 10.273 -5.277 1 77.88 256 ILE B O 1
ATOM 4965 N N . SER B 1 257 ? 6.02 9.258 -3.236 1 78.5 257 SER B N 1
ATOM 4966 C CA . SER B 1 257 ? 6.934 10.25 -2.682 1 78.5 257 SER B CA 1
ATOM 4967 C C . SER B 1 257 ? 8.383 9.781 -2.775 1 78.5 257 SER B C 1
ATOM 4969 O O . SER B 1 257 ? 8.891 9.133 -1.858 1 78.5 257 SER B O 1
ATOM 4971 N N . ALA B 1 258 ? 9.016 10.016 -3.861 1 84.31 258 ALA B N 1
ATOM 4972 C CA . ALA B 1 258 ? 10.414 9.695 -4.109 1 84.31 258 ALA B CA 1
ATOM 4973 C C . ALA B 1 258 ? 11.031 10.664 -5.109 1 84.31 258 ALA B C 1
ATOM 4975 O O . ALA B 1 258 ? 10.328 11.219 -5.961 1 84.31 258 ALA B O 1
ATOM 4976 N N . ASP B 1 259 ? 12.266 10.789 -4.961 1 85.31 259 ASP B N 1
ATOM 4977 C CA . ASP B 1 259 ? 12.961 11.703 -5.859 1 85.31 259 ASP B CA 1
ATOM 4978 C C . ASP B 1 259 ? 13.305 11.023 -7.18 1 85.31 259 ASP B C 1
ATOM 4980 O O . ASP B 1 259 ? 13.484 11.688 -8.203 1 85.31 259 ASP B O 1
ATOM 4984 N N . ARG B 1 260 ? 13.422 9.75 -7.102 1 89.5 260 ARG B N 1
ATOM 4985 C CA . ARG B 1 260 ? 13.766 8.953 -8.273 1 89.5 260 ARG B CA 1
ATOM 4986 C C . ARG B 1 260 ? 12.805 7.785 -8.445 1 89.5 260 ARG B C 1
ATOM 4988 O O . ARG B 1 260 ? 12.703 6.922 -7.574 1 89.5 260 ARG B O 1
ATOM 4995 N N . ILE B 1 261 ? 12.156 7.805 -9.633 1 90 261 ILE B N 1
ATOM 4996 C CA . ILE B 1 261 ? 11.141 6.785 -9.875 1 90 261 ILE B CA 1
ATOM 4997 C C . ILE B 1 261 ? 11.422 6.082 -11.203 1 90 261 ILE B C 1
ATOM 4999 O O . ILE B 1 261 ? 11.688 6.734 -12.219 1 90 261 ILE B O 1
ATOM 5003 N N . VAL B 1 262 ? 11.445 4.82 -11.172 1 92.12 262 VAL B N 1
ATOM 5004 C CA . VAL B 1 262 ? 11.477 4.02 -12.391 1 92.12 262 VAL B CA 1
ATOM 5005 C C . VAL B 1 262 ? 10.125 3.342 -12.594 1 92.12 262 VAL B C 1
ATOM 5007 O O . VAL B 1 262 ? 9.562 2.768 -11.656 1 92.12 262 VAL B O 1
ATOM 5010 N N . ILE B 1 263 ? 9.57 3.514 -13.789 1 91.06 263 ILE B N 1
ATOM 5011 C CA . ILE B 1 263 ? 8.305 2.873 -14.117 1 91.06 263 ILE B CA 1
ATOM 5012 C C . ILE B 1 263 ? 8.547 1.693 -15.055 1 91.06 263 ILE B C 1
ATOM 5014 O O . ILE B 1 263 ? 9.172 1.85 -16.109 1 91.06 263 ILE B O 1
ATOM 5018 N N . VAL B 1 264 ? 8.18 0.55 -14.641 1 93.06 264 VAL B N 1
ATOM 5019 C CA . VAL B 1 264 ? 8.234 -0.644 -15.484 1 93.06 264 VAL B CA 1
ATOM 5020 C C . VAL B 1 264 ? 6.844 -0.944 -16.047 1 93.06 264 VAL B C 1
ATOM 5022 O O . VAL B 1 264 ? 5.875 -1.063 -15.289 1 93.06 264 VAL B O 1
ATOM 5025 N N . CYS B 1 265 ? 6.809 -1.014 -17.312 1 93 265 CYS B N 1
ATOM 5026 C CA . CYS B 1 265 ? 5.5 -1.204 -17.922 1 93 265 CYS B CA 1
ATOM 5027 C C . CYS B 1 265 ? 5.602 -2.135 -19.125 1 93 265 CYS B C 1
ATOM 5029 O O . CYS B 1 265 ? 6.699 -2.512 -19.547 1 93 265 CYS B O 1
ATOM 5031 N N . LYS B 1 266 ? 4.441 -2.57 -19.562 1 92.25 266 LYS B N 1
ATOM 5032 C CA . LYS B 1 266 ? 4.418 -3.449 -20.719 1 92.25 266 LYS B CA 1
ATOM 5033 C C . LYS B 1 266 ? 4.91 -2.721 -21.969 1 92.25 266 LYS B C 1
ATOM 5035 O O . LYS B 1 266 ? 5.793 -3.213 -22.688 1 92.25 266 LYS B O 1
ATOM 5040 N N . LYS B 1 267 ? 4.312 -1.664 -22.234 1 92.25 267 LYS B N 1
ATOM 5041 C CA . LYS B 1 267 ? 4.691 -0.757 -23.312 1 92.25 267 LYS B CA 1
ATOM 5042 C C . LYS B 1 267 ? 4.512 0.7 -22.906 1 92.25 267 LYS B C 1
ATOM 5044 O O . LYS B 1 267 ? 3.828 0.988 -21.906 1 92.25 267 LYS B O 1
ATOM 5049 N N . ALA B 1 268 ? 5.27 1.552 -23.578 1 89.69 268 ALA B N 1
ATOM 5050 C CA . ALA B 1 268 ? 5.117 2.979 -23.297 1 89.69 268 ALA B CA 1
ATOM 5051 C C . ALA B 1 268 ? 4.805 3.754 -24.578 1 89.69 268 ALA B C 1
ATOM 5053 O O . ALA B 1 268 ? 5.449 3.553 -25.609 1 89.69 268 ALA B O 1
ATOM 5054 N N . GLU B 1 269 ? 3.801 4.477 -24.391 1 86.06 269 GLU B N 1
ATOM 5055 C CA . GLU B 1 269 ? 3.461 5.32 -25.531 1 86.06 269 GLU B CA 1
ATOM 5056 C C . GLU B 1 269 ? 4.574 6.324 -25.828 1 86.06 269 GLU B C 1
ATOM 5058 O O . GLU B 1 269 ? 5.254 6.793 -24.906 1 86.06 269 GLU B O 1
ATOM 5063 N N . GLN B 1 270 ? 4.73 6.609 -27.031 1 76.5 270 GLN B N 1
ATOM 5064 C CA . GLN B 1 270 ? 5.793 7.504 -27.469 1 76.5 270 GLN B CA 1
ATOM 5065 C C . GLN B 1 270 ? 5.703 8.852 -26.766 1 76.5 270 GLN B C 1
ATOM 5067 O O . GLN B 1 270 ? 6.727 9.453 -26.422 1 76.5 270 GLN B O 1
ATOM 5072 N N . SER B 1 271 ? 4.496 9.281 -26.562 1 76.19 271 SER B N 1
ATOM 5073 C CA . SER B 1 271 ? 4.293 10.578 -25.922 1 76.19 271 SER B CA 1
ATOM 5074 C C . SER B 1 271 ? 4.871 10.586 -24.516 1 76.19 271 SER B C 1
ATOM 5076 O O . SER B 1 271 ? 5.465 11.578 -24.078 1 76.19 271 SER B O 1
ATOM 5078 N N . VAL B 1 272 ? 4.707 9.555 -23.891 1 76.38 272 VAL B N 1
ATOM 5079 C CA . VAL B 1 272 ? 5.211 9.453 -22.516 1 76.38 272 VAL B CA 1
ATOM 5080 C C . VAL B 1 272 ? 6.738 9.438 -22.531 1 76.38 272 VAL B C 1
ATOM 5082 O O . VAL B 1 272 ? 7.379 10.102 -21.719 1 76.38 272 VAL B O 1
ATOM 5085 N N . ILE B 1 273 ? 7.266 8.75 -23.438 1 72 273 ILE B N 1
ATOM 5086 C CA . ILE B 1 273 ? 8.711 8.617 -23.562 1 72 273 ILE B CA 1
ATOM 5087 C C . ILE B 1 273 ? 9.336 9.977 -23.844 1 72 273 ILE B C 1
ATOM 5089 O O . ILE B 1 273 ? 10.328 10.359 -23.219 1 72 273 ILE B O 1
ATOM 5093 N N . VAL B 1 274 ? 8.656 10.648 -24.641 1 68.88 274 VAL B N 1
ATOM 5094 C CA . VAL B 1 274 ? 9.164 11.953 -25.031 1 68.88 274 VAL B CA 1
ATOM 5095 C C . VAL B 1 274 ? 9.039 12.938 -23.875 1 68.88 274 VAL B C 1
ATOM 5097 O O . VAL B 1 274 ? 9.938 13.742 -23.625 1 68.88 274 VAL B O 1
ATOM 5100 N N . SER B 1 275 ? 7.918 12.898 -23.203 1 66.56 275 SER B N 1
ATOM 5101 C CA . SER B 1 275 ? 7.672 13.805 -22.094 1 66.56 275 SER B CA 1
ATOM 5102 C C . SER B 1 275 ? 8.664 13.57 -20.953 1 66.56 275 SER B C 1
ATOM 5104 O O . SER B 1 275 ? 9.102 14.516 -20.297 1 66.56 275 SER B O 1
ATOM 5106 N N . LEU B 1 276 ? 8.93 12.398 -20.688 1 65.56 276 LEU B N 1
ATOM 5107 C CA . LEU B 1 276 ? 9.93 12.07 -19.672 1 65.56 276 LEU B CA 1
ATOM 5108 C C . LEU B 1 276 ? 11.25 12.758 -19.969 1 65.56 276 LEU B C 1
ATOM 5110 O O . LEU B 1 276 ? 11.961 13.172 -19.047 1 65.56 276 LEU B O 1
ATOM 5114 N N . LEU B 1 277 ? 11.469 12.922 -21.078 1 59.38 277 LEU B N 1
ATOM 5115 C CA . LEU B 1 277 ? 12.734 13.5 -21.516 1 59.38 277 LEU B CA 1
ATOM 5116 C C . LEU B 1 277 ? 12.75 15.008 -21.281 1 59.38 277 LEU B C 1
ATOM 5118 O O . LEU B 1 277 ? 13.812 15.609 -21.156 1 59.38 277 LEU B O 1
ATOM 5122 N N . THR B 1 278 ? 11.625 15.508 -21.234 1 63.75 278 THR B N 1
ATOM 5123 C CA . THR B 1 278 ? 11.648 16.953 -21.125 1 63.75 278 THR B CA 1
ATOM 5124 C C . THR B 1 278 ? 11.68 17.391 -19.656 1 63.75 278 THR B C 1
ATOM 5126 O O . THR B 1 278 ? 12.039 18.531 -19.344 1 63.75 278 THR B O 1
ATOM 5129 N N . GLN B 1 279 ? 11.648 16.484 -18.766 1 63.22 279 GLN B N 1
ATOM 5130 C CA . GLN B 1 279 ? 11.859 16.5 -17.312 1 63.22 279 GLN B CA 1
ATOM 5131 C C . GLN B 1 279 ? 11.211 17.719 -16.672 1 63.22 279 GLN B C 1
ATOM 5133 O O . GLN B 1 279 ? 11.797 18.344 -15.789 1 63.22 279 GLN B O 1
ATOM 5138 N N . ILE B 1 280 ? 10.133 18.281 -17.078 1 61.44 280 ILE B N 1
ATOM 5139 C CA . ILE B 1 280 ? 9.508 19.391 -16.375 1 61.44 280 ILE B CA 1
ATOM 5140 C C . ILE B 1 280 ? 8.508 18.844 -15.352 1 61.44 280 ILE B C 1
ATOM 5142 O O . ILE B 1 280 ? 7.836 17.844 -15.609 1 61.44 280 ILE B O 1
ATOM 5146 N N . GLY B 1 281 ? 8.516 19.453 -14.156 1 66.25 281 GLY B N 1
ATOM 5147 C CA . GLY B 1 281 ? 7.496 19.156 -13.164 1 66.25 281 GLY B CA 1
ATOM 5148 C C . GLY B 1 281 ? 7.613 17.75 -12.594 1 66.25 281 GLY B C 1
ATOM 5149 O O . GLY B 1 281 ? 8.688 17.344 -12.156 1 66.25 281 GLY B O 1
ATOM 5150 N N . TRP B 1 282 ? 6.5 17.078 -12.664 1 65.25 282 TRP B N 1
ATOM 5151 C CA . TRP B 1 282 ? 6.438 15.727 -12.109 1 65.25 282 TRP B CA 1
ATOM 5152 C C . TRP B 1 282 ? 7.32 14.773 -12.906 1 65.25 282 TRP B C 1
ATOM 5154 O O . TRP B 1 282 ? 7.781 13.758 -12.375 1 65.25 282 TRP B O 1
ATOM 5164 N N . LYS B 1 283 ? 7.699 15.211 -14 1 72.94 283 LYS B N 1
ATOM 5165 C CA . LYS B 1 283 ? 8.469 14.352 -14.898 1 72.94 283 LYS B CA 1
ATOM 5166 C C . LYS B 1 283 ? 9.938 14.281 -14.461 1 72.94 283 LYS B C 1
ATOM 5168 O O . LYS B 1 283 ? 10.641 13.336 -14.805 1 72.94 283 LYS B O 1
ATOM 5173 N N . SER B 1 284 ? 10.297 15.289 -13.695 1 78.62 284 SER B N 1
ATOM 5174 C CA . SER B 1 284 ? 11.68 15.336 -13.242 1 78.62 284 SER B CA 1
ATOM 5175 C C . SER B 1 284 ? 11.977 14.219 -12.242 1 78.62 284 SER B C 1
ATOM 5177 O O . SER B 1 284 ? 13.141 13.891 -12 1 78.62 284 SER B O 1
ATOM 5179 N N . ARG B 1 285 ? 10.969 13.617 -11.852 1 87 285 ARG B N 1
ATOM 5180 C CA . ARG B 1 285 ? 11.164 12.578 -10.844 1 87 285 ARG B CA 1
ATOM 5181 C C . ARG B 1 285 ? 11.258 11.195 -11.484 1 87 285 ARG B C 1
ATOM 5183 O O . ARG B 1 285 ? 11.664 10.234 -10.844 1 87 285 ARG B O 1
ATOM 5190 N N . ILE B 1 286 ? 10.852 11.211 -12.734 1 87.19 286 ILE B N 1
ATOM 5191 C CA . ILE B 1 286 ? 10.953 9.93 -13.422 1 87.19 286 ILE B CA 1
ATOM 5192 C C . ILE B 1 286 ? 12.375 9.734 -13.938 1 87.19 286 ILE B C 1
ATOM 5194 O O . ILE B 1 286 ? 12.812 10.422 -14.859 1 87.19 286 ILE B O 1
ATOM 5198 N N . GLN B 1 287 ? 12.992 8.805 -13.359 1 88.31 287 GLN B N 1
ATOM 5199 C CA . GLN B 1 287 ? 14.359 8.508 -13.773 1 88.31 287 GLN B CA 1
ATOM 5200 C C . GLN B 1 287 ? 14.383 7.797 -15.125 1 88.31 287 GLN B C 1
ATOM 5202 O O . GLN B 1 287 ? 15.172 8.148 -16 1 88.31 287 GLN B O 1
ATOM 5207 N N . ASN B 1 288 ? 13.539 6.77 -15.25 1 90.5 288 ASN B N 1
ATOM 5208 C CA . ASN B 1 288 ? 13.5 6.02 -16.5 1 90.5 288 ASN B CA 1
ATOM 5209 C C . ASN B 1 288 ? 12.234 5.172 -16.609 1 90.5 288 ASN B C 1
ATOM 5211 O O . ASN B 1 288 ? 11.523 4.977 -15.625 1 90.5 288 ASN B O 1
ATOM 5215 N N . ILE B 1 289 ? 12.023 4.789 -17.812 1 91.75 289 ILE B N 1
ATOM 5216 C CA . ILE B 1 289 ? 10.945 3.854 -18.109 1 91.75 289 ILE B CA 1
ATOM 5217 C C . ILE B 1 289 ? 11.523 2.555 -18.672 1 91.75 289 ILE B C 1
ATOM 5219 O O . ILE B 1 289 ? 12.352 2.576 -19.578 1 91.75 289 ILE B O 1
ATOM 5223 N N . VAL B 1 290 ? 11.18 1.483 -18.062 1 93.81 290 VAL B N 1
ATOM 5224 C CA . VAL B 1 290 ? 11.594 0.158 -18.516 1 93.81 290 VAL B CA 1
ATOM 5225 C C . VAL B 1 290 ? 10.398 -0.573 -19.125 1 93.81 290 VAL B C 1
ATOM 5227 O O . VAL B 1 290 ? 9.352 -0.707 -18.5 1 93.81 290 VAL B O 1
ATOM 5230 N N . THR B 1 291 ? 10.531 -1.025 -20.312 1 94.81 291 THR B N 1
ATOM 5231 C CA . THR B 1 291 ? 9.445 -1.723 -20.984 1 94.81 291 THR B CA 1
ATOM 5232 C C . THR B 1 291 ? 9.656 -3.232 -20.938 1 94.81 291 THR B C 1
ATOM 5234 O O . THR B 1 291 ? 10.727 -3.701 -20.547 1 94.81 291 THR B O 1
ATOM 5237 N N . GLU B 1 292 ? 8.641 -3.945 -21.344 1 94.38 292 GLU B N 1
ATOM 5238 C CA . GLU B 1 292 ? 8.742 -5.398 -21.391 1 94.38 292 GLU B CA 1
ATOM 5239 C C . GLU B 1 292 ? 9.852 -5.844 -22.344 1 94.38 292 GLU B C 1
ATOM 5241 O O . GLU B 1 292 ? 10.539 -6.836 -22.078 1 94.38 292 GLU B O 1
ATOM 5246 N N . ASP B 1 293 ? 10.039 -5.09 -23.422 1 94.38 293 ASP B N 1
ATOM 5247 C CA . ASP B 1 293 ? 11.117 -5.402 -24.359 1 94.38 293 ASP B CA 1
ATOM 5248 C C . ASP B 1 293 ? 12.484 -5.277 -23.688 1 94.38 293 ASP B C 1
ATOM 5250 O O . ASP B 1 293 ? 13.383 -6.082 -23.938 1 94.38 293 ASP B O 1
ATOM 5254 N N . ASP B 1 294 ? 12.648 -4.273 -22.922 1 95.44 294 ASP B N 1
ATOM 5255 C CA . ASP B 1 294 ? 13.875 -4.137 -22.141 1 95.44 294 ASP B CA 1
ATOM 5256 C C . ASP B 1 294 ? 14.094 -5.344 -21.234 1 95.44 294 ASP B C 1
ATOM 5258 O O . ASP B 1 294 ? 15.195 -5.895 -21.172 1 95.44 294 ASP B O 1
ATOM 5262 N N . LEU B 1 295 ? 13.016 -5.719 -20.578 1 97 295 LEU B N 1
ATOM 5263 C CA . LEU B 1 295 ? 13.094 -6.852 -19.656 1 97 295 LEU B CA 1
ATOM 5264 C C . LEU B 1 295 ? 13.516 -8.117 -20.391 1 97 295 LEU B C 1
ATOM 5266 O O . LEU B 1 295 ? 14.406 -8.844 -19.938 1 97 295 LEU B O 1
ATOM 5270 N N . ILE B 1 296 ? 12.867 -8.32 -21.5 1 96.38 296 ILE B N 1
ATOM 5271 C CA . ILE B 1 296 ? 13.172 -9.516 -22.297 1 96.38 296 ILE B CA 1
ATOM 5272 C C . ILE B 1 296 ? 14.641 -9.5 -22.703 1 96.38 296 ILE B C 1
ATOM 5274 O O . ILE B 1 296 ? 15.336 -10.516 -22.578 1 96.38 296 ILE B O 1
ATOM 5278 N N . SER B 1 297 ? 15.094 -8.375 -23.125 1 96.69 297 SER B N 1
ATOM 5279 C CA . SER B 1 297 ? 16.5 -8.25 -23.516 1 96.69 297 SER B CA 1
ATOM 5280 C C . SER B 1 297 ? 17.422 -8.5 -22.344 1 96.69 297 SER B C 1
ATOM 5282 O O . SER B 1 297 ? 18.438 -9.195 -22.469 1 96.69 297 SER B O 1
ATOM 5284 N N . TRP B 1 298 ? 17.141 -7.926 -21.234 1 97.25 298 TRP B N 1
ATOM 5285 C CA . TRP B 1 298 ? 17.969 -8.094 -20.047 1 97.25 298 TRP B CA 1
ATOM 5286 C C . TRP B 1 298 ? 17.938 -9.539 -19.562 1 97.25 298 TRP B C 1
ATOM 5288 O O . TRP B 1 298 ? 18.953 -10.055 -19.078 1 97.25 298 TRP B O 1
ATOM 5298 N N . TYR B 1 299 ? 16.781 -10.172 -19.641 1 97.69 299 TYR B N 1
ATOM 5299 C CA . TYR B 1 299 ? 16.672 -11.578 -19.297 1 97.69 299 TYR B CA 1
ATOM 5300 C C . TYR B 1 299 ? 17.562 -12.43 -20.203 1 97.69 299 TYR B C 1
ATOM 5302 O O . TYR B 1 299 ? 18.234 -13.352 -19.734 1 97.69 299 TYR B O 1
ATOM 5310 N N . GLU B 1 300 ? 17.531 -12.141 -21.469 1 97.06 300 GLU B N 1
ATOM 5311 C CA . GLU B 1 300 ? 18.375 -12.883 -22.391 1 97.06 300 GLU B CA 1
ATOM 5312 C C . GLU B 1 300 ? 19.844 -12.75 -22.031 1 97.06 300 GLU B C 1
ATOM 5314 O O . GLU B 1 300 ? 20.578 -13.742 -22.016 1 97.06 300 GLU B O 1
ATOM 5319 N N . LYS B 1 301 ? 20.25 -11.617 -21.734 1 96.5 301 LYS B N 1
ATOM 5320 C CA . LYS B 1 301 ? 21.625 -11.398 -21.328 1 96.5 301 LYS B CA 1
ATOM 5321 C C . LYS B 1 301 ? 21.938 -12.125 -20.016 1 96.5 301 LYS B C 1
ATOM 5323 O O . LYS B 1 301 ? 23 -12.742 -19.875 1 96.5 301 LYS B O 1
ATOM 5328 N N . ALA B 1 302 ? 21.031 -12.008 -19.078 1 97.56 302 ALA B N 1
ATOM 5329 C CA . ALA B 1 302 ? 21.219 -12.594 -17.75 1 97.56 302 ALA B CA 1
ATOM 5330 C C . ALA B 1 302 ? 21.297 -14.117 -17.828 1 97.56 302 ALA B C 1
ATOM 5332 O O . ALA B 1 302 ? 21.969 -14.758 -17.031 1 97.56 302 ALA B O 1
ATOM 5333 N N . LEU B 1 303 ? 20.625 -14.656 -18.859 1 97.31 303 LEU B N 1
ATOM 5334 C CA . LEU B 1 303 ? 20.531 -16.109 -18.953 1 97.31 303 LEU B CA 1
ATOM 5335 C C . LEU B 1 303 ? 21.594 -16.656 -19.906 1 97.31 303 LEU B C 1
ATOM 5337 O O . LEU B 1 303 ? 22.203 -17.688 -19.625 1 97.31 303 LEU B O 1
ATOM 5341 N N . ARG B 1 304 ? 21.828 -15.961 -20.953 1 96.38 304 ARG B N 1
ATOM 5342 C CA . ARG B 1 304 ? 22.625 -16.547 -22.031 1 96.38 304 ARG B CA 1
ATOM 5343 C C . ARG B 1 304 ? 23.719 -15.586 -22.484 1 96.38 304 ARG B C 1
ATOM 5345 O O . ARG B 1 304 ? 24.422 -15.852 -23.453 1 96.38 304 ARG B O 1
ATOM 5352 N N . GLY B 1 305 ? 23.906 -14.531 -21.875 1 94.62 305 GLY B N 1
ATOM 5353 C CA . GLY B 1 305 ? 24.922 -13.562 -22.25 1 94.62 305 GLY B CA 1
ATOM 5354 C C . GLY B 1 305 ? 26.328 -14.016 -21.891 1 94.62 305 GLY B C 1
ATOM 5355 O O . GLY B 1 305 ? 26.562 -15.188 -21.609 1 94.62 305 GLY B O 1
ATOM 5356 N N . GLN B 1 306 ? 27.297 -13.117 -22 1 95 306 GLN B N 1
ATOM 5357 C CA . GLN B 1 306 ? 28.719 -13.383 -21.766 1 95 306 GLN B CA 1
ATOM 5358 C C . GLN B 1 306 ? 28.969 -13.719 -20.297 1 95 306 GLN B C 1
ATOM 5360 O O . GLN B 1 306 ? 29.781 -14.586 -19.984 1 95 306 GLN B O 1
ATOM 5365 N N . TYR B 1 307 ? 28.359 -13.016 -19.406 1 94.75 307 TYR B N 1
ATOM 5366 C CA . TYR B 1 307 ? 28.469 -13.227 -17.953 1 94.75 307 TYR B CA 1
ATOM 5367 C C . TYR B 1 307 ? 27.094 -13.469 -17.344 1 94.75 307 TYR B C 1
ATOM 5369 O O . TYR B 1 307 ? 26.562 -12.602 -16.641 1 94.75 307 TYR B O 1
ATOM 5377 N N . PRO B 1 308 ? 26.672 -14.625 -17.562 1 94.88 308 PRO B N 1
ATOM 5378 C CA . PRO B 1 308 ? 25.297 -14.922 -17.125 1 94.88 308 PRO B CA 1
ATOM 5379 C C . PRO B 1 308 ? 25.156 -14.984 -15.609 1 94.88 308 PRO B C 1
ATOM 5381 O O . PRO B 1 308 ? 26.109 -15.359 -14.906 1 94.88 308 PRO B O 1
ATOM 5384 N N . ILE B 1 309 ? 23.984 -14.57 -15.164 1 96 309 ILE B N 1
ATOM 5385 C CA . ILE B 1 309 ? 23.625 -14.664 -13.75 1 96 309 ILE B CA 1
ATOM 5386 C C . ILE B 1 309 ? 22.375 -15.523 -13.586 1 96 309 ILE B C 1
ATOM 5388 O O . ILE B 1 309 ? 21.484 -15.203 -12.797 1 96 309 ILE B O 1
ATOM 5392 N N . ALA B 1 310 ? 22.297 -16.531 -14.312 1 95.56 310 ALA B N 1
ATOM 5393 C CA . ALA B 1 310 ? 21.094 -17.359 -14.484 1 95.56 310 ALA B CA 1
ATOM 5394 C C . ALA B 1 310 ? 20.703 -18.031 -13.172 1 95.56 310 ALA B C 1
ATOM 5396 O O . ALA B 1 310 ? 19.516 -18.078 -12.836 1 95.56 310 ALA B O 1
ATOM 5397 N N . GLU B 1 311 ? 21.594 -18.5 -12.445 1 93.56 311 GLU B N 1
ATOM 5398 C CA . GLU B 1 311 ? 21.281 -19.219 -11.219 1 93.56 311 GLU B CA 1
ATOM 5399 C C . GLU B 1 311 ? 20.594 -18.312 -10.203 1 93.56 311 GLU B C 1
ATOM 5401 O O . GLU B 1 311 ? 19.531 -18.672 -9.68 1 93.56 311 GLU B O 1
ATOM 5406 N N . ALA B 1 312 ? 21.172 -17.188 -10 1 94.62 312 ALA B N 1
ATOM 5407 C CA . ALA B 1 312 ? 20.594 -16.219 -9.062 1 94.62 312 ALA B CA 1
ATOM 5408 C C . ALA B 1 312 ? 19.219 -15.766 -9.531 1 94.62 312 ALA B C 1
ATOM 5410 O O . ALA B 1 312 ? 18.281 -15.656 -8.727 1 94.62 312 ALA B O 1
ATOM 5411 N N . LEU B 1 313 ? 19.109 -15.539 -10.758 1 96.94 313 LEU B N 1
ATOM 5412 C CA . LEU B 1 313 ? 17.859 -15.039 -11.344 1 96.94 313 LEU B CA 1
ATOM 5413 C C . LEU B 1 313 ? 16.75 -16.062 -11.195 1 96.94 313 LEU B C 1
ATOM 5415 O O . LEU B 1 313 ? 15.672 -15.75 -10.695 1 96.94 313 LEU B O 1
ATOM 5419 N N . LEU B 1 314 ? 17 -17.297 -11.602 1 95.25 314 LEU B N 1
ATOM 5420 C CA . LEU B 1 314 ? 15.984 -18.344 -11.562 1 95.25 314 LEU B CA 1
ATOM 5421 C C . LEU B 1 314 ? 15.633 -18.703 -10.125 1 95.25 314 LEU B C 1
ATOM 5423 O O . LEU B 1 314 ? 14.469 -18.953 -9.812 1 95.25 314 LEU B O 1
ATOM 5427 N N . GLU B 1 315 ? 16.578 -18.641 -9.289 1 93.81 315 GLU B N 1
ATOM 5428 C CA . GLU B 1 315 ? 16.328 -18.891 -7.871 1 93.81 315 GLU B CA 1
ATOM 5429 C C . GLU B 1 315 ? 15.438 -17.797 -7.277 1 93.81 315 GLU B C 1
ATOM 5431 O O . GLU B 1 315 ? 14.547 -18.078 -6.469 1 93.81 315 GLU B O 1
ATOM 5436 N N . ASN B 1 316 ? 15.719 -16.625 -7.648 1 94.38 316 ASN B N 1
ATOM 5437 C CA . ASN B 1 316 ? 14.891 -15.516 -7.176 1 94.38 316 ASN B CA 1
ATOM 5438 C C . ASN B 1 316 ? 13.438 -15.672 -7.613 1 94.38 316 ASN B C 1
ATOM 5440 O O . ASN B 1 316 ? 12.523 -15.414 -6.828 1 94.38 316 ASN B O 1
ATOM 5444 N N . ILE B 1 317 ? 13.273 -16.062 -8.844 1 94 317 ILE B N 1
ATOM 5445 C CA . ILE B 1 317 ? 11.922 -16.25 -9.344 1 94 317 ILE B CA 1
ATOM 5446 C C . ILE B 1 317 ? 11.211 -17.312 -8.523 1 94 317 ILE B C 1
ATOM 5448 O O . ILE B 1 317 ? 10.086 -17.109 -8.055 1 94 317 ILE B O 1
ATOM 5452 N N . LYS B 1 318 ? 11.883 -18.391 -8.336 1 89 318 LYS B N 1
ATOM 5453 C CA . LYS B 1 318 ? 11.312 -19.5 -7.578 1 89 318 LYS B CA 1
ATOM 5454 C C . LYS B 1 318 ? 10.953 -19.062 -6.16 1 89 318 LYS B C 1
ATOM 5456 O O . LYS B 1 318 ? 9.844 -19.328 -5.688 1 89 318 LYS B O 1
ATOM 5461 N N . THR B 1 319 ? 11.836 -18.391 -5.57 1 88.38 319 THR B N 1
ATOM 5462 C CA . THR B 1 319 ? 11.664 -17.953 -4.188 1 88.38 319 THR B CA 1
ATOM 5463 C C . THR B 1 319 ? 10.477 -17 -4.07 1 88.38 319 THR B C 1
ATOM 5465 O O . THR B 1 319 ? 9.664 -17.125 -3.152 1 88.38 319 THR B O 1
ATOM 5468 N N . GLU B 1 320 ? 10.414 -16.109 -4.969 1 87.25 320 GLU B N 1
ATOM 5469 C CA . GLU B 1 320 ? 9.344 -15.109 -4.902 1 87.25 320 GLU B CA 1
ATOM 5470 C C . GLU B 1 320 ? 7.984 -15.734 -5.199 1 87.25 320 GLU B C 1
ATOM 5472 O O . GLU B 1 320 ? 6.977 -15.352 -4.605 1 87.25 320 GLU B O 1
ATOM 5477 N N . ILE B 1 321 ? 7.953 -16.656 -6.078 1 83.19 321 ILE B N 1
ATOM 5478 C CA . ILE B 1 321 ? 6.703 -17.359 -6.359 1 83.19 321 ILE B CA 1
ATOM 5479 C C . ILE B 1 321 ? 6.262 -18.141 -5.121 1 83.19 321 ILE B C 1
ATOM 5481 O O . ILE B 1 321 ? 5.086 -18.094 -4.746 1 83.19 321 ILE B O 1
ATOM 5485 N N . MET B 1 322 ? 7.223 -18.75 -4.531 1 79.94 322 MET B N 1
ATOM 5486 C CA . MET B 1 322 ? 6.906 -19.531 -3.342 1 79.94 322 MET B CA 1
ATOM 5487 C C . MET B 1 322 ? 6.434 -18.625 -2.207 1 79.94 322 MET B C 1
ATOM 5489 O O . MET B 1 322 ? 5.574 -19.016 -1.412 1 79.94 322 MET B O 1
ATOM 5493 N N . ARG B 1 323 ? 7.012 -17.531 -2.193 1 77.69 323 ARG B N 1
ATOM 5494 C CA . ARG B 1 323 ? 6.602 -16.578 -1.175 1 77.69 323 ARG B CA 1
ATOM 5495 C C . ARG B 1 323 ? 5.184 -16.078 -1.431 1 77.69 323 ARG B C 1
ATOM 5497 O O . ARG B 1 323 ? 4.41 -15.883 -0.491 1 77.69 323 ARG B O 1
ATOM 5504 N N . GLU B 1 324 ? 4.918 -15.867 -2.623 1 75.12 324 GLU B N 1
ATOM 5505 C CA . GLU B 1 324 ? 3.607 -15.359 -3.01 1 75.12 324 GLU B CA 1
ATOM 5506 C C . GLU B 1 324 ? 2.545 -16.453 -2.943 1 75.12 324 GLU B C 1
ATOM 5508 O O . GLU B 1 324 ? 1.384 -16.172 -2.635 1 75.12 324 GLU B O 1
ATOM 5513 N N . PHE B 1 325 ? 3.082 -17.688 -3.289 1 73.12 325 PHE B N 1
ATOM 5514 C CA . PHE B 1 325 ? 2.166 -18.812 -3.379 1 73.12 325 PHE B CA 1
ATOM 5515 C C . PHE B 1 325 ? 2.707 -20.016 -2.609 1 73.12 325 PHE B C 1
ATOM 5517 O O . PHE B 1 325 ? 3.098 -21.016 -3.209 1 73.12 325 PHE B O 1
ATOM 5524 N N . PRO B 1 326 ? 2.699 -19.969 -1.292 1 63.28 326 PRO B N 1
ATOM 5525 C CA . PRO B 1 326 ? 3.357 -20.984 -0.466 1 63.28 326 PRO B CA 1
ATOM 5526 C C . PRO B 1 326 ? 2.771 -22.375 -0.67 1 63.28 326 PRO B C 1
ATOM 5528 O O . PRO B 1 326 ? 3.451 -23.375 -0.424 1 63.28 326 PRO B O 1
ATOM 5531 N N . ALA B 1 327 ? 1.62 -22.516 -0.981 1 59.22 327 ALA B N 1
ATOM 5532 C CA . ALA B 1 327 ? 0.928 -23.797 -1.07 1 59.22 327 ALA B CA 1
ATOM 5533 C C . ALA B 1 327 ? 1.505 -24.656 -2.193 1 59.22 327 ALA B C 1
ATOM 5535 O O . ALA B 1 327 ? 1.29 -25.875 -2.23 1 59.22 327 ALA B O 1
ATOM 5536 N N . VAL B 1 328 ? 2.145 -24.109 -3.033 1 57.12 328 VAL B N 1
ATOM 5537 C CA . VAL B 1 328 ? 2.645 -24.844 -4.191 1 57.12 328 VAL B CA 1
ATOM 5538 C C . VAL B 1 328 ? 3.598 -25.953 -3.732 1 57.12 328 VAL B C 1
ATOM 5540 O O . VAL B 1 328 ? 3.689 -27 -4.367 1 57.12 328 VAL B O 1
ATOM 5543 N N . ASN B 1 329 ? 4.156 -25.812 -2.607 1 57.06 329 ASN B N 1
ATOM 5544 C CA . ASN B 1 329 ? 5.113 -26.812 -2.162 1 57.06 329 ASN B CA 1
ATOM 5545 C C . ASN B 1 329 ? 4.422 -27.969 -1.438 1 57.06 329 ASN B C 1
ATOM 5547 O O . ASN B 1 329 ? 5.031 -29 -1.196 1 57.06 329 ASN B O 1
ATOM 5551 N N . GLU B 1 330 ? 3.238 -27.812 -1.175 1 60.5 330 GLU B N 1
ATOM 5552 C CA . GLU B 1 330 ? 2.697 -28.812 -0.263 1 60.5 330 GLU B CA 1
ATOM 5553 C C . GLU B 1 330 ? 1.494 -29.531 -0.875 1 60.5 330 GLU B C 1
ATOM 5555 O O . GLU B 1 330 ? 0.467 -29.703 -0.214 1 60.5 330 GLU B O 1
ATOM 5560 N N . ALA B 1 331 ? 1.646 -29.953 -2.166 1 60.03 331 ALA B N 1
ATOM 5561 C CA . ALA B 1 331 ? 0.565 -30.641 -2.871 1 60.03 331 ALA B CA 1
ATOM 5562 C C . ALA B 1 331 ? 0.055 -31.828 -2.066 1 60.03 331 ALA B C 1
ATOM 5564 O O . ALA B 1 331 ? -1.152 -32.062 -1.995 1 60.03 331 ALA B O 1
ATOM 5565 N N . ASN B 1 332 ? 0.957 -32.406 -1.398 1 67.5 332 ASN B N 1
ATOM 5566 C CA . ASN B 1 332 ? 0.587 -33.594 -0.62 1 67.5 332 ASN B CA 1
ATOM 5567 C C . ASN B 1 332 ? -0.336 -33.219 0.54 1 67.5 332 ASN B C 1
ATOM 5569 O O . ASN B 1 332 ? -1.298 -33.938 0.82 1 67.5 332 ASN B O 1
ATOM 5573 N N . GLU B 1 333 ? -0.13 -32.188 1.054 1 77.62 333 GLU B N 1
ATOM 5574 C CA . GLU B 1 333 ? -0.957 -31.781 2.191 1 77.62 333 GLU B CA 1
ATOM 5575 C C . GLU B 1 333 ? -2.395 -31.516 1.763 1 77.62 333 GLU B C 1
ATOM 5577 O O . GLU B 1 333 ? -3.338 -31.844 2.484 1 77.62 333 GLU B O 1
ATOM 5582 N N . PHE B 1 334 ? -2.473 -31.078 0.587 1 84.19 334 PHE B N 1
ATOM 5583 C CA . PHE B 1 334 ? -3.814 -30.766 0.103 1 84.19 334 PHE B CA 1
ATOM 5584 C C . PHE B 1 334 ? -4.578 -32.062 -0.216 1 84.19 334 PHE B C 1
ATOM 5586 O O . PHE B 1 334 ? -5.777 -32.156 0.05 1 84.19 334 PHE B O 1
ATOM 5593 N N . LEU B 1 335 ? -3.867 -32.969 -0.765 1 83.94 335 LEU B N 1
ATOM 5594 C CA . LEU B 1 335 ? -4.508 -34.25 -1.092 1 83.94 335 LEU B CA 1
ATOM 5595 C C . LEU B 1 335 ? -4.961 -34.969 0.172 1 83.94 335 LEU B C 1
ATOM 5597 O O . LEU B 1 335 ? -6.043 -35.562 0.201 1 83.94 335 LEU B O 1
ATOM 5601 N N . ASP B 1 336 ? -4.152 -34.875 1.202 1 86.62 336 ASP B N 1
ATOM 5602 C CA . ASP B 1 336 ? -4.539 -35.438 2.492 1 86.62 336 ASP B CA 1
ATOM 5603 C C . ASP B 1 336 ? -5.785 -34.75 3.041 1 86.62 336 ASP B C 1
ATOM 5605 O O . ASP B 1 336 ? -6.684 -35.406 3.57 1 86.62 336 ASP B O 1
ATOM 5609 N N . PHE B 1 337 ? -5.781 -33.531 2.889 1 91.25 337 PHE B N 1
ATOM 5610 C CA . PHE B 1 337 ? -6.93 -32.75 3.322 1 91.25 337 PHE B CA 1
ATOM 5611 C C . PHE B 1 337 ? -8.188 -33.156 2.578 1 91.25 337 PHE B C 1
ATOM 5613 O O . PHE B 1 337 ? -9.234 -33.375 3.191 1 91.25 337 PHE B O 1
ATOM 5620 N N . ALA B 1 338 ? -8.055 -33.312 1.287 1 90.81 338 ALA B N 1
ATOM 5621 C CA . ALA B 1 338 ? -9.195 -33.688 0.453 1 90.81 338 ALA B CA 1
ATOM 5622 C C . ALA B 1 338 ? -9.688 -35.094 0.808 1 90.81 338 ALA B C 1
ATOM 5624 O O . ALA B 1 338 ? -10.891 -35.344 0.908 1 90.81 338 ALA B O 1
ATOM 5625 N N . GLN B 1 339 ? -8.773 -35.938 1.081 1 90.38 339 GLN B N 1
ATOM 5626 C CA . GLN B 1 339 ? -9.117 -37.312 1.442 1 90.38 339 GLN B CA 1
ATOM 5627 C C . GLN B 1 339 ? -9.805 -37.344 2.805 1 90.38 339 GLN B C 1
ATOM 5629 O O . GLN B 1 339 ? -10.812 -38.062 2.975 1 90.38 339 GLN B O 1
ATOM 5634 N N . ASN B 1 340 ? -9.273 -36.625 3.699 1 92.12 340 ASN B N 1
ATOM 5635 C CA . ASN B 1 340 ? -9.828 -36.594 5.047 1 92.12 340 ASN B CA 1
ATOM 5636 C C . ASN B 1 340 ? -11.266 -36.094 5.059 1 92.12 340 ASN B C 1
ATOM 5638 O O . ASN B 1 340 ? -12.07 -36.5 5.895 1 92.12 340 ASN B O 1
ATOM 5642 N N . ARG B 1 341 ? -11.492 -35.219 4.098 1 94.19 341 ARG B N 1
ATOM 5643 C CA . ARG B 1 341 ? -12.836 -34.656 4.059 1 94.19 341 ARG B CA 1
ATOM 5644 C C . ARG B 1 341 ? -13.727 -35.406 3.078 1 94.19 341 ARG B C 1
ATOM 5646 O O . ARG B 1 341 ? -14.898 -35.031 2.9 1 94.19 341 ARG B O 1
ATOM 5653 N N . GLY B 1 342 ? -13.141 -36.375 2.381 1 90.38 342 GLY B N 1
ATOM 5654 C CA . GLY B 1 342 ? -13.898 -37.25 1.481 1 90.38 342 GLY B CA 1
ATOM 5655 C C . GLY B 1 342 ? -14.148 -36.625 0.124 1 90.38 342 GLY B C 1
ATOM 5656 O O . GLY B 1 342 ? -15.156 -36.906 -0.526 1 90.38 342 GLY B O 1
ATOM 5657 N N . TYR B 1 343 ? -13.266 -35.688 -0.239 1 92.19 343 TYR B N 1
ATOM 5658 C CA . TYR B 1 343 ? -13.469 -35 -1.51 1 92.19 343 TYR B CA 1
ATOM 5659 C C . TYR B 1 343 ? -12.852 -35.781 -2.658 1 92.19 343 TYR B C 1
ATOM 5661 O O . TYR B 1 343 ? -11.711 -36.25 -2.559 1 92.19 343 TYR B O 1
ATOM 5669 N N . ASP B 1 344 ? -13.625 -35.969 -3.717 1 84.94 344 ASP B N 1
ATOM 5670 C CA . ASP B 1 344 ? -13.102 -36.531 -4.965 1 84.94 344 ASP B CA 1
ATOM 5671 C C . ASP B 1 344 ? -12.609 -35.406 -5.887 1 84.94 344 ASP B C 1
ATOM 5673 O O . ASP B 1 344 ? -13.414 -34.781 -6.574 1 84.94 344 ASP B O 1
ATOM 5677 N N . ILE B 1 345 ? -11.398 -35.188 -5.902 1 79.94 345 ILE B N 1
ATOM 5678 C CA . ILE B 1 345 ? -10.844 -34.062 -6.637 1 79.94 345 ILE B CA 1
ATOM 5679 C C . ILE B 1 345 ? -10.68 -34.438 -8.109 1 79.94 345 ILE B C 1
ATOM 5681 O O . ILE B 1 345 ? -10.156 -33.625 -8.898 1 79.94 345 ILE B O 1
ATOM 5685 N N . THR B 1 346 ? -11.227 -35.656 -8.453 1 71.69 346 THR B N 1
ATOM 5686 C CA . THR B 1 346 ? -11.18 -36.094 -9.844 1 71.69 346 THR B CA 1
ATOM 5687 C C . THR B 1 346 ? -12.5 -35.781 -10.547 1 71.69 346 THR B C 1
ATOM 5689 O O . THR B 1 346 ? -12.57 -35.781 -11.781 1 71.69 346 THR B O 1
ATOM 5692 N N . VAL B 1 347 ? -13.484 -35.469 -9.742 1 64.5 347 VAL B N 1
ATOM 5693 C CA . VAL B 1 347 ? -14.812 -35.25 -10.312 1 64.5 347 VAL B CA 1
ATOM 5694 C C . VAL B 1 347 ? -14.969 -33.781 -10.703 1 64.5 347 VAL B C 1
ATOM 5696 O O . VAL B 1 347 ? -14.656 -32.875 -9.914 1 64.5 347 VAL B O 1
ATOM 5699 N N . THR B 1 348 ? -15.289 -33.531 -11.953 1 64.06 348 THR B N 1
ATOM 5700 C CA . THR B 1 348 ? -15.344 -32.188 -12.508 1 64.06 348 THR B CA 1
ATOM 5701 C C . THR B 1 348 ? -16.734 -31.578 -12.352 1 64.06 348 THR B C 1
ATOM 5703 O O . THR B 1 348 ? -16.953 -30.406 -12.641 1 64.06 348 THR B O 1
ATOM 5706 N N . HIS B 1 349 ? -17.734 -32.375 -11.969 1 67.25 349 HIS B N 1
ATOM 5707 C CA . HIS B 1 349 ? -19.078 -31.797 -11.961 1 67.25 349 HIS B CA 1
ATOM 5708 C C . HIS B 1 349 ? -19.844 -32.188 -10.695 1 67.25 349 HIS B C 1
ATOM 5710 O O . HIS B 1 349 ? -19.531 -33.219 -10.086 1 67.25 349 HIS B O 1
ATOM 5716 N N . PHE B 1 350 ? -20.594 -31.125 -10.078 1 70.44 350 PHE B N 1
ATOM 5717 C CA . PHE B 1 350 ? -21.609 -31.5 -9.117 1 70.44 350 PHE B CA 1
ATOM 5718 C C . PHE B 1 350 ? -23 -31.141 -9.641 1 70.44 350 PHE B C 1
ATOM 5720 O O . PHE B 1 350 ? -23.141 -30.281 -10.508 1 70.44 350 PHE B O 1
#

Organism: Neisseria gonorrhoeae (strain ATCC 700825 / FA 1090) (NCBI:txid242231)

Radius of gyration: 27.59 Å; Cα contacts (8 Å, |Δi|>4): 1077; chains: 2; bounding box: 79×69×55 Å

Secondary structure (DSSP, 8-state):
--HHHHHHHHHHHHHHHHS-TT-HHHHHHHHHHHIIIII----TT-GGGTHHHHHHHHHHHHHHHTS----S-HHHHHGGGSTTS--HHHHHHHHHHHHHTTSHHHHHHHHHHHHHHHHHHHHHHHHHH--TTT--HHHHHHHHHS-HHHHTTHHHHHHHHHHHHHHHHHHHHT-EEEEE--GGGHHHHHHTHHHHHHHT---TT--EEEE--EEE--SSGGGGGS--EEETTSEEEEEEEEEE-HHHHHHHHHH---SEEEEEEEEE-HHHHHHHHH--GGGGGEEEEE-HHHHHHHHHHHHHSSS--HHHHHHHHHHHHHHH-GGGGGHHHHHHHHHHTT--TT----/--HHHHHHHHHHHHHHHHS-TT-HHHHHHHHHHHIIIII----TT-GGGTHHHHHHHHHHHHHHHHS----S-HHHHHGGGSTTS--HHHHHHHHHHHHHTTSHHHHHHHHHHHHHHHHHHHHHHHHHH--TTT--HHHHHHHHHS-HHHHTTHHHHHHHHHHHHHHHHHHHHT-EEEEE--GGGHHHHHHTHHHHHHHT---TT--EEEE--EEE--SSGGGGGS-SEEETTSEEEEEEEEEE-HHHHHHHHHH---SEEEEEEEEE-HHHHHHHHH--GGGGGEEEEE-HHHHHHHHHHHHHSSS--HHHHHHHHHHHHHHH-GGGGGHHHHHHHHHHTT--TT----

Sequence (700 aa):
MTLEEQQAKEALDGIIKKSRVHLYKPIQIAEILYHDRCIKQLDFLNLDTYRNQSKRWRDEICRRFLGRISTSSAKFQDNLFEKNAIPPEKLAVLGTLNRQSDGGVESYIYKQFFNRFSQMSEALAYVGNTDRYSFQLSEFLNLFWLEPGLKRSIDKIYEIVVYALFDALVSELGITVSIDFPKENLFLWEEYQDFAEKIITMPKNEHLKLPAKIHRVGVTNAADRGLDMWSNFGLAIQVKHLSLDEELAEDIVSSISADRIVIVCKKAEQSVIVSLLTQIGWKSRIQNIVTEDDLISWYEKALRGQYPIAEALLENIKTEIMREFPAVNEANEFLDFAQNRGYDITVTHFMTLEEQQAKEALDGIIKKSRVHLYKPIQIAEILYHDRCIKQLDFLNLDTYRNQSKRWRDEICRRFLGRISTSSAKFQDNLFEKNAIPPEKLAVLGTLNRQSDGGVESYIYKQFFNRFSQMSEALAYVGNTDRYSFQLSEFLNLFWLEPGLKRSIDKIYEIVVYALFDALVSELGITVSIDFPKENLFLWEEYQDFAEKIITMPKNEHLKLPAKIHRVGVTNAADRGLDMWSNFGLAIQVKHLSLDEELAEDIVSSISADRIVIVCKKAEQSVIVSLLTQIGWKSRIQNIVTEDDLISWYEKALRGQYPIAEALLENIKTEIMREFPAVNEANEFLDFAQNRGYDITVTHF